Protein AF-0000000085070473 (afdb_homodimer)

Solvent-accessible surface area (backbone atoms only — not comparable to full-atom values): 37809 Å² total; per-residue (Å²): 115,67,67,62,49,49,53,50,48,49,56,56,71,61,48,71,70,50,33,29,30,20,35,27,73,51,39,36,58,54,52,24,41,26,73,76,71,64,50,47,59,64,78,73,69,45,52,69,73,55,61,68,45,51,75,34,64,37,55,40,62,56,52,38,50,48,52,52,48,48,27,62,74,71,71,36,84,46,51,63,69,76,31,38,90,42,29,56,72,71,65,41,95,48,73,81,41,56,52,77,49,36,76,32,40,46,54,18,50,48,41,44,44,36,43,47,51,48,41,30,31,67,50,40,50,48,78,46,59,58,88,62,34,31,28,48,34,39,41,54,85,77,51,58,62,69,34,20,22,52,53,27,49,48,50,50,36,23,53,49,46,55,50,29,70,31,66,35,84,87,58,54,48,70,33,36,33,28,17,24,62,80,59,61,65,67,66,53,23,60,73,46,58,27,59,67,45,54,61,32,99,36,24,32,41,29,35,54,52,71,55,38,71,37,52,32,89,77,51,72,54,58,73,65,61,93,73,50,48,44,47,56,90,52,47,53,67,51,47,56,53,46,38,38,86,31,50,69,50,39,52,50,48,47,44,58,47,41,21,67,80,29,59,67,46,66,58,63,48,15,51,75,64,69,47,49,53,66,58,46,52,51,52,32,48,74,72,67,44,49,71,67,46,52,53,46,52,52,53,43,53,51,45,50,53,41,47,76,71,66,50,53,65,61,57,47,18,52,66,53,35,38,93,37,52,65,60,35,36,52,52,37,23,70,72,66,73,40,39,62,67,58,50,50,52,53,51,51,47,60,72,59,54,75,132,116,66,65,62,50,49,52,51,49,50,56,58,72,63,46,71,69,49,32,29,30,20,36,27,74,52,40,35,58,54,52,25,41,26,73,76,72,63,50,47,58,64,78,73,71,44,52,69,73,57,62,66,45,51,76,34,64,37,54,41,64,56,52,38,48,48,51,52,47,48,28,63,75,69,70,36,83,47,50,64,68,74,29,37,90,44,30,56,72,71,64,40,96,48,72,80,42,56,53,78,50,35,72,32,38,44,56,20,50,48,42,44,44,36,44,47,50,47,41,30,33,67,50,39,50,47,78,44,59,57,89,63,35,30,29,48,33,40,43,55,84,78,51,58,63,69,34,20,24,51,53,27,49,47,50,51,37,22,52,49,47,54,49,30,70,30,66,34,85,88,60,53,48,71,30,37,34,29,17,24,60,81,59,61,64,68,65,52,23,60,73,46,57,29,60,68,45,55,62,32,99,36,24,30,41,31,35,52,52,71,55,37,73,37,51,31,89,79,49,72,54,60,72,64,60,92,72,50,48,44,47,56,90,52,46,56,68,50,47,55,52,47,38,38,85,31,51,71,49,39,51,51,48,48,44,59,47,42,21,66,79,30,59,67,46,66,58,64,48,15,51,75,65,71,47,49,53,66,58,45,52,52,52,31,49,75,71,67,44,48,71,68,48,53,51,46,53,53,52,43,52,52,45,50,53,41,45,75,71,66,50,53,65,61,58,47,17,51,66,52,36,38,94,37,52,65,61,34,35,53,53,37,22,70,72,67,72,38,40,63,66,56,50,51,52,53,52,50,48,61,70,61,54,76,130

pLDDT: mean 86.72, std 15.8, range [28.19, 98.62]

Nearest PDB structures (foldseek):
  5chh-assembly1_A  TM=4.652E-01  e=5.265E-11  Pseudomonas aeruginosa
  8rcw-assembly2_B  TM=7.883E-01  e=5.718E-07  Mycobacterium tuberculosis H37Rv
  3mkl-assembly2_B  TM=8.679E-01  e=6.557E-04  Escherichia coli K-12
  3mkl-assembly1_A  TM=8.448E-01  e=1.458E-03  Escherichia coli K-12
  6xiu-assembly1_B-2  TM=7.697E-01  e=5.346E-03  Escherichia coli

Secondary structure (DSSP, 8-state):
-HHHHHHHHHHHHT-----EEEHHHHHHHHHHHHHHH---GGGGT--HHHHHSTT-EEEHHHHHHHHHHHHHHHS-TTHHHHTGGG--STTSSSGGGTTT-SSSHHHHHHHHHHHGGGTBSS-EEEEEEETTEEEEEEE-TT--HHHHHHHHHHHHHHHHHHHHHHH-TT---SEEEEESS---HHHHHHHHTS-EEEEESSEEEEEEHHHHT---TT-------TT-EEEHHHHHHHH----TT-HHHHHHHHHHHHGGGSS--HHHHHHHTT--HHHHHHHHHHHT--HHHHHHHHHHHHHHHHHHTT--HHHHHHHHT-SSHHHHHHHHHHHHSS-HHHHHHHHHHHHHS--/-HHHHHHHHHHHHT-----EEEHHHHHHHHHHHHHHH---GGGGT--HHHHHSTT-EEEHHHHHHHHHHHHHHHS-TTHHHHTGGG--STTSSSGGGTTT-SSSHHHHHHHHHHHGGGTBSS-EEEEEEETTEEEEEEE-TT--HHHHHHHHHHHHHHHHHHHHHHH-TT---SEEEEESS---HHHHHHHHTS-EEEEESSEEEEEEGGGTT---TT-------TT-EEEHHHHHHHH----TT-HHHHHHHHHHHHGGGSS--HHHHHHHTT--HHHHHHHHHHHT--HHHHHHHHHHHHHHHHHHTT--HHHHHHHHT-SSHHHHHHHHHHHHSS-HHHHHHHHHHHHHS--

Structure (mmCIF, N/CA/C/O backbone):
data_AF-0000000085070473-model_v1
#
loop_
_entity.id
_entity.type
_entity.pdbx_description
1 polymer 'Transcriptional regulator, AraC family'
#
loop_
_atom_site.group_PDB
_atom_site.id
_atom_site.type_symbol
_atom_site.label_atom_id
_atom_site.label_alt_id
_atom_site.label_comp_id
_atom_site.label_asym_id
_atom_site.label_entity_id
_atom_site.label_seq_id
_atom_site.pdbx_PDB_ins_code
_atom_site.Cartn_x
_atom_site.Cartn_y
_atom_site.Cartn_z
_atom_site.occupancy
_atom_site.B_iso_or_equiv
_atom_site.auth_seq_id
_atom_site.auth_comp_id
_atom_site.auth_asym_id
_atom_site.auth_atom_id
_atom_site.pdbx_PDB_model_num
ATOM 1 N N . MET A 1 1 ? 15.766 -6.438 27.078 1 29.47 1 MET A N 1
ATOM 2 C CA . MET A 1 1 ? 14.969 -7.469 26.422 1 29.47 1 MET A CA 1
ATOM 3 C C . MET A 1 1 ? 13.492 -7.297 26.734 1 29.47 1 MET A C 1
ATOM 5 O O . MET A 1 1 ? 12.633 -7.508 25.875 1 29.47 1 MET A O 1
ATOM 9 N N . ILE A 1 2 ? 13.211 -6.941 27.969 1 37.5 2 ILE A N 1
ATOM 10 C CA . ILE A 1 2 ? 11.867 -6.816 28.5 1 37.5 2 ILE A CA 1
ATOM 11 C C . ILE A 1 2 ? 11.203 -5.559 27.953 1 37.5 2 ILE A C 1
ATOM 13 O O . ILE A 1 2 ? 10.023 -5.574 27.594 1 37.5 2 ILE A O 1
ATOM 17 N N . GLN A 1 3 ? 11.984 -4.508 27.844 1 37.84 3 GLN A N 1
ATOM 18 C CA . GLN A 1 3 ? 11.422 -3.225 27.438 1 37.84 3 GLN A CA 1
ATOM 19 C C . GLN A 1 3 ? 11.047 -3.229 25.969 1 37.84 3 GLN A C 1
ATOM 21 O O . GLN A 1 3 ? 10.039 -2.637 25.578 1 37.84 3 GLN A O 1
ATOM 26 N N . LEU A 1 4 ? 11.789 -3.92 25.188 1 39.31 4 LEU A N 1
ATOM 27 C CA . LEU A 1 4 ? 11.492 -4.023 23.766 1 39.31 4 LEU A CA 1
ATOM 28 C C . LEU A 1 4 ? 10.219 -4.836 23.531 1 39.31 4 LEU A C 1
ATOM 30 O O . LEU A 1 4 ? 9.453 -4.543 22.609 1 39.31 4 LEU A O 1
ATOM 34 N N . SER A 1 5 ? 10.016 -5.809 24.359 1 40.62 5 SER A N 1
ATOM 35 C CA . SER A 1 5 ? 8.82 -6.641 24.297 1 40.62 5 SER A CA 1
ATOM 36 C C . SER A 1 5 ? 7.57 -5.832 24.625 1 40.62 5 SER A C 1
ATOM 38 O O . SER A 1 5 ? 6.543 -5.977 23.953 1 40.62 5 SER A O 1
ATOM 40 N N . HIS A 1 6 ? 7.688 -4.988 25.578 1 40.81 6 HIS A N 1
ATOM 41 C CA . HIS A 1 6 ? 6.531 -4.207 26 1 40.81 6 HIS A CA 1
ATOM 42 C C . HIS A 1 6 ? 6.145 -3.174 24.953 1 40.81 6 HIS A C 1
ATOM 44 O O . HIS A 1 6 ? 4.961 -2.898 24.75 1 40.81 6 HIS A O 1
ATOM 50 N N . TYR A 1 7 ? 7.094 -2.568 24.391 1 37.88 7 TYR A N 1
ATOM 51 C CA . TYR A 1 7 ? 6.801 -1.57 23.375 1 37.88 7 TYR A CA 1
ATOM 52 C C . TYR A 1 7 ? 6.207 -2.223 22.125 1 37.88 7 TYR A C 1
ATOM 54 O O . TYR A 1 7 ? 5.273 -1.688 21.531 1 37.88 7 TYR A O 1
ATOM 62 N N . ARG A 1 8 ? 6.742 -3.365 21.797 1 42.59 8 ARG A N 1
ATOM 63 C CA . ARG A 1 8 ? 6.16 -4.121 20.703 1 42.59 8 ARG A CA 1
ATOM 64 C C . ARG A 1 8 ? 4.734 -4.551 21.016 1 42.59 8 ARG A C 1
ATOM 66 O O . ARG A 1 8 ? 3.85 -4.477 20.156 1 42.59 8 ARG A O 1
ATOM 73 N N . LEU A 1 9 ? 4.648 -5.039 22.234 1 41.5 9 LEU A N 1
ATOM 74 C CA . LEU A 1 9 ? 3.307 -5.414 22.672 1 41.5 9 LEU A CA 1
ATOM 75 C C . LEU A 1 9 ? 2.373 -4.207 22.656 1 41.5 9 LEU A C 1
ATOM 77 O O . LEU A 1 9 ? 1.192 -4.336 22.328 1 41.5 9 LEU A O 1
ATOM 81 N N . ARG A 1 10 ? 2.863 -3.145 23.031 1 41.06 10 ARG A N 1
ATOM 82 C CA . ARG A 1 10 ? 2.049 -1.935 23.078 1 41.06 10 ARG A CA 1
ATOM 83 C C . ARG A 1 10 ? 1.655 -1.481 21.688 1 41.06 10 ARG A C 1
ATOM 85 O O . ARG A 1 10 ? 0.539 -1.004 21.469 1 41.06 10 ARG A O 1
ATOM 92 N N . ILE A 1 11 ? 2.576 -1.547 20.812 1 44.56 11 ILE A N 1
ATOM 93 C CA . ILE A 1 11 ? 2.285 -1.163 19.438 1 44.56 11 ILE A CA 1
ATOM 94 C C . ILE A 1 11 ? 1.195 -2.07 18.859 1 44.56 11 ILE A C 1
ATOM 96 O O . ILE A 1 11 ? 0.277 -1.6 18.188 1 44.56 11 ILE A O 1
ATOM 100 N N . PHE A 1 12 ? 1.262 -3.385 19.188 1 47.28 12 PHE A N 1
ATOM 101 C CA . PHE A 1 12 ? 0.312 -4.359 18.672 1 47.28 12 PHE A CA 1
ATOM 102 C C . PHE A 1 12 ? -1.044 -4.215 19.344 1 47.28 12 PHE A C 1
ATOM 104 O O . PHE A 1 12 ? -2.084 -4.438 18.734 1 47.28 12 PHE A O 1
ATOM 111 N N . THR A 1 13 ? -1.036 -3.889 20.578 1 47.16 13 THR A N 1
ATOM 112 C CA . THR A 1 13 ? -2.301 -3.73 21.281 1 47.16 13 THR A CA 1
ATOM 113 C C . THR A 1 13 ? -3.092 -2.555 20.719 1 47.16 13 THR A C 1
ATOM 115 O O . THR A 1 13 ? -4.297 -2.434 20.969 1 47.16 13 THR A O 1
ATOM 118 N N . MET A 1 14 ? -2.387 -1.734 20.016 1 53.97 14 MET A N 1
ATOM 119 C CA . MET A 1 14 ? -2.998 -0.475 19.594 1 53.97 14 MET A CA 1
ATOM 120 C C . MET A 1 14 ? -3.5 -0.562 18.156 1 53.97 14 MET A C 1
ATOM 122 O O . MET A 1 14 ? -4.086 0.39 17.641 1 53.97 14 MET A O 1
ATOM 126 N N . LEU A 1 15 ? -3.332 -1.78 17.688 1 62.94 15 LEU A N 1
ATOM 127 C CA . LEU A 1 15 ? -3.674 -1.862 16.281 1 62.94 15 LEU A CA 1
ATOM 128 C C . LEU A 1 15 ? -5.172 -2.064 16.094 1 62.94 15 LEU A C 1
ATOM 130 O O . LEU A 1 15 ? -5.789 -2.861 16.797 1 62.94 15 LEU A O 1
ATOM 134 N N . LEU A 1 16 ? -5.824 -1.021 15.43 1 70.25 16 LEU A N 1
ATOM 135 C CA . LEU A 1 16 ? -7.246 -1.092 15.102 1 70.25 16 LEU A CA 1
ATOM 136 C C . LEU A 1 16 ? -7.516 -2.215 14.109 1 70.25 16 LEU A C 1
ATOM 138 O O . LEU A 1 16 ? -8.656 -2.656 13.961 1 70.25 16 LEU A O 1
ATOM 142 N N . ASN A 1 17 ? -6.422 -2.945 13.734 1 76.31 17 ASN A N 1
ATOM 143 C CA . ASN A 1 17 ? -6.449 -4.137 12.891 1 76.31 17 ASN A CA 1
ATOM 144 C C . ASN A 1 17 ? -7.613 -4.098 11.898 1 76.31 17 ASN A C 1
ATOM 146 O O . ASN A 1 17 ? -8.523 -4.926 11.977 1 76.31 17 ASN A O 1
ATOM 150 N N . THR A 1 18 ? -7.742 -3.221 10.992 1 91.19 18 THR A N 1
ATOM 151 C CA . THR A 1 18 ? -8.805 -3.055 10.008 1 91.19 18 THR A CA 1
ATOM 152 C C . THR A 1 18 ? -8.227 -2.959 8.602 1 91.19 18 THR A C 1
ATOM 154 O O . THR A 1 18 ? -7.18 -2.344 8.391 1 91.19 18 THR A O 1
ATOM 157 N N . ALA A 1 19 ? -8.844 -3.688 7.688 1 95 19 ALA A N 1
ATOM 158 C CA . ALA A 1 19 ? -8.539 -3.582 6.262 1 95 19 ALA A CA 1
ATOM 159 C C . ALA A 1 19 ? -9.695 -2.947 5.496 1 95 19 ALA A C 1
ATOM 161 O O . ALA A 1 19 ? -10.812 -2.867 6.008 1 95 19 ALA A O 1
ATOM 162 N N . PHE A 1 20 ? -9.375 -2.379 4.367 1 97.56 20 PHE A N 1
ATOM 163 C CA . PHE A 1 20 ? -10.383 -1.693 3.562 1 97.56 20 PHE A CA 1
ATOM 164 C C . PHE A 1 20 ? -10.453 -2.287 2.16 1 97.56 20 PHE A C 1
ATOM 166 O O . PHE A 1 20 ? -9.508 -2.936 1.708 1 97.56 20 PHE A O 1
ATOM 173 N N . ILE A 1 21 ? -11.57 -2.152 1.54 1 98 21 ILE A N 1
ATOM 174 C CA . ILE A 1 21 ? -11.789 -2.543 0.151 1 98 21 ILE A CA 1
ATOM 175 C C . ILE A 1 21 ? -12.539 -1.434 -0.584 1 98 21 ILE A C 1
ATOM 177 O O . ILE A 1 21 ? -13.367 -0.741 0.005 1 98 21 ILE A O 1
ATOM 181 N N . ARG A 1 22 ? -12.195 -1.196 -1.788 1 97.69 22 ARG A N 1
ATOM 182 C CA . ARG A 1 22 ? -12.852 -0.135 -2.547 1 97.69 22 ARG A CA 1
ATOM 183 C C . ARG A 1 22 ? -14.203 -0.597 -3.084 1 97.69 22 ARG A C 1
ATOM 185 O O . ARG A 1 22 ? -14.375 -1.773 -3.408 1 97.69 22 ARG A O 1
ATOM 192 N N . SER A 1 23 ? -15.094 0.327 -3.26 1 97.38 23 SER A N 1
ATOM 193 C CA . SER A 1 23 ? -16.469 0.032 -3.674 1 97.38 23 SER A CA 1
ATOM 194 C C . SER A 1 23 ? -16.5 -0.63 -5.047 1 97.38 23 SER A C 1
ATOM 196 O O . SER A 1 23 ? -17.281 -1.547 -5.281 1 97.38 23 SER A O 1
ATOM 198 N N . CYS A 1 24 ? -15.625 -0.277 -5.934 1 96.75 24 CYS A N 1
ATOM 199 C CA . CYS A 1 24 ? -15.641 -0.84 -7.281 1 96.75 24 CYS A CA 1
ATOM 200 C C . CYS A 1 24 ? -15.234 -2.309 -7.258 1 96.75 24 CYS A C 1
ATOM 202 O O . CYS A 1 24 ? -15.562 -3.062 -8.18 1 96.75 24 CYS A O 1
ATOM 204 N N . TYR A 1 25 ? -14.484 -2.723 -6.242 1 97.56 25 TYR A N 1
ATOM 205 C CA . TYR A 1 25 ? -14.047 -4.109 -6.16 1 97.56 25 TYR A CA 1
ATOM 206 C C . TYR A 1 25 ? -15.133 -4.988 -5.547 1 97.56 25 TYR A C 1
ATOM 208 O O . TYR A 1 25 ? -15.156 -6.203 -5.77 1 97.56 25 TYR A O 1
ATOM 216 N N . ILE A 1 26 ? -16.047 -4.422 -4.812 1 97.69 26 ILE A N 1
ATOM 217 C CA . ILE A 1 26 ? -17.125 -5.18 -4.184 1 97.69 26 ILE A CA 1
ATOM 218 C C . ILE A 1 26 ? -18.406 -5.023 -5 1 97.69 26 ILE A C 1
ATOM 220 O O . ILE A 1 26 ? -19.344 -5.82 -4.863 1 97.69 26 ILE A O 1
ATOM 224 N N . SER A 1 27 ? -18.516 -4.035 -5.902 1 97.12 27 SER A N 1
ATOM 225 C CA . SER A 1 27 ? -19.719 -3.691 -6.652 1 97.12 27 SER A CA 1
ATOM 226 C C . SER A 1 27 ? -20.219 -4.879 -7.469 1 97.12 27 SER A C 1
ATOM 228 O O . SER A 1 27 ? -21.422 -5.078 -7.605 1 97.12 27 SER A O 1
ATOM 230 N N . PRO A 1 28 ? -19.344 -5.719 -8.023 1 97.81 28 PRO A N 1
ATOM 231 C CA . PRO A 1 28 ? -19.828 -6.867 -8.789 1 97.81 28 PRO A CA 1
ATOM 232 C C . PRO A 1 28 ? -20.75 -7.777 -7.961 1 97.81 28 PRO A C 1
ATOM 234 O O . PRO A 1 28 ? -21.703 -8.352 -8.492 1 97.81 28 PRO A O 1
ATOM 237 N N . VAL A 1 29 ? -20.438 -7.957 -6.688 1 98.5 29 VAL A N 1
ATOM 238 C CA . VAL A 1 29 ? -21.297 -8.766 -5.82 1 98.5 29 VAL A CA 1
ATOM 239 C C . VAL A 1 29 ? -22.672 -8.109 -5.688 1 98.5 29 VAL A C 1
ATOM 241 O O . VAL A 1 29 ? -23.703 -8.766 -5.867 1 98.5 29 VAL A O 1
ATOM 244 N N . LEU A 1 30 ? -22.672 -6.801 -5.398 1 98.31 30 LEU A N 1
ATOM 245 C CA . LEU A 1 30 ? -23.922 -6.07 -5.211 1 98.31 30 LEU A CA 1
ATOM 246 C C . LEU A 1 30 ? -24.734 -6.062 -6.496 1 98.31 30 LEU A C 1
ATOM 248 O O . LEU A 1 30 ? -25.953 -6.258 -6.457 1 98.31 30 LEU A O 1
ATOM 252 N N . GLU A 1 31 ? -24.062 -5.871 -7.57 1 97.75 31 GLU A N 1
ATOM 253 C CA . GLU A 1 31 ? -24.719 -5.863 -8.867 1 97.75 31 GLU A CA 1
ATOM 254 C C . GLU A 1 31 ? -25.281 -7.242 -9.211 1 97.75 31 GLU A C 1
ATOM 256 O O . GLU A 1 31 ? -26.406 -7.355 -9.711 1 97.75 31 GLU A O 1
ATOM 261 N N . GLY A 1 32 ? -24.5 -8.289 -8.977 1 98.44 32 GLY A N 1
ATOM 262 C CA . GLY A 1 32 ? -24.953 -9.648 -9.219 1 98.44 32 GLY A CA 1
ATOM 263 C C . GLY A 1 32 ? -26.156 -10.031 -8.375 1 98.44 32 GLY A C 1
ATOM 264 O O . GLY A 1 32 ? -27.109 -10.625 -8.875 1 98.44 32 GLY A O 1
ATOM 265 N N . VAL A 1 33 ? -26.141 -9.711 -7.129 1 98.62 33 VAL A N 1
ATOM 266 C CA . VAL A 1 33 ? -27.203 -10.031 -6.199 1 98.62 33 VAL A CA 1
ATOM 267 C C . VAL A 1 33 ? -28.484 -9.281 -6.59 1 98.62 33 VAL A C 1
ATOM 269 O O . VAL A 1 33 ? -29.578 -9.828 -6.516 1 98.62 33 VAL A O 1
ATOM 272 N N . GLU A 1 34 ? -28.312 -8.039 -6.965 1 98.5 34 GLU A N 1
ATOM 273 C CA . GLU A 1 34 ? -29.453 -7.266 -7.422 1 98.5 34 GLU A CA 1
ATOM 274 C C . GLU A 1 34 ? -30.062 -7.863 -8.695 1 98.5 34 GLU A C 1
ATOM 276 O O . GLU A 1 34 ? -31.281 -7.988 -8.812 1 98.5 34 GLU A O 1
ATOM 281 N N . ALA A 1 35 ? -29.266 -8.234 -9.609 1 98.31 35 ALA A N 1
ATOM 282 C CA . ALA A 1 35 ? -29.703 -8.781 -10.883 1 98.31 35 ALA A CA 1
ATOM 283 C C . ALA A 1 35 ? -30.406 -10.125 -10.695 1 98.31 35 ALA A C 1
ATOM 285 O O . ALA A 1 35 ? -31.422 -10.398 -11.344 1 98.31 35 ALA A O 1
ATOM 286 N N . HIS A 1 36 ? -29.891 -10.969 -9.828 1 98.38 36 HIS A N 1
ATOM 287 C CA . HIS A 1 36 ? -30.375 -12.336 -9.695 1 98.38 36 HIS A CA 1
ATOM 288 C C . HIS A 1 36 ? -31.516 -12.422 -8.695 1 98.38 36 HIS A C 1
ATOM 290 O O . HIS A 1 36 ? -32.469 -13.195 -8.891 1 98.38 36 HIS A O 1
ATOM 296 N N . TYR A 1 37 ? -31.484 -11.617 -7.613 1 98.25 37 TYR A N 1
ATOM 297 C CA . TYR A 1 37 ? -32.438 -11.797 -6.52 1 98.25 37 TYR A CA 1
ATOM 298 C C . TYR A 1 37 ? -33.312 -10.555 -6.344 1 98.25 37 TYR A C 1
ATOM 300 O O . TYR A 1 37 ? -34.281 -10.578 -5.613 1 98.25 37 TYR A O 1
ATOM 308 N N . GLY A 1 38 ? -32.906 -9.445 -6.902 1 98.06 38 GLY A N 1
ATOM 309 C CA . GLY A 1 38 ? -33.625 -8.195 -6.723 1 98.06 38 GLY A CA 1
ATOM 310 C C . GLY A 1 38 ? -33.281 -7.496 -5.418 1 98.06 38 GLY A C 1
ATOM 311 O O . GLY A 1 38 ? -33.938 -6.523 -5.043 1 98.06 38 GLY A O 1
ATOM 312 N N . VAL A 1 39 ? -32.344 -8.008 -4.727 1 98.12 39 VAL A N 1
ATOM 313 C CA . VAL A 1 39 ? -31.891 -7.367 -3.492 1 98.12 39 VAL A CA 1
ATOM 314 C C . VAL A 1 39 ? -31 -6.176 -3.826 1 98.12 39 VAL A C 1
ATOM 316 O O . VAL A 1 39 ? -29.938 -6.336 -4.453 1 98.12 39 VAL A O 1
ATOM 319 N N . THR A 1 40 ? -31.359 -4.992 -3.393 1 98.06 40 THR A N 1
ATOM 320 C CA . THR A 1 40 ? -30.656 -3.764 -3.717 1 98.06 40 THR A CA 1
ATOM 321 C C . THR A 1 40 ? -29.734 -3.355 -2.57 1 98.06 40 THR A C 1
ATOM 323 O O . THR A 1 40 ? -29.875 -3.852 -1.45 1 98.06 40 THR A O 1
ATOM 326 N N . PRO A 1 41 ? -28.734 -2.459 -2.855 1 97.94 41 PRO A N 1
ATOM 327 C CA . PRO A 1 41 ? -27.891 -1.938 -1.777 1 97.94 41 PRO A CA 1
ATOM 328 C C . PRO A 1 41 ? -28.703 -1.285 -0.658 1 97.94 41 PRO A C 1
ATOM 330 O O . PRO A 1 41 ? -28.328 -1.369 0.512 1 97.94 41 PRO A O 1
ATOM 333 N N . ALA A 1 42 ? -29.797 -0.681 -0.989 1 97.56 42 ALA A N 1
ATOM 334 C CA . ALA A 1 42 ? -30.672 -0.062 0.009 1 97.56 42 ALA A CA 1
ATOM 335 C C . ALA A 1 42 ? -31.203 -1.103 0.988 1 97.56 42 ALA A C 1
ATOM 337 O O . ALA A 1 42 ? -31.375 -0.82 2.178 1 97.56 42 ALA A O 1
ATOM 338 N N . ASP A 1 43 ? -31.516 -2.258 0.49 1 98.06 43 ASP A N 1
ATOM 339 C CA . ASP A 1 43 ? -32 -3.35 1.328 1 98.06 43 ASP A CA 1
ATOM 340 C C . ASP A 1 43 ? -30.938 -3.775 2.342 1 98.06 43 ASP A C 1
ATOM 342 O O . ASP A 1 43 ? -31.266 -4.363 3.377 1 98.06 43 ASP A O 1
ATOM 346 N N . LEU A 1 44 ? -29.703 -3.504 2.078 1 97.75 44 LEU A N 1
ATOM 347 C CA . LEU A 1 44 ? -28.578 -3.859 2.951 1 97.75 44 LEU A CA 1
ATOM 348 C C . LEU A 1 44 ? -28.203 -2.691 3.854 1 97.75 44 LEU A C 1
ATOM 350 O O . LEU A 1 44 ? -27.25 -2.781 4.625 1 97.75 44 LEU A O 1
ATOM 354 N N . GLY A 1 45 ? -28.938 -1.589 3.697 1 96.94 45 GLY A N 1
ATOM 355 C CA . GLY A 1 45 ? -28.641 -0.41 4.496 1 96.94 45 GLY A CA 1
ATOM 356 C C . GLY A 1 45 ? -27.453 0.383 3.971 1 96.94 45 GLY A C 1
ATOM 357 O O . GLY A 1 45 ? -26.859 1.174 4.703 1 96.94 45 GLY A O 1
ATOM 358 N N . ILE A 1 46 ? -27.078 0.192 2.709 1 97.62 46 ILE A N 1
ATOM 359 C CA . ILE A 1 46 ? -25.953 0.896 2.113 1 97.62 46 ILE A CA 1
ATOM 360 C C . ILE A 1 46 ? -26.438 2.201 1.485 1 97.62 46 ILE A C 1
ATOM 362 O O . ILE A 1 46 ? -27.219 2.189 0.541 1 97.62 46 ILE A O 1
ATOM 366 N N . PRO A 1 47 ? -25.938 3.324 1.982 1 95.56 47 PRO A N 1
ATOM 367 C CA . PRO A 1 47 ? -26.344 4.598 1.385 1 95.56 47 PRO A CA 1
ATOM 368 C C . PRO A 1 47 ? -25.906 4.727 -0.075 1 95.56 47 PRO A C 1
ATOM 370 O O . PRO A 1 47 ? -24.797 4.324 -0.436 1 95.56 47 PRO A O 1
ATOM 373 N N . ALA A 1 48 ? -26.75 5.324 -0.909 1 93.88 48 ALA A N 1
ATOM 374 C CA . ALA A 1 48 ? -26.469 5.5 -2.33 1 93.88 48 ALA A CA 1
ATOM 375 C C . ALA A 1 48 ? -25.188 6.32 -2.537 1 93.88 48 ALA A C 1
ATOM 377 O O . ALA A 1 48 ? -24.422 6.055 -3.463 1 93.88 48 ALA A O 1
ATOM 378 N N . LEU A 1 49 ? -24.969 7.246 -1.664 1 91.69 49 LEU A N 1
ATOM 379 C CA . LEU A 1 49 ? -23.812 8.141 -1.762 1 91.69 49 LEU A CA 1
ATOM 380 C C . LEU A 1 49 ? -22.516 7.363 -1.641 1 91.69 49 LEU A C 1
ATOM 382 O O . LEU A 1 49 ? -21.5 7.73 -2.258 1 91.69 49 LEU A O 1
ATOM 386 N N . LEU A 1 50 ? -22.547 6.32 -0.869 1 94.62 50 LEU A N 1
ATOM 387 C CA . LEU A 1 50 ? -21.359 5.5 -0.642 1 94.62 50 LEU A CA 1
ATOM 388 C C . LEU A 1 50 ? -20.891 4.844 -1.938 1 94.62 50 LEU A C 1
ATOM 390 O O . LEU A 1 50 ? -19.688 4.684 -2.166 1 94.62 50 LEU A O 1
ATOM 394 N N . LEU A 1 51 ? -21.828 4.52 -2.791 1 95 51 LEU A N 1
ATOM 395 C CA . LEU A 1 51 ? -21.516 3.75 -3.992 1 95 51 LEU A CA 1
ATOM 396 C C . LEU A 1 51 ? -21.375 4.668 -5.203 1 95 51 LEU A C 1
ATOM 398 O O . LEU A 1 51 ? -21.047 4.207 -6.297 1 95 51 LEU A O 1
ATOM 402 N N . GLN A 1 52 ? -21.562 5.977 -5.039 1 91.06 52 GLN A N 1
ATOM 403 C CA . GLN A 1 52 ? -21.453 6.938 -6.129 1 91.06 52 GLN A CA 1
ATOM 404 C C . GLN A 1 52 ? -20.016 7.074 -6.613 1 91.06 52 GLN A C 1
ATOM 406 O O . GLN A 1 52 ? -19.766 7.125 -7.82 1 91.06 52 GLN A O 1
ATOM 411 N N . ASP A 1 53 ? -19.141 7.215 -5.68 1 89.06 53 ASP A N 1
ATOM 412 C CA . ASP A 1 53 ? -17.734 7.16 -6.016 1 89.06 53 ASP A CA 1
ATOM 413 C C . ASP A 1 53 ? -17.219 5.723 -5.988 1 89.06 53 ASP A C 1
ATOM 415 O O . ASP A 1 53 ? -17.203 5.078 -4.938 1 89.06 53 ASP A O 1
ATOM 419 N N . ARG A 1 54 ? -16.719 5.277 -7.066 1 93.88 54 ARG A N 1
ATOM 420 C CA . ARG A 1 54 ? -16.344 3.879 -7.238 1 93.88 54 ARG A CA 1
ATOM 421 C C . ARG A 1 54 ? -15.031 3.572 -6.527 1 93.88 54 ARG A C 1
ATOM 423 O O . ARG A 1 54 ? -14.641 2.408 -6.395 1 93.88 54 ARG A O 1
ATOM 430 N N . MET A 1 55 ? -14.352 4.59 -6.012 1 93.81 55 MET A N 1
ATOM 431 C CA . MET A 1 55 ? -13.078 4.391 -5.328 1 93.81 55 MET A CA 1
ATOM 432 C C . MET A 1 55 ? -13.219 4.621 -3.83 1 93.81 55 MET A C 1
ATOM 434 O O . MET A 1 55 ? -12.227 4.727 -3.115 1 93.81 55 MET A O 1
ATOM 438 N N . THR A 1 56 ? -14.461 4.66 -3.352 1 94.69 56 THR A N 1
ATOM 439 C CA . THR A 1 56 ? -14.711 4.824 -1.925 1 94.69 56 THR A CA 1
ATOM 440 C C . THR A 1 56 ? -14.172 3.631 -1.14 1 94.69 56 THR A C 1
ATOM 442 O O . THR A 1 56 ? -14.297 2.484 -1.578 1 94.69 56 THR A O 1
ATOM 445 N N . LEU A 1 57 ? -13.609 3.922 0.002 1 96.75 57 LEU A N 1
ATOM 446 C CA . LEU A 1 57 ? -13.047 2.883 0.864 1 96.75 57 LEU A CA 1
ATOM 447 C C . LEU A 1 57 ? -14.094 2.393 1.865 1 96.75 57 LEU A C 1
ATOM 449 O O . LEU A 1 57 ? -14.734 3.197 2.541 1 96.75 57 LEU A O 1
ATOM 453 N N . ILE A 1 58 ? -14.234 1.1 1.94 1 98.06 58 ILE A N 1
ATOM 454 C CA . ILE A 1 58 ? -15.195 0.439 2.826 1 98.06 58 ILE A CA 1
ATOM 455 C C . ILE A 1 58 ? -14.453 -0.509 3.766 1 98.06 58 ILE A C 1
ATOM 457 O O . ILE A 1 58 ? -13.648 -1.334 3.32 1 98.06 58 ILE A O 1
ATOM 461 N N . PRO A 1 59 ? -14.664 -0.362 5.129 1 97.12 59 PRO A N 1
ATOM 462 C CA . PRO A 1 59 ? -14.07 -1.366 6.012 1 97.12 59 PRO A CA 1
ATOM 463 C C . PRO A 1 59 ? -14.5 -2.789 5.664 1 97.12 59 PRO A C 1
ATOM 465 O O . PRO A 1 59 ? -15.688 -3.049 5.48 1 97.12 59 PRO A O 1
ATOM 468 N N . PHE A 1 60 ? -13.562 -3.686 5.59 1 97.19 60 PHE A N 1
ATOM 469 C CA . PHE A 1 60 ? -13.875 -5.035 5.133 1 97.19 60 PHE A CA 1
ATOM 470 C C . PHE A 1 60 ? -14.828 -5.727 6.105 1 97.19 60 PHE A C 1
ATOM 472 O O . PHE A 1 60 ? -15.594 -6.605 5.707 1 97.19 60 PHE A O 1
ATOM 479 N N . THR A 1 61 ? -14.812 -5.363 7.379 1 94.5 61 THR A N 1
ATOM 480 C CA . THR A 1 61 ? -15.742 -5.902 8.367 1 94.5 61 THR A CA 1
ATOM 481 C C . THR A 1 61 ? -17.188 -5.625 7.965 1 94.5 61 THR A C 1
ATOM 483 O O . THR A 1 61 ? -18.078 -6.453 8.203 1 94.5 61 THR A O 1
ATOM 486 N N . GLU A 1 62 ? -17.406 -4.473 7.395 1 96.56 62 GLU A N 1
ATOM 487 C CA . GLU A 1 62 ? -18.75 -4.137 6.922 1 96.56 62 GLU A CA 1
ATOM 488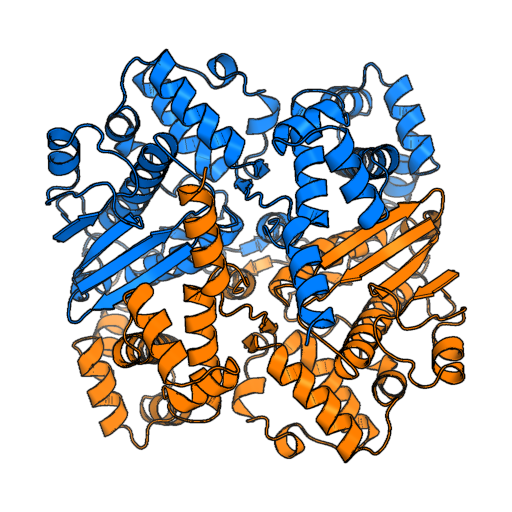 C C . GLU A 1 62 ? -19.141 -4.996 5.727 1 96.56 62 GLU A C 1
ATOM 490 O O . GLU A 1 62 ? -20.281 -5.434 5.617 1 96.56 62 GLU A O 1
ATOM 495 N N . VAL A 1 63 ? -18.234 -5.242 4.859 1 97.88 63 VAL A N 1
ATOM 496 C CA . VAL A 1 63 ? -18.5 -6.109 3.713 1 97.88 63 VAL A CA 1
ATOM 497 C C . VAL A 1 63 ? -18.859 -7.512 4.195 1 97.88 63 VAL A C 1
ATOM 499 O O . VAL A 1 63 ? -19.766 -8.148 3.645 1 97.88 63 VAL A O 1
ATOM 502 N N . SER A 1 64 ? -18.141 -7.988 5.199 1 96.75 64 SER A N 1
ATOM 503 C CA . SER A 1 64 ? -18.453 -9.289 5.789 1 96.75 64 SER A CA 1
ATOM 504 C C . SER A 1 64 ? -19.891 -9.352 6.277 1 96.75 64 SER A C 1
ATOM 506 O O . SER A 1 64 ? -20.578 -10.359 6.086 1 96.75 64 SER A O 1
ATOM 508 N N . LYS A 1 65 ? -20.297 -8.281 6.867 1 96.69 65 LYS A N 1
ATOM 509 C CA . LYS A 1 65 ? -21.688 -8.203 7.316 1 96.69 65 LYS A CA 1
ATOM 510 C C . LYS A 1 65 ? -22.641 -8.258 6.133 1 96.69 65 LYS A C 1
ATOM 512 O O . LYS A 1 65 ? -23.703 -8.883 6.211 1 96.69 65 LYS A O 1
ATOM 517 N N . TRP A 1 66 ? -22.297 -7.535 5.051 1 98.19 66 TRP A N 1
ATOM 518 C CA . TRP A 1 66 ? -23.141 -7.559 3.857 1 98.19 66 TRP A CA 1
ATOM 519 C C . TRP A 1 66 ? -23.312 -8.984 3.338 1 98.19 66 TRP A C 1
ATOM 521 O O . TRP A 1 66 ? -24.406 -9.367 2.918 1 98.19 66 TRP A O 1
ATOM 531 N N . PHE A 1 67 ? -22.234 -9.781 3.35 1 97.94 67 PHE A N 1
ATOM 532 C CA . PHE A 1 67 ? -22.297 -11.156 2.877 1 97.94 67 PHE A CA 1
ATOM 533 C C . PHE A 1 67 ? -23.312 -11.961 3.682 1 97.94 67 PHE A C 1
ATOM 535 O O . PHE A 1 67 ? -24.125 -12.688 3.111 1 97.94 67 PHE A O 1
ATOM 542 N N . GLU A 1 68 ? -23.266 -11.797 4.938 1 96.62 68 GLU A N 1
ATOM 543 C CA . GLU A 1 68 ? -24.172 -12.516 5.816 1 96.62 68 GLU A CA 1
ATOM 544 C C . GLU A 1 68 ? -25.609 -12.039 5.633 1 96.62 68 GLU A C 1
ATOM 546 O O . GLU A 1 68 ? -26.547 -12.844 5.617 1 96.62 68 GLU A O 1
ATOM 551 N N . GLN A 1 69 ? -25.781 -10.75 5.465 1 97.88 69 GLN A N 1
ATOM 552 C CA . GLN A 1 69 ? -27.109 -10.18 5.25 1 97.88 69 GLN A CA 1
ATOM 553 C C . GLN A 1 69 ? -27.703 -10.641 3.922 1 97.88 69 GLN A C 1
ATOM 555 O O . GLN A 1 69 ? -28.891 -10.914 3.832 1 97.88 69 GLN A O 1
ATOM 560 N N . ILE A 1 70 ? -26.906 -10.664 2.934 1 98.44 70 ILE A N 1
ATOM 561 C CA . ILE A 1 70 ? -27.344 -11.125 1.622 1 98.44 70 ILE A CA 1
ATOM 562 C C . ILE A 1 70 ? -27.844 -12.562 1.721 1 98.44 70 ILE A C 1
ATOM 564 O O . ILE A 1 70 ? -28.891 -12.898 1.163 1 98.44 70 ILE A O 1
ATOM 568 N N . GLU A 1 71 ? -27.094 -13.383 2.408 1 96.94 71 GLU A N 1
ATOM 569 C CA . GLU A 1 71 ? -27.516 -14.766 2.613 1 96.94 71 GLU A CA 1
ATOM 570 C C . GLU A 1 71 ? -28.875 -14.828 3.301 1 96.94 71 GLU A C 1
ATOM 572 O O . GLU A 1 71 ? -29.734 -15.617 2.914 1 96.94 71 GLU A O 1
ATOM 577 N N . LEU A 1 72 ? -29.062 -14.008 4.262 1 96.94 72 LEU A N 1
ATOM 578 C CA . LEU A 1 72 ? -30.328 -13.977 4.996 1 96.94 72 LEU A CA 1
ATOM 579 C C . LEU A 1 72 ? -31.453 -13.492 4.105 1 96.94 72 LEU A C 1
ATOM 581 O O . LEU A 1 72 ? -32.531 -14.078 4.102 1 96.94 72 LEU A O 1
ATOM 585 N N . LEU A 1 73 ? -31.219 -12.445 3.322 1 97.88 73 LEU A N 1
ATOM 586 C CA . LEU A 1 73 ? -32.25 -11.812 2.508 1 97.88 73 LEU A CA 1
ATOM 587 C C . LEU A 1 73 ? -32.625 -12.695 1.325 1 97.88 73 LEU A C 1
ATOM 589 O O . LEU A 1 73 ? -33.781 -12.734 0.92 1 97.88 73 LEU A O 1
ATOM 593 N N . THR A 1 74 ? -31.703 -13.406 0.802 1 97.19 74 THR A N 1
ATOM 594 C CA . THR A 1 74 ? -31.953 -14.25 -0.366 1 97.19 74 THR A CA 1
ATOM 595 C C . THR A 1 74 ? -32.438 -15.633 0.056 1 97.19 74 THR A C 1
ATOM 597 O O . THR A 1 74 ? -33.094 -16.328 -0.724 1 97.19 74 THR A O 1
ATOM 600 N N . GLY A 1 75 ? -32 -16.062 1.237 1 96.12 75 GLY A N 1
ATOM 601 C CA . GLY A 1 75 ? -32.312 -17.406 1.725 1 96.12 75 GLY A CA 1
ATOM 602 C C . GLY A 1 75 ? -31.391 -18.469 1.144 1 96.12 75 GLY A C 1
ATOM 603 O O . GLY A 1 75 ? -31.641 -19.672 1.327 1 96.12 75 GLY A O 1
ATOM 604 N N . GLU A 1 76 ? -30.391 -18.062 0.449 1 96.06 76 GLU A N 1
ATOM 605 C CA . GLU A 1 76 ? -29.484 -19 -0.216 1 96.06 76 GLU A CA 1
ATOM 606 C C . GLU A 1 76 ? -28.031 -18.766 0.214 1 96.06 76 GLU A C 1
ATOM 608 O O . GLU A 1 76 ? -27.469 -17.703 -0.053 1 96.06 76 GLU A O 1
ATOM 613 N N . ALA A 1 77 ? -27.469 -19.766 0.747 1 94.75 77 ALA A N 1
ATOM 614 C CA . ALA A 1 77 ? -26.078 -19.688 1.211 1 94.75 77 ALA A CA 1
ATOM 615 C C . ALA A 1 77 ? -25.109 -19.672 0.036 1 94.75 77 ALA A C 1
ATOM 617 O O . ALA A 1 77 ? -23.969 -19.219 0.177 1 94.75 77 ALA A O 1
ATOM 618 N N . ASP A 1 78 ? -25.562 -20.125 -1.145 1 95.62 78 ASP A N 1
ATOM 619 C CA . ASP A 1 78 ? -24.656 -20.25 -2.291 1 95.62 78 ASP A CA 1
ATOM 620 C C . ASP A 1 78 ? -24.891 -19.109 -3.285 1 95.62 78 ASP A C 1
ATOM 622 O O . ASP A 1 78 ? -24.688 -19.281 -4.488 1 95.62 78 ASP A O 1
ATOM 626 N N . PHE A 1 79 ? -25.328 -17.953 -2.811 1 97.75 79 PHE A N 1
ATOM 627 C CA . PHE A 1 79 ? -25.625 -16.844 -3.717 1 97.75 79 PHE A CA 1
ATOM 628 C C . PHE A 1 79 ? -24.375 -16.438 -4.5 1 97.75 79 PHE A C 1
ATOM 630 O O . PHE A 1 79 ? -24.484 -16 -5.648 1 97.75 79 PHE A O 1
ATOM 637 N N . MET A 1 80 ? -23.234 -16.594 -3.873 1 97.81 80 MET A N 1
ATOM 638 C CA . MET A 1 80 ? -21.984 -16.25 -4.562 1 97.81 80 MET A CA 1
ATOM 639 C C . MET A 1 80 ? -21.797 -17.141 -5.789 1 97.81 80 MET A C 1
ATOM 641 O O . MET A 1 80 ? -21.281 -16.688 -6.812 1 97.81 80 MET A O 1
ATOM 645 N N . VAL A 1 81 ? -22.141 -18.391 -5.695 1 97.25 81 VAL A N 1
ATOM 646 C CA . VAL A 1 81 ? -22.062 -19.344 -6.789 1 97.25 81 VAL A CA 1
ATOM 647 C C . VAL A 1 81 ? -23.062 -18.953 -7.887 1 97.25 81 VAL A C 1
ATOM 649 O O . VAL A 1 81 ? -22.734 -19.016 -9.07 1 97.25 81 VAL A O 1
ATOM 652 N N . LYS A 1 82 ? -24.219 -18.531 -7.465 1 97.56 82 LYS A N 1
ATOM 653 C CA . LYS A 1 82 ? -25.281 -18.188 -8.398 1 97.56 82 LYS A CA 1
ATOM 654 C C . LYS A 1 82 ? -24.938 -16.938 -9.203 1 97.56 82 LYS A C 1
ATOM 656 O O . LYS A 1 82 ? -25.375 -16.781 -10.344 1 97.56 82 LYS A O 1
ATOM 661 N N . ILE A 1 83 ? -24.109 -16.109 -8.656 1 97.94 83 ILE A N 1
ATOM 662 C CA . ILE A 1 83 ? -23.828 -14.844 -9.336 1 97.94 83 ILE A CA 1
ATOM 663 C C . ILE A 1 83 ? -22.422 -14.867 -9.93 1 97.94 83 ILE A C 1
ATOM 665 O O . ILE A 1 83 ? -21.859 -13.828 -10.266 1 97.94 83 ILE A O 1
ATOM 669 N N . GLN A 1 84 ? -21.797 -15.977 -10.047 1 97 84 GLN A N 1
ATOM 670 C CA . GLN A 1 84 ? -20.391 -16.125 -10.398 1 97 84 GLN A CA 1
ATOM 671 C C . GLN A 1 84 ? -20.062 -15.398 -11.703 1 97 84 GLN A C 1
ATOM 673 O O . GLN A 1 84 ? -18.953 -14.898 -11.875 1 97 84 GLN A O 1
ATOM 678 N N . GLN A 1 85 ? -21.031 -15.234 -12.656 1 95.56 85 GLN A N 1
ATOM 679 C CA . GLN A 1 85 ? -20.781 -14.617 -13.953 1 95.56 85 GLN A CA 1
ATOM 680 C C . GLN A 1 85 ? -20.516 -13.125 -13.812 1 95.56 85 GLN A C 1
ATOM 682 O O . GLN A 1 85 ? -19.906 -12.508 -14.703 1 95.56 85 GLN A O 1
ATOM 687 N N . HIS A 1 86 ? -20.969 -12.531 -12.703 1 97.06 86 HIS A N 1
ATOM 688 C CA . HIS A 1 86 ? -20.797 -11.102 -12.461 1 97.06 86 HIS A CA 1
ATOM 689 C C . HIS A 1 86 ? -19.438 -10.805 -11.828 1 97.06 86 HIS A C 1
ATOM 691 O O . HIS A 1 86 ? -19.016 -9.656 -11.781 1 97.06 86 HIS A O 1
ATOM 697 N N . LEU A 1 87 ? -18.828 -11.82 -11.273 1 97.69 87 LEU A N 1
ATOM 698 C CA . LEU A 1 87 ? -17.594 -11.648 -10.508 1 97.69 87 LEU A CA 1
ATOM 699 C C . LEU A 1 87 ? -16.375 -11.555 -11.43 1 97.69 87 LEU A C 1
ATOM 701 O O . LEU A 1 87 ? -15.781 -12.57 -11.766 1 97.69 87 LEU A O 1
ATOM 705 N N . THR A 1 88 ? -16.062 -10.336 -11.859 1 95.5 88 THR A N 1
ATOM 706 C CA . THR A 1 88 ? -14.969 -10.062 -12.781 1 95.5 88 THR A CA 1
ATOM 707 C C . THR A 1 88 ? -14.18 -8.836 -12.336 1 95.5 88 THR A C 1
ATOM 709 O O . THR A 1 88 ? -14.602 -8.109 -11.43 1 95.5 88 THR A O 1
ATOM 712 N N . LEU A 1 89 ? -13.055 -8.609 -12.953 1 94.81 89 LEU A N 1
ATOM 713 C CA . LEU A 1 89 ? -12.211 -7.461 -12.656 1 94.81 89 LEU A CA 1
ATOM 714 C C . LEU A 1 89 ? -12.469 -6.328 -13.641 1 94.81 89 LEU A C 1
ATOM 716 O O . LEU A 1 89 ? -11.812 -5.289 -13.586 1 94.81 89 LEU A O 1
ATOM 720 N N . GLN A 1 90 ? -13.406 -6.488 -14.484 1 89.69 90 GLN A N 1
ATOM 721 C CA . GLN A 1 90 ? -13.688 -5.512 -15.539 1 89.69 90 GLN A CA 1
ATOM 722 C C . GLN A 1 90 ? -14.219 -4.207 -14.953 1 89.69 90 GLN A C 1
ATOM 724 O O . GLN A 1 90 ? -14.016 -3.137 -15.523 1 89.69 90 GLN A O 1
ATOM 729 N N . GLY A 1 91 ? -14.82 -4.25 -13.844 1 86.75 91 GLY A N 1
ATOM 730 C CA . GLY A 1 91 ? -15.453 -3.082 -13.25 1 86.75 91 GLY A CA 1
ATOM 731 C C . GLY A 1 91 ? -14.5 -2.248 -12.414 1 86.75 91 GLY A C 1
ATOM 732 O O . GLY A 1 91 ? -14.875 -1.186 -11.914 1 86.75 91 GLY A O 1
ATOM 733 N N . LEU A 1 92 ? -13.273 -2.695 -12.289 1 89.19 92 LEU A N 1
ATOM 734 C CA . LEU A 1 92 ? -12.312 -1.922 -11.508 1 89.19 92 LEU A CA 1
ATOM 735 C C . LEU A 1 92 ? -11.969 -0.616 -12.219 1 89.19 92 LEU A C 1
ATOM 737 O O . LEU A 1 92 ? -11.883 -0.576 -13.445 1 89.19 92 LEU A O 1
ATOM 741 N N . GLU A 1 93 ? -11.82 0.449 -11.398 1 84.88 93 GLU A N 1
ATOM 742 C CA . GLU A 1 93 ? -11.555 1.791 -11.914 1 84.88 93 GLU A CA 1
ATOM 743 C C . GLU A 1 93 ? -10.094 1.96 -12.297 1 84.88 93 GLU A C 1
ATOM 745 O O . GLU A 1 93 ? -9.367 2.746 -11.688 1 84.88 93 GLU A O 1
ATOM 750 N N . VAL A 1 94 ? -9.727 1.28 -13.266 1 84.25 94 VAL A N 1
ATOM 751 C CA . VAL A 1 94 ? -8.422 1.423 -13.891 1 84.25 94 VAL A CA 1
ATOM 752 C C . VAL A 1 94 ? -8.578 1.544 -15.406 1 84.25 94 VAL A C 1
ATOM 754 O O . VAL A 1 94 ? -9.398 0.839 -16.016 1 84.25 94 VAL A O 1
ATOM 757 N N . PRO A 1 95 ? -7.902 2.484 -15.953 1 81.06 95 PRO A N 1
ATOM 758 C CA . PRO A 1 95 ? -8.086 2.693 -17.391 1 81.06 95 PRO A CA 1
ATOM 759 C C . PRO A 1 95 ? -7.742 1.456 -18.219 1 81.06 95 PRO A C 1
ATOM 761 O O . PRO A 1 95 ? -6.863 0.679 -17.828 1 81.06 95 PRO A O 1
ATOM 764 N N . GLY A 1 96 ? -8.531 1.207 -19.312 1 78.25 96 GLY A N 1
ATOM 765 C CA . GLY A 1 96 ? -8.203 0.239 -20.344 1 78.25 96 GLY A CA 1
ATOM 766 C C . GLY A 1 96 ? -8.352 -1.198 -19.875 1 78.25 96 GLY A C 1
ATOM 767 O O . GLY A 1 96 ? -7.676 -2.092 -20.406 1 78.25 96 GLY A O 1
ATOM 768 N N . ASN A 1 97 ? -9.102 -1.414 -18.875 1 86.81 97 ASN A N 1
ATOM 769 C CA . ASN A 1 97 ? -9.188 -2.775 -18.359 1 86.81 97 ASN A CA 1
ATOM 770 C C . ASN A 1 97 ? -7.805 -3.391 -18.156 1 86.81 97 ASN A C 1
ATOM 772 O O . ASN A 1 97 ? -7.547 -4.508 -18.594 1 86.81 97 ASN A O 1
ATOM 776 N N . TRP A 1 98 ? -6.961 -2.639 -17.5 1 87.06 98 TRP A N 1
ATOM 777 C CA . TRP A 1 98 ? -5.531 -2.895 -17.375 1 87.06 98 TRP A CA 1
ATOM 778 C C . TRP A 1 98 ? -5.273 -4.309 -16.859 1 87.06 98 TRP A C 1
ATOM 780 O O . TRP A 1 98 ? -4.344 -4.98 -17.312 1 87.06 98 TRP A O 1
ATOM 790 N N . PHE A 1 99 ? -6.035 -4.891 -16.031 1 89.44 99 PHE A N 1
ATOM 791 C CA . PHE A 1 99 ? -5.836 -6.199 -15.43 1 89.44 99 PHE A CA 1
ATOM 792 C C . PHE A 1 99 ? -6.074 -7.309 -16.453 1 89.44 99 PHE A C 1
ATOM 794 O O . PHE A 1 99 ? -5.367 -8.32 -16.453 1 89.44 99 PHE A O 1
ATOM 801 N N . LEU A 1 100 ? -7.051 -7.066 -17.312 1 88.44 100 LEU A N 1
ATOM 802 C CA . LEU A 1 100 ? -7.488 -8.164 -18.172 1 88.44 100 LEU A CA 1
ATOM 803 C C . LEU A 1 100 ? -7.023 -7.949 -19.609 1 88.44 100 LEU A C 1
ATOM 805 O O . LEU A 1 100 ? -7.184 -8.828 -20.453 1 88.44 100 LEU A O 1
ATOM 809 N N . ARG A 1 101 ? -6.461 -6.824 -19.875 1 82.88 101 ARG A N 1
ATOM 810 C CA . ARG A 1 101 ? -5.973 -6.559 -21.219 1 82.88 101 ARG A CA 1
ATOM 811 C C . ARG A 1 101 ? -4.453 -6.672 -21.281 1 82.88 101 ARG A C 1
ATOM 813 O O . ARG A 1 101 ? -3.773 -5.727 -21.688 1 82.88 101 ARG A O 1
ATOM 820 N N . ALA A 1 102 ? -3.973 -7.73 -20.812 1 80.19 102 ALA A N 1
ATOM 821 C CA . ALA A 1 102 ? -2.561 -8.086 -20.906 1 80.19 102 ALA A CA 1
ATOM 822 C C . ALA A 1 102 ? -2.307 -9.008 -22.109 1 80.19 102 ALA A C 1
ATOM 824 O O . ALA A 1 102 ? -3.236 -9.625 -22.625 1 80.19 102 ALA A O 1
ATOM 825 N N . PRO A 1 103 ? -1.141 -9 -22.562 1 71.94 103 PRO A N 1
ATOM 826 C CA . PRO A 1 103 ? -0.831 -9.836 -23.719 1 71.94 103 PRO A CA 1
ATOM 827 C C . PRO A 1 103 ? -1.098 -11.32 -23.469 1 71.94 103 PRO A C 1
ATOM 829 O O . PRO A 1 103 ? -1.47 -12.055 -24.391 1 71.94 103 PRO A O 1
ATOM 832 N N . ASP A 1 104 ? -0.866 -11.773 -22.25 1 77.88 104 ASP A N 1
ATOM 833 C CA . ASP A 1 104 ? -1.113 -13.172 -21.906 1 77.88 104 ASP A CA 1
ATOM 834 C C . ASP A 1 104 ? -1.5 -13.305 -20.438 1 77.88 104 ASP A C 1
ATOM 836 O O . ASP A 1 104 ? -1.529 -12.312 -19.703 1 77.88 104 ASP A O 1
ATOM 840 N N . LEU A 1 105 ? -1.797 -14.539 -20.078 1 84.62 105 LEU A N 1
ATOM 841 C CA . LEU A 1 105 ? -2.266 -14.797 -18.734 1 84.62 105 LEU A CA 1
ATOM 842 C C . LEU A 1 105 ? -1.16 -14.539 -17.703 1 84.62 105 LEU A C 1
ATOM 844 O O . LEU A 1 105 ? -1.429 -14.07 -16.594 1 84.62 105 LEU A O 1
ATOM 848 N N . ALA A 1 106 ? 0.029 -14.789 -18.078 1 79.56 106 ALA A N 1
ATOM 849 C CA . ALA A 1 106 ? 1.15 -14.602 -17.156 1 79.56 106 ALA A CA 1
ATOM 850 C C . ALA A 1 106 ? 1.271 -13.148 -16.734 1 79.56 106 ALA A C 1
ATOM 852 O O . ALA A 1 106 ? 1.471 -12.852 -15.555 1 79.56 106 ALA A O 1
ATOM 853 N N . ILE A 1 107 ? 1.165 -12.273 -17.672 1 79.69 107 ILE A N 1
ATOM 854 C CA . ILE A 1 107 ? 1.262 -10.852 -17.391 1 79.69 107 ILE A CA 1
ATOM 855 C C . ILE A 1 107 ? 0.039 -10.398 -16.594 1 79.69 107 ILE A C 1
ATOM 857 O O . ILE A 1 107 ? 0.162 -9.633 -15.625 1 79.69 107 ILE A O 1
ATOM 861 N N . SER A 1 108 ? -1.128 -10.852 -16.984 1 87.56 108 SER A N 1
ATOM 862 C CA . SER A 1 108 ? -2.33 -10.547 -16.219 1 87.56 108 SER A CA 1
ATOM 863 C C . SER A 1 108 ? -2.213 -11.047 -14.789 1 87.56 108 SER A C 1
ATOM 865 O O . SER A 1 108 ? -2.576 -10.344 -13.844 1 87.56 108 SER A O 1
ATOM 867 N N . PHE A 1 109 ? -1.741 -12.25 -14.734 1 89.31 109 PHE A N 1
ATOM 868 C CA . PHE A 1 109 ? -1.501 -12.867 -13.438 1 89.31 109 PHE A CA 1
ATOM 869 C C . PHE A 1 109 ? -0.612 -11.984 -12.57 1 89.31 109 PHE A C 1
ATOM 871 O O . PHE A 1 109 ? -0.933 -11.711 -11.414 1 89.31 109 PHE A O 1
ATOM 878 N N . ARG A 1 110 ? 0.371 -11.477 -13.062 1 84.12 110 ARG A N 1
ATOM 879 C CA . ARG A 1 110 ? 1.3 -10.594 -12.367 1 84.12 110 ARG A CA 1
ATOM 880 C C . ARG A 1 110 ? 0.633 -9.273 -12.008 1 84.12 110 ARG A C 1
ATOM 882 O O . ARG A 1 110 ? 0.76 -8.797 -10.875 1 84.12 110 ARG A O 1
ATOM 889 N N . ARG A 1 111 ? -0.057 -8.688 -12.953 1 87.31 111 ARG A N 1
ATOM 890 C CA . ARG A 1 111 ? -0.734 -7.414 -12.742 1 87.31 111 ARG A CA 1
ATOM 891 C C . ARG A 1 111 ? -1.746 -7.516 -11.602 1 87.31 111 ARG A C 1
ATOM 893 O O . ARG A 1 111 ? -1.849 -6.613 -10.773 1 87.31 111 ARG A O 1
ATOM 900 N N . ILE A 1 112 ? -2.402 -8.609 -11.609 1 93.75 112 ILE A N 1
ATOM 901 C CA . ILE A 1 112 ? -3.422 -8.797 -10.586 1 93.75 112 ILE A CA 1
ATOM 902 C C . ILE A 1 112 ? -2.76 -8.969 -9.219 1 93.75 112 ILE A C 1
ATOM 904 O O . ILE A 1 112 ? -3.15 -8.32 -8.242 1 93.75 112 ILE A O 1
ATOM 908 N N . ASN A 1 113 ? -1.764 -9.758 -9.133 1 91.75 113 ASN A N 1
ATOM 909 C CA . ASN A 1 113 ? -1.078 -9.992 -7.871 1 91.75 113 ASN A CA 1
ATOM 910 C C . ASN A 1 113 ? -0.445 -8.711 -7.328 1 91.75 113 ASN A C 1
ATOM 912 O O . ASN A 1 113 ? -0.405 -8.5 -6.113 1 91.75 113 ASN A O 1
ATOM 916 N N . HIS A 1 114 ? -0.053 -7.855 -8.203 1 88 114 HIS A N 1
ATOM 917 C CA . HIS A 1 114 ? 0.658 -6.652 -7.781 1 88 114 HIS A CA 1
ATOM 918 C C . HIS A 1 114 ? -0.292 -5.469 -7.656 1 88 114 HIS A C 1
ATOM 920 O O . HIS A 1 114 ? -0.052 -4.555 -6.863 1 88 114 HIS A O 1
ATOM 926 N N . GLY A 1 115 ? -1.322 -5.52 -8.398 1 90.94 115 GLY A N 1
ATOM 927 C CA . GLY A 1 115 ? -2.119 -4.312 -8.555 1 90.94 115 GLY A CA 1
ATOM 928 C C . GLY A 1 115 ? -3.355 -4.293 -7.676 1 90.94 115 GLY A C 1
ATOM 929 O O . GLY A 1 115 ? -3.863 -3.223 -7.336 1 90.94 115 GLY A O 1
ATOM 930 N N . VAL A 1 116 ? -3.848 -5.363 -7.301 1 93.12 116 VAL A N 1
ATOM 931 C CA . VAL A 1 116 ? -5.125 -5.418 -6.594 1 93.12 116 VAL A CA 1
ATOM 932 C C . VAL A 1 116 ? -4.973 -4.805 -5.203 1 93.12 116 VAL A C 1
ATOM 934 O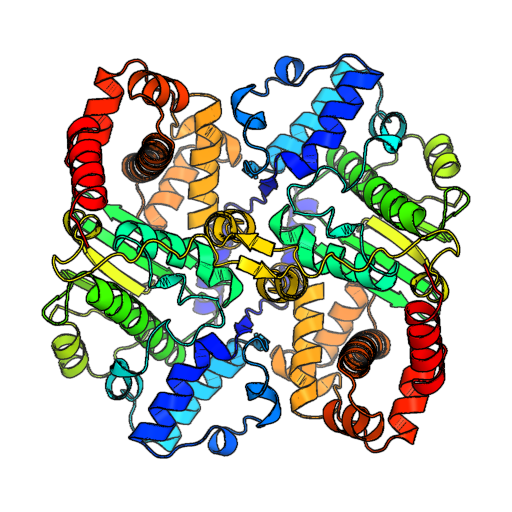 O . VAL A 1 116 ? -5.965 -4.441 -4.566 1 93.12 116 VAL A O 1
ATOM 937 N N . CYS A 1 117 ? -3.783 -4.613 -4.77 1 90.81 117 CYS A N 1
ATOM 938 C CA . CYS A 1 117 ? -3.537 -4.031 -3.457 1 90.81 117 CYS A CA 1
ATOM 939 C C . CYS A 1 117 ? -4.039 -2.594 -3.395 1 90.81 117 CYS A C 1
ATOM 941 O O . CYS A 1 117 ? -4.258 -2.053 -2.309 1 90.81 117 CYS A O 1
ATOM 943 N N . CYS A 1 118 ? -4.219 -1.975 -4.496 1 92.69 118 CYS A N 1
ATOM 944 C CA . CYS A 1 118 ? -4.766 -0.623 -4.504 1 92.69 118 CYS A CA 1
ATOM 945 C C . CYS A 1 118 ? -6.277 -0.646 -4.316 1 92.69 118 CYS A C 1
ATOM 947 O O . CYS A 1 118 ? -6.891 0.387 -4.039 1 92.69 118 CYS A O 1
ATOM 949 N N . PHE A 1 119 ? -6.832 -1.84 -4.355 1 96.19 119 PHE A N 1
ATOM 950 C CA . PHE A 1 119 ? -8.281 -1.94 -4.242 1 96.19 119 PHE A CA 1
ATOM 951 C C . PHE A 1 119 ? -8.672 -2.654 -2.953 1 96.19 119 PHE A C 1
ATOM 953 O O . PHE A 1 119 ? -9.828 -2.594 -2.531 1 96.19 119 PHE A O 1
ATOM 960 N N . GLN A 1 120 ? -7.766 -3.264 -2.396 1 96.62 120 GLN A N 1
ATOM 961 C CA . GLN A 1 120 ? -8.016 -3.98 -1.149 1 96.62 120 GLN A CA 1
ATOM 962 C C . GLN A 1 120 ? -6.754 -4.055 -0.296 1 96.62 120 GLN A C 1
ATOM 964 O O . GLN A 1 120 ? -5.695 -4.473 -0.776 1 96.62 120 GLN A O 1
ATOM 969 N N . SER A 1 121 ? -6.844 -3.607 0.921 1 95.12 121 SER A N 1
ATOM 970 C CA . SER A 1 121 ? -5.715 -3.707 1.839 1 95.12 121 SER A CA 1
ATOM 971 C C . SER A 1 121 ? -5.848 -4.922 2.75 1 95.12 121 SER A C 1
ATOM 973 O O . SER A 1 121 ? -6.945 -5.457 2.926 1 95.12 121 SER A O 1
ATOM 975 N N . GLY A 1 122 ? -4.734 -5.418 3.262 1 92.81 122 GLY A N 1
ATOM 976 C CA . GLY A 1 122 ? -4.738 -6.465 4.27 1 92.81 122 GLY A CA 1
ATOM 977 C C . GLY A 1 122 ? -4.742 -7.863 3.682 1 92.81 122 GLY A C 1
ATOM 978 O O . GLY A 1 122 ? -4.426 -8.836 4.371 1 92.81 122 GLY A O 1
ATOM 979 N N . ALA A 1 123 ? -5.148 -7.996 2.438 1 94.69 123 ALA A N 1
ATOM 980 C CA . ALA A 1 123 ? -5.172 -9.305 1.784 1 94.69 123 ALA A CA 1
ATOM 981 C C . ALA A 1 123 ? -3.916 -9.523 0.947 1 94.69 123 ALA A C 1
ATOM 983 O O . ALA A 1 123 ? -3.217 -8.562 0.603 1 94.69 123 ALA A O 1
ATOM 984 N N . CYS A 1 124 ? -3.672 -10.805 0.674 1 93.06 124 CYS A N 1
ATOM 985 C CA . CYS A 1 124 ? -2.475 -11.164 -0.076 1 93.06 124 CYS A CA 1
ATOM 986 C C . CYS A 1 124 ? -2.83 -11.977 -1.316 1 93.06 124 CYS A C 1
ATOM 988 O O . CYS A 1 124 ? -3.617 -12.922 -1.241 1 93.06 124 CYS A O 1
ATOM 990 N N . TYR A 1 125 ? -2.328 -11.586 -2.436 1 95.25 125 TYR A N 1
ATOM 991 C CA . TYR A 1 125 ? -2.346 -12.344 -3.68 1 95.25 125 TYR A CA 1
ATOM 992 C C . TYR A 1 125 ? -0.936 -12.758 -4.086 1 95.25 125 TYR A C 1
ATOM 994 O O . TYR A 1 125 ? -0.041 -11.914 -4.191 1 95.25 125 TYR A O 1
ATOM 1002 N N . TYR A 1 126 ? -0.745 -14.008 -4.242 1 91.25 126 TYR A N 1
ATOM 1003 C CA . TYR A 1 126 ? 0.604 -14.422 -4.609 1 91.25 126 TYR A CA 1
ATOM 1004 C C . TYR A 1 126 ? 0.592 -15.797 -5.277 1 91.25 126 TYR A C 1
ATOM 1006 O O . TYR A 1 126 ? -0.448 -16.453 -5.332 1 91.25 126 TYR A O 1
ATOM 1014 N N . ALA A 1 127 ? 1.711 -16.141 -5.824 1 91.19 127 ALA A N 1
ATOM 1015 C CA . ALA A 1 127 ? 1.879 -17.422 -6.496 1 91.19 127 ALA A CA 1
ATOM 1016 C C . ALA A 1 127 ? 2.764 -18.359 -5.68 1 91.19 127 ALA A C 1
ATOM 1018 O O . ALA A 1 127 ? 3.738 -17.922 -5.066 1 91.19 127 ALA A O 1
ATOM 1019 N N . GLN A 1 128 ? 2.33 -19.594 -5.66 1 89.5 128 GLN A N 1
ATOM 1020 C CA . GLN A 1 128 ? 3.143 -20.672 -5.105 1 89.5 128 GLN A CA 1
ATOM 1021 C C . GLN A 1 128 ? 3.359 -21.781 -6.133 1 89.5 128 GLN A C 1
ATOM 1023 O O . GLN A 1 128 ? 2.4 -22.391 -6.59 1 89.5 128 GLN A O 1
ATOM 1028 N N . GLN A 1 129 ? 4.578 -21.969 -6.445 1 87 129 GLN A N 1
ATOM 1029 C CA . GLN A 1 129 ? 4.875 -23 -7.422 1 87 129 GLN A CA 1
ATOM 1030 C C . GLN A 1 129 ? 5.371 -24.281 -6.742 1 87 129 GLN A C 1
ATOM 1032 O O . GLN A 1 129 ? 6.164 -24.219 -5.801 1 87 129 GLN A O 1
ATOM 1037 N N . SER A 1 130 ? 4.84 -25.359 -7.047 1 85.12 130 SER A N 1
ATOM 1038 C CA . SER A 1 130 ? 5.27 -26.688 -6.656 1 85.12 130 SER A CA 1
ATOM 1039 C C . SER A 1 130 ? 5.379 -27.609 -7.867 1 85.12 130 SER A C 1
ATOM 1041 O O . SER A 1 130 ? 4.398 -28.234 -8.273 1 85.12 130 SER A O 1
ATOM 1043 N N . GLY A 1 131 ? 6.621 -27.766 -8.344 1 82.88 131 GLY A N 1
ATOM 1044 C CA . GLY A 1 131 ? 6.785 -28.547 -9.562 1 82.88 131 GLY A CA 1
ATOM 1045 C C . GLY A 1 131 ? 6.113 -27.922 -10.773 1 82.88 131 GLY A C 1
ATOM 1046 O O . GLY A 1 131 ? 6.383 -26.766 -11.102 1 82.88 131 GLY A O 1
ATOM 1047 N N . LYS A 1 132 ? 5.148 -28.688 -11.32 1 84.81 132 LYS A N 1
ATOM 1048 C CA . LYS A 1 132 ? 4.457 -28.219 -12.523 1 84.81 132 LYS A CA 1
ATOM 1049 C C . LYS A 1 132 ? 3.158 -27.5 -12.164 1 84.81 132 LYS A C 1
ATOM 1051 O O . LYS A 1 132 ? 2.449 -27 -13.039 1 84.81 132 LYS A O 1
ATOM 1056 N N . ILE A 1 133 ? 2.92 -27.438 -10.906 1 90.25 133 ILE A N 1
ATOM 1057 C CA . ILE A 1 133 ? 1.672 -26.828 -10.453 1 90.25 133 ILE A CA 1
ATOM 1058 C C . ILE A 1 133 ? 1.945 -25.422 -9.914 1 90.25 133 ILE A C 1
ATOM 1060 O O . ILE A 1 133 ? 2.898 -25.219 -9.156 1 90.25 133 ILE A O 1
ATOM 1064 N N . LEU A 1 134 ? 1.178 -24.531 -10.398 1 90.94 134 LEU A N 1
ATOM 1065 C CA . LEU A 1 134 ? 1.166 -23.156 -9.875 1 90.94 134 LEU A CA 1
ATOM 1066 C C . LEU A 1 134 ? -0.111 -22.891 -9.086 1 90.94 134 LEU A C 1
ATOM 1068 O O . LEU A 1 134 ? -1.215 -23.047 -9.609 1 90.94 134 LEU A O 1
ATOM 1072 N N . LYS A 1 135 ? 0.045 -22.562 -7.887 1 94.12 135 LYS A N 1
ATOM 1073 C CA . LYS A 1 135 ? -1.096 -22.219 -7.047 1 94.12 135 LYS A CA 1
ATOM 1074 C C . LYS A 1 135 ? -1.284 -20.703 -6.988 1 94.12 135 LYS A C 1
ATOM 1076 O O . LYS A 1 135 ? -0.366 -19.969 -6.613 1 94.12 135 LYS A O 1
ATOM 1081 N N . TRP A 1 136 ? -2.393 -20.234 -7.539 1 96.25 136 TRP A N 1
ATOM 1082 C CA . TRP A 1 136 ? -2.795 -18.844 -7.344 1 96.25 136 TRP A CA 1
ATOM 1083 C C . TRP A 1 136 ? -3.471 -18.656 -5.988 1 96.25 136 TRP A C 1
ATOM 1085 O O . TRP A 1 136 ? -4.602 -19.094 -5.785 1 96.25 136 TRP A O 1
ATOM 1095 N N . CYS A 1 137 ? -2.822 -17.938 -5.09 1 96.19 137 CYS A N 1
ATOM 1096 C CA . CYS A 1 137 ? -3.217 -17.922 -3.688 1 96.19 137 CYS A CA 1
ATOM 1097 C C . CYS A 1 137 ? -3.791 -16.578 -3.289 1 96.19 137 CYS A C 1
ATOM 1099 O O . CYS A 1 137 ? -3.322 -15.539 -3.756 1 96.19 137 CYS A O 1
ATOM 1101 N N . TYR A 1 138 ? -4.824 -16.609 -2.492 1 97.5 138 TYR A N 1
ATOM 1102 C CA . TYR A 1 138 ? -5.441 -15.453 -1.847 1 97.5 138 TYR A CA 1
ATOM 1103 C C . TYR A 1 138 ? -5.625 -15.695 -0.353 1 97.5 138 TYR A C 1
ATOM 1105 O O . TYR A 1 138 ? -6.211 -16.703 0.05 1 97.5 138 TYR A O 1
ATOM 1113 N N . SER A 1 139 ? -5.109 -14.836 0.474 1 95.06 139 SER A N 1
ATOM 1114 C CA . SER A 1 139 ? -5.277 -14.914 1.922 1 95.06 139 SER A CA 1
ATOM 1115 C C . SER A 1 139 ? -5.797 -13.602 2.492 1 95.06 139 SER A C 1
ATOM 1117 O O . SER A 1 139 ? -5.258 -12.531 2.197 1 95.06 139 SER A O 1
ATOM 1119 N N . ASN A 1 140 ? -6.82 -13.648 3.213 1 95.25 140 ASN A N 1
ATOM 1120 C CA . ASN A 1 140 ? -7.418 -12.508 3.898 1 95.25 140 ASN A CA 1
ATOM 1121 C C . ASN A 1 140 ? -7.68 -12.812 5.371 1 95.25 140 ASN A C 1
ATOM 1123 O O . ASN A 1 140 ? -8.695 -13.422 5.715 1 95.25 140 ASN A O 1
ATOM 1127 N N . PRO A 1 141 ? -6.848 -12.367 6.25 1 91.62 141 PRO A N 1
ATOM 1128 C CA . PRO A 1 141 ? -7.012 -12.656 7.676 1 91.62 141 PRO A CA 1
ATOM 1129 C C . PRO A 1 141 ? -8.094 -11.805 8.336 1 91.62 141 PRO A C 1
ATOM 1131 O O . PRO A 1 141 ? -8.383 -11.977 9.516 1 91.62 141 PRO A O 1
ATOM 1134 N N . PHE A 1 142 ? -8.711 -10.961 7.613 1 92.31 142 PHE A N 1
ATOM 1135 C CA . PHE A 1 142 ? -9.656 -10.016 8.203 1 92.31 142 PHE A CA 1
ATOM 1136 C C . PHE A 1 142 ? -11.094 -10.5 8.016 1 92.31 142 PHE A C 1
ATOM 1138 O O . PHE A 1 142 ? -12.039 -9.766 8.312 1 92.31 142 PHE A O 1
ATOM 1145 N N . VAL A 1 143 ? -11.234 -11.617 7.527 1 93.56 143 VAL A N 1
ATOM 1146 C CA . VAL A 1 143 ? -12.555 -12.211 7.355 1 93.56 143 VAL A CA 1
ATOM 1147 C C . VAL A 1 143 ? -12.617 -13.547 8.086 1 93.56 143 VAL A C 1
ATOM 1149 O O . VAL A 1 143 ? -11.633 -14.289 8.133 1 93.56 143 VAL A O 1
ATOM 1152 N N . LYS A 1 144 ? -13.82 -13.812 8.695 1 91.44 144 LYS A N 1
ATOM 1153 C CA . LYS A 1 144 ? -13.945 -15.023 9.5 1 91.44 144 LYS A CA 1
ATOM 1154 C C . LYS A 1 144 ? -15.289 -15.711 9.242 1 91.44 144 LYS A C 1
ATOM 1156 O O . LYS A 1 144 ? -16.172 -15.133 8.609 1 91.44 144 LYS A O 1
ATOM 1161 N N . ASP A 1 145 ? -15.312 -16.938 9.594 1 91.44 145 ASP A N 1
ATOM 1162 C CA . ASP A 1 145 ? -16.531 -17.734 9.641 1 91.44 145 ASP A CA 1
ATOM 1163 C C . ASP A 1 145 ? -17.203 -17.766 8.273 1 91.44 145 ASP A C 1
ATOM 1165 O O . ASP A 1 145 ? -16.547 -18 7.254 1 91.44 145 ASP A O 1
ATOM 1169 N N . LYS A 1 146 ? -18.531 -17.609 8.234 1 93.88 146 LYS A N 1
ATOM 1170 C CA . LYS A 1 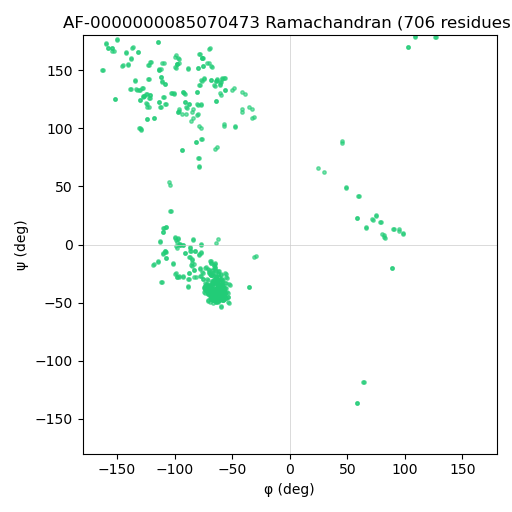146 ? -19.266 -17.766 6.988 1 93.88 146 LYS A CA 1
ATOM 1171 C C . LYS A 1 146 ? -18.859 -16.719 5.961 1 93.88 146 LYS A C 1
ATOM 1173 O O . LYS A 1 146 ? -18.828 -17 4.758 1 93.88 146 LYS A O 1
ATOM 1178 N N . ALA A 1 147 ? -18.609 -15.562 6.465 1 96.44 147 ALA A N 1
ATOM 1179 C CA . ALA A 1 147 ? -18.172 -14.508 5.559 1 96.44 147 ALA A CA 1
ATOM 1180 C C . ALA A 1 147 ? -16.875 -14.898 4.848 1 96.44 147 ALA A C 1
ATOM 1182 O O . ALA A 1 147 ? -16.641 -14.5 3.705 1 96.44 147 ALA A O 1
ATOM 1183 N N . ARG A 1 148 ? -16.078 -15.688 5.52 1 97.19 148 ARG A N 1
ATOM 1184 C CA . ARG A 1 148 ? -14.828 -16.156 4.938 1 97.19 148 ARG A CA 1
ATOM 1185 C C . ARG A 1 148 ? -15.094 -17.047 3.725 1 97.19 148 ARG A C 1
ATOM 1187 O O . ARG A 1 148 ? -14.383 -16.969 2.723 1 97.19 148 ARG A O 1
ATOM 1194 N N . ALA A 1 149 ? -16.094 -17.891 3.811 1 97.75 149 ALA A N 1
ATOM 1195 C CA . ALA A 1 149 ? -16.469 -18.734 2.684 1 97.75 149 ALA A CA 1
ATOM 1196 C C . ALA A 1 149 ? -16.938 -17.906 1.496 1 97.75 149 ALA A C 1
ATOM 1198 O O . ALA A 1 149 ? -16.547 -18.156 0.354 1 97.75 149 ALA A O 1
ATOM 1199 N N . HIS A 1 150 ? -17.734 -16.891 1.773 1 98.25 150 HIS A N 1
ATOM 1200 C CA . HIS A 1 150 ? -18.25 -16.016 0.718 1 98.25 150 HIS A CA 1
ATOM 1201 C C . HIS A 1 150 ? -17.125 -15.219 0.065 1 98.25 150 HIS A C 1
ATOM 1203 O O . HIS A 1 150 ? -17.078 -15.094 -1.16 1 98.25 150 HIS A O 1
ATOM 1209 N N . ASP A 1 151 ? -16.25 -14.695 0.918 1 98.38 151 ASP A N 1
ATOM 1210 C CA . ASP A 1 151 ? -15.109 -13.945 0.395 1 98.38 151 ASP A CA 1
ATOM 1211 C C . ASP A 1 151 ? -14.211 -14.844 -0.456 1 98.38 151 ASP A C 1
ATOM 1213 O O . ASP A 1 151 ? -13.719 -14.422 -1.505 1 98.38 151 ASP A O 1
ATOM 1217 N N . SER A 1 152 ? -13.953 -16.062 0.012 1 98.44 152 SER A N 1
ATOM 1218 C CA . SER A 1 152 ? -13.141 -17.031 -0.714 1 98.44 152 SER A CA 1
ATOM 1219 C C . SER A 1 152 ? -13.758 -17.359 -2.068 1 98.44 152 SER A C 1
ATOM 1221 O O . SER A 1 152 ? -13.055 -17.406 -3.082 1 98.44 152 SER A O 1
ATOM 1223 N N . LEU A 1 153 ? -15.039 -17.562 -2.098 1 98.44 153 LEU A N 1
ATOM 1224 C CA . LEU A 1 153 ? -15.75 -17.844 -3.34 1 98.44 153 LEU A CA 1
ATOM 1225 C C . LEU A 1 153 ? -15.68 -16.641 -4.285 1 98.44 153 LEU A C 1
ATOM 1227 O O . LEU A 1 153 ? -15.43 -16.797 -5.48 1 98.44 153 LEU A O 1
ATOM 1231 N N . ARG A 1 154 ? -15.906 -15.453 -3.768 1 98.44 154 ARG A N 1
ATOM 1232 C CA . ARG A 1 154 ? -15.852 -14.227 -4.562 1 98.44 154 ARG A CA 1
ATOM 1233 C C . ARG A 1 154 ? -14.531 -14.125 -5.32 1 98.44 154 ARG A C 1
ATOM 1235 O O . ARG A 1 154 ? -14.523 -13.93 -6.535 1 98.44 154 ARG A O 1
ATOM 1242 N N . VAL A 1 155 ? -13.484 -14.312 -4.566 1 98.56 155 VAL A N 1
ATOM 1243 C CA . VAL A 1 155 ? -12.164 -14.133 -5.156 1 98.56 155 VAL A CA 1
ATOM 1244 C C . VAL A 1 155 ? -11.844 -15.297 -6.086 1 98.56 155 VAL A C 1
ATOM 1246 O O . VAL A 1 155 ? -11.289 -15.102 -7.172 1 98.56 155 VAL A O 1
ATOM 1249 N N . ALA A 1 156 ? -12.172 -16.531 -5.699 1 98.56 156 ALA A N 1
ATOM 1250 C CA . ALA A 1 156 ? -11.922 -17.688 -6.539 1 98.56 156 ALA A CA 1
ATOM 1251 C C . ALA A 1 156 ? -12.594 -17.547 -7.902 1 98.56 156 ALA A C 1
ATOM 1253 O O . ALA A 1 156 ? -11.961 -17.766 -8.938 1 98.56 156 ALA A O 1
ATOM 1254 N N . PHE A 1 157 ? -13.836 -17.156 -7.895 1 98.38 157 PHE A N 1
ATOM 1255 C CA . PHE A 1 157 ? -14.547 -16.984 -9.156 1 98.38 157 PHE A CA 1
ATOM 1256 C C . PHE A 1 157 ? -13.992 -15.805 -9.938 1 98.38 157 PHE A C 1
ATOM 1258 O O . PHE A 1 157 ? -13.93 -15.844 -11.172 1 98.38 157 PHE A O 1
ATOM 1265 N N . THR A 1 158 ? -13.648 -14.719 -9.25 1 98.25 158 THR A N 1
ATOM 1266 C CA . THR A 1 158 ? -13.047 -13.57 -9.922 1 98.25 158 THR A CA 1
ATOM 1267 C C . THR A 1 158 ? -11.773 -13.969 -10.656 1 98.25 158 THR A C 1
ATOM 1269 O O . THR A 1 158 ? -11.594 -13.641 -11.828 1 98.25 158 THR A O 1
ATOM 1272 N N . LEU A 1 159 ? -10.914 -14.703 -9.953 1 97.44 159 LEU A N 1
ATOM 1273 C CA . LEU A 1 159 ? -9.656 -15.156 -10.547 1 97.44 159 LEU A CA 1
ATOM 1274 C C . LEU A 1 159 ? -9.914 -16.188 -11.633 1 97.44 159 LEU A C 1
ATOM 1276 O O . LEU A 1 159 ? -9.25 -16.188 -12.672 1 97.44 159 LEU A O 1
ATOM 1280 N N . PHE A 1 160 ? -10.867 -17.078 -11.422 1 97.62 160 PHE A N 1
ATOM 1281 C CA . PHE A 1 160 ? -11.242 -18.078 -12.406 1 97.62 160 PHE A CA 1
ATOM 1282 C C . PHE A 1 160 ? -11.719 -17.422 -13.695 1 97.62 160 PHE A C 1
ATOM 1284 O O . PHE A 1 160 ? -11.32 -17.828 -14.789 1 97.62 160 PHE A O 1
ATOM 1291 N N . ASN A 1 161 ? -12.523 -16.438 -13.547 1 96.56 161 ASN A N 1
ATOM 1292 C CA . ASN A 1 161 ? -13.023 -15.711 -14.711 1 96.56 161 ASN A CA 1
ATOM 1293 C C . ASN A 1 161 ? -11.914 -14.945 -15.414 1 96.56 161 ASN A C 1
ATOM 1295 O O . ASN A 1 161 ? -11.938 -14.789 -16.641 1 96.56 161 ASN A O 1
ATOM 1299 N N . ALA A 1 162 ? -10.961 -14.484 -14.664 1 94.62 162 ALA A N 1
ATOM 1300 C CA . ALA A 1 162 ? -9.789 -13.859 -15.273 1 94.62 162 ALA A CA 1
ATOM 1301 C C . ALA A 1 162 ? -9.008 -14.867 -16.109 1 94.62 162 ALA A C 1
ATOM 1303 O O . ALA A 1 162 ? -8.547 -14.555 -17.203 1 94.62 162 ALA A O 1
ATOM 1304 N N . ILE A 1 163 ? -8.836 -16.078 -15.602 1 93.88 163 ILE A N 1
ATOM 1305 C CA . ILE A 1 163 ? -8.156 -17.141 -16.328 1 93.88 163 ILE A CA 1
ATOM 1306 C C . ILE A 1 163 ? -8.914 -17.453 -17.609 1 93.88 163 ILE A C 1
ATOM 1308 O O . ILE A 1 163 ? -8.328 -17.5 -18.703 1 93.88 163 ILE A O 1
ATOM 1312 N N . LYS A 1 164 ? -10.195 -17.531 -17.5 1 92.56 164 LYS A N 1
ATOM 1313 C CA . LYS A 1 164 ? -11.039 -17.891 -18.641 1 92.56 164 LYS A CA 1
ATOM 1314 C C . LYS A 1 164 ? -10.969 -16.812 -19.719 1 92.56 164 LYS A C 1
ATOM 1316 O O . LYS A 1 164 ? -11.117 -17.109 -20.906 1 92.56 164 LYS A O 1
ATOM 1321 N N . ASN A 1 165 ? -10.758 -15.609 -19.266 1 88.75 165 ASN A N 1
ATOM 1322 C CA . ASN A 1 165 ? -10.586 -14.516 -20.219 1 88.75 165 ASN A CA 1
ATOM 1323 C C . ASN A 1 165 ? -9.461 -14.812 -21.219 1 88.75 165 ASN A C 1
ATOM 1325 O O . ASN A 1 165 ? -9.477 -14.32 -22.344 1 88.75 165 ASN A O 1
ATOM 1329 N N . TYR A 1 166 ? -8.492 -15.625 -20.891 1 84.25 166 TYR A N 1
ATOM 1330 C CA . TYR A 1 166 ? -7.316 -15.867 -21.719 1 84.25 166 TYR A CA 1
ATOM 1331 C C . TYR A 1 166 ? -7.328 -17.281 -22.266 1 84.25 166 TYR A C 1
ATOM 1333 O O . TYR A 1 166 ? -6.859 -17.531 -23.391 1 84.25 166 TYR A O 1
ATOM 1341 N N . VAL A 1 167 ? -7.871 -18.219 -21.531 1 85.62 167 VAL A N 1
ATOM 1342 C CA . VAL A 1 167 ? -7.73 -19.609 -21.922 1 85.62 167 VAL A CA 1
ATOM 1343 C C . VAL A 1 167 ? -9.062 -20.141 -22.453 1 85.62 167 VAL A C 1
ATOM 1345 O O . VAL A 1 167 ? -9.125 -21.234 -23.016 1 85.62 167 VAL A O 1
ATOM 1348 N N . GLY A 1 168 ? -10.102 -19.406 -22.266 1 87.75 168 GLY A N 1
ATOM 1349 C CA . GLY A 1 168 ? -11.398 -19.781 -22.812 1 87.75 168 GLY A CA 1
ATOM 1350 C C . GLY A 1 168 ? -12.336 -20.375 -21.781 1 87.75 168 GLY A C 1
ATOM 1351 O O . GLY A 1 168 ? -11.898 -20.766 -20.688 1 87.75 168 GLY A O 1
ATOM 1352 N N . ASP A 1 169 ? -13.539 -20.547 -22.125 1 89.81 169 ASP A N 1
ATOM 1353 C CA . ASP A 1 169 ? -14.617 -20.922 -21.203 1 89.81 169 ASP A CA 1
ATOM 1354 C C . ASP A 1 169 ? -14.562 -22.406 -20.875 1 89.81 169 ASP A C 1
ATOM 1356 O O . ASP A 1 169 ? -15.156 -22.859 -19.891 1 89.81 169 ASP A O 1
ATOM 1360 N N . SER A 1 170 ? -13.938 -23.172 -21.672 1 90.81 170 SER A N 1
ATOM 1361 C CA . SER A 1 170 ? -13.898 -24.609 -21.469 1 90.81 170 SER A CA 1
ATOM 1362 C C . SER A 1 170 ? -12.797 -25 -20.484 1 90.81 170 SER A C 1
ATOM 1364 O O . SER A 1 170 ? -12.656 -26.172 -20.141 1 90.81 170 SER A O 1
ATOM 1366 N N . TYR A 1 171 ? -12.156 -24.047 -19.953 1 91.94 171 TYR A N 1
ATOM 1367 C CA . TYR A 1 171 ? -11.031 -24.297 -19.062 1 91.94 171 TYR A CA 1
ATOM 1368 C C . TYR A 1 171 ? -11.5 -24.75 -17.688 1 91.94 171 TYR A C 1
ATOM 1370 O O . TYR A 1 171 ? -12.531 -24.281 -17.188 1 91.94 171 TYR A O 1
ATOM 1378 N N . SER A 1 172 ? -10.75 -25.719 -17.109 1 95.31 172 SER A N 1
ATOM 1379 C CA . SER A 1 172 ? -10.93 -26.109 -15.719 1 95.31 172 SER A CA 1
ATOM 1380 C C . SER A 1 172 ? -9.586 -26.203 -14.992 1 95.31 172 SER A C 1
ATOM 1382 O O . SER A 1 172 ? -8.633 -26.781 -15.516 1 95.31 172 SER A O 1
ATOM 1384 N N . PRO A 1 173 ? -9.562 -25.625 -13.797 1 96.31 173 PRO A N 1
ATOM 1385 C CA . PRO A 1 173 ? -8.336 -25.797 -13.016 1 96.31 173 PRO A CA 1
ATOM 1386 C C . PRO A 1 173 ? -8.148 -27.219 -12.516 1 96.31 173 PRO A C 1
ATOM 1388 O O . PRO A 1 173 ? -9.047 -28.062 -12.672 1 96.31 173 PRO A O 1
ATOM 1391 N N . ARG A 1 174 ? -6.996 -27.5 -12.031 1 95.81 174 ARG A N 1
ATOM 1392 C CA . ARG A 1 174 ? -6.715 -28.828 -11.484 1 95.81 174 ARG A CA 1
ATOM 1393 C C . ARG A 1 174 ? -7.445 -29.047 -10.164 1 95.81 174 ARG A C 1
ATOM 1395 O O . ARG A 1 174 ? -7.922 -30.141 -9.891 1 95.81 174 ARG A O 1
ATOM 1402 N N . LYS A 1 175 ? -7.477 -28.031 -9.398 1 97.75 175 LYS A N 1
ATOM 1403 C CA . LYS A 1 175 ? -8.094 -28.062 -8.078 1 97.75 175 LYS A CA 1
ATOM 1404 C C . LYS A 1 175 ? -8.375 -26.656 -7.566 1 97.75 175 LYS A C 1
ATOM 1406 O O . LYS A 1 175 ? -7.691 -25.703 -7.945 1 97.75 175 LYS A O 1
ATOM 1411 N N . VAL A 1 176 ? -9.398 -26.531 -6.766 1 98.44 176 VAL A N 1
ATOM 1412 C CA . VAL A 1 176 ? -9.688 -25.281 -6.066 1 98.44 176 VAL A CA 1
ATOM 1413 C C . VAL A 1 176 ? -9.82 -25.547 -4.57 1 98.44 176 VAL A C 1
ATOM 1415 O O . VAL A 1 176 ? -10.484 -26.5 -4.16 1 98.44 176 VAL A O 1
ATOM 1418 N N . ARG A 1 177 ? -9.125 -24.844 -3.803 1 98.38 177 ARG A N 1
ATOM 1419 C CA . ARG A 1 177 ? -9.273 -24.859 -2.352 1 98.38 177 ARG A CA 1
ATOM 1420 C C . ARG A 1 177 ? -9.891 -23.562 -1.842 1 98.38 177 ARG A C 1
ATOM 1422 O O . ARG A 1 177 ? -9.43 -22.469 -2.186 1 98.38 177 ARG A O 1
ATOM 1429 N N . LEU A 1 178 ? -10.914 -23.688 -1.109 1 98.25 178 LEU A N 1
ATOM 1430 C CA . LEU A 1 178 ? -11.633 -22.531 -0.578 1 98.25 178 LEU A CA 1
ATOM 1431 C C . LEU A 1 178 ? -11.461 -22.438 0.935 1 98.25 178 LEU A C 1
ATOM 1433 O O . LEU A 1 178 ? -11.43 -23.453 1.625 1 98.25 178 LEU A O 1
ATOM 1437 N N . SER A 1 179 ? -11.383 -21.156 1.279 1 96.44 179 SER A N 1
ATOM 1438 C CA . SER A 1 179 ? -11.234 -20.875 2.705 1 96.44 179 SER A CA 1
ATOM 1439 C C . SER A 1 179 ? -12.586 -20.656 3.371 1 96.44 179 SER A C 1
ATOM 1441 O O . SER A 1 179 ? -13.469 -20.016 2.795 1 96.44 179 SER A O 1
ATOM 1443 N N . GLY A 1 180 ? -12.914 -21.266 4.473 1 94.62 180 GLY A N 1
ATOM 1444 C CA . GLY A 1 180 ? -14.18 -21.188 5.191 1 94.62 180 GLY A CA 1
ATOM 1445 C C . GLY A 1 180 ? -15 -22.453 5.098 1 94.62 180 GLY A C 1
ATOM 1446 O O . GLY A 1 180 ? -14.586 -23.422 4.457 1 94.62 180 GLY A O 1
ATOM 1447 N N . PRO A 1 181 ? -16.125 -22.484 5.734 1 95.75 181 PRO A N 1
ATOM 1448 C CA . PRO A 1 181 ? -16.969 -23.672 5.738 1 95.75 181 PRO A CA 1
ATOM 1449 C C . PRO A 1 181 ? -17.625 -23.938 4.387 1 95.75 181 PRO A C 1
ATOM 1451 O O . PRO A 1 181 ? -17.828 -23 3.605 1 95.75 181 PRO A O 1
ATOM 1454 N N . PRO A 1 182 ? -17.984 -25.172 4.133 1 95.06 182 PRO A N 1
ATOM 1455 C CA . PRO A 1 182 ? -18.531 -25.547 2.828 1 95.06 182 PRO A CA 1
ATOM 1456 C C . PRO A 1 182 ? -19.891 -24.891 2.539 1 95.06 182 PRO A C 1
ATOM 1458 O O . PRO A 1 182 ? -20.703 -24.734 3.443 1 95.06 182 PRO A O 1
ATOM 1461 N N . ILE A 1 183 ? -19.938 -24.438 1.272 1 91.62 183 ILE A N 1
ATOM 1462 C CA . ILE A 1 183 ? -21.172 -23.906 0.688 1 91.62 183 ILE A CA 1
ATOM 1463 C C . ILE A 1 183 ? -21.5 -24.672 -0.59 1 91.62 183 ILE A C 1
ATOM 1465 O O . ILE A 1 183 ? -20.781 -24.578 -1.586 1 91.62 183 ILE A O 1
ATOM 1469 N N . GLN A 1 184 ? -22.453 -25.469 -0.625 1 88.56 184 GLN A N 1
ATOM 1470 C CA . GLN A 1 184 ? -22.938 -26.219 -1.769 1 88.56 184 GLN A CA 1
ATOM 1471 C C . GLN A 1 184 ? -21.797 -26.859 -2.545 1 88.56 184 GLN A C 1
ATOM 1473 O O . GLN A 1 184 ? -21.422 -26.391 -3.617 1 88.56 184 GLN A O 1
ATOM 1478 N N . GLN A 1 185 ? -21.391 -27.922 -2.297 1 92.88 185 GLN A N 1
ATOM 1479 C CA . GLN A 1 185 ? -20.219 -28.625 -2.811 1 92.88 185 GLN A CA 1
ATOM 1480 C C . GLN A 1 185 ? -20.391 -29 -4.277 1 92.88 185 GLN A C 1
ATOM 1482 O O . GLN A 1 185 ? -19.578 -28.641 -5.125 1 92.88 185 GLN A O 1
ATOM 1487 N N . GLN A 1 186 ? -21.469 -29.594 -4.629 1 94.44 186 GLN A N 1
ATOM 1488 C CA . GLN A 1 186 ? -21.688 -30.156 -5.953 1 94.44 186 GLN A CA 1
ATOM 1489 C C . GLN A 1 186 ? -21.75 -29.062 -7.02 1 94.44 186 GLN A C 1
ATOM 1491 O O . GLN A 1 186 ? -21.078 -29.156 -8.047 1 94.44 186 GLN A O 1
ATOM 1496 N N . GLU A 1 187 ? -22.5 -28.062 -6.773 1 95.19 187 GLU A N 1
ATOM 1497 C CA . GLU A 1 187 ? -22.656 -26.984 -7.746 1 95.19 187 GLU A CA 1
ATOM 1498 C C . GLU A 1 187 ? -21.344 -26.234 -7.945 1 95.19 187 GLU A C 1
ATOM 1500 O O . GLU A 1 187 ? -21.016 -25.828 -9.062 1 95.19 187 GLU A O 1
ATOM 1505 N N . THR A 1 188 ? -20.625 -26.016 -6.887 1 96.75 188 THR A N 1
ATOM 1506 C CA . THR A 1 188 ? -19.344 -25.312 -6.949 1 96.75 188 THR A CA 1
ATOM 1507 C C . THR A 1 188 ? -18.328 -26.094 -7.77 1 96.75 188 THR A C 1
ATOM 1509 O O . THR A 1 188 ? -17.641 -25.531 -8.625 1 96.75 188 THR A O 1
ATOM 1512 N N . GLU A 1 189 ? -18.328 -27.422 -7.574 1 97.25 189 GLU A N 1
ATOM 1513 C CA . GLU A 1 189 ? -17.438 -28.281 -8.336 1 97.25 189 GLU A CA 1
ATOM 1514 C C . GLU A 1 189 ? -17.812 -28.297 -9.82 1 97.25 189 GLU A C 1
ATOM 1516 O O . GLU A 1 189 ? -16.938 -28.297 -10.688 1 97.25 189 GLU A O 1
ATOM 1521 N N . GLN A 1 190 ? -19.031 -28.312 -10.055 1 96.31 190 GLN A N 1
ATOM 1522 C CA . GLN A 1 190 ? -19.5 -28.312 -11.438 1 96.31 190 GLN A CA 1
ATOM 1523 C C . GLN A 1 190 ? -19.094 -27.047 -12.164 1 96.31 190 GLN A C 1
ATOM 1525 O O . GLN A 1 190 ? -18.688 -27.078 -13.328 1 96.31 190 GLN A O 1
ATOM 1530 N N . LEU A 1 191 ? -19.188 -25.969 -11.531 1 96.19 191 LEU A N 1
ATOM 1531 C CA . LEU A 1 191 ? -18.875 -24.672 -12.156 1 96.19 191 LEU A CA 1
ATOM 1532 C C . LEU A 1 191 ? -17.391 -24.531 -12.414 1 96.19 191 LEU A C 1
ATOM 1534 O O . LEU A 1 191 ? -16.984 -24.078 -13.484 1 96.19 191 LEU A O 1
ATOM 1538 N N . PHE A 1 192 ? -16.578 -24.969 -11.453 1 97.31 192 PHE A N 1
ATOM 1539 C CA . PHE A 1 192 ? -15.141 -24.891 -11.656 1 97.31 192 PHE A CA 1
ATOM 1540 C C . PHE A 1 192 ? -14.664 -26 -12.578 1 97.31 192 PHE A C 1
ATOM 1542 O O . PHE A 1 192 ? -13.617 -25.875 -13.219 1 97.31 192 PHE A O 1
ATOM 1549 N N . GLY A 1 193 ? -15.422 -27.125 -12.594 1 97.12 193 GLY A N 1
ATOM 1550 C CA . GLY A 1 193 ? -15.047 -28.281 -13.406 1 97.12 193 GLY A CA 1
ATOM 1551 C C . GLY A 1 193 ? -13.891 -29.062 -12.82 1 97.12 193 GLY A C 1
ATOM 1552 O O . GLY A 1 193 ? -13.117 -29.688 -13.555 1 97.12 193 GLY A O 1
ATOM 1553 N N . CYS A 1 194 ? -13.688 -29 -11.523 1 97.56 194 CYS A N 1
ATOM 1554 C CA . CYS A 1 194 ? -12.586 -29.672 -10.828 1 97.56 194 CYS A CA 1
ATOM 1555 C C . CYS A 1 194 ? -12.953 -29.953 -9.375 1 97.56 194 CYS A C 1
ATOM 1557 O O . CYS A 1 194 ? -13.984 -29.484 -8.891 1 97.56 194 CYS A O 1
ATOM 1559 N N . PRO A 1 195 ? -12.148 -30.812 -8.695 1 97.81 195 PRO A N 1
ATOM 1560 C CA . PRO A 1 195 ? -12.383 -31 -7.262 1 97.81 195 PRO A CA 1
ATOM 1561 C C . PRO A 1 195 ? -12.234 -29.719 -6.457 1 97.81 195 PRO A C 1
ATOM 1563 O O . PRO A 1 195 ? -11.328 -28.922 -6.727 1 97.81 195 PRO A O 1
ATOM 1566 N N . VAL A 1 196 ? -13.172 -29.516 -5.5 1 98.12 196 VAL A N 1
ATOM 1567 C CA . VAL A 1 196 ? -13.156 -28.359 -4.621 1 98.12 196 VAL A CA 1
ATOM 1568 C C . VAL A 1 196 ? -13.078 -28.797 -3.164 1 98.12 196 VAL A C 1
ATOM 1570 O O . VAL A 1 196 ? -13.805 -29.719 -2.752 1 98.12 196 VAL A O 1
ATOM 1573 N N . SER A 1 197 ? -12.164 -28.266 -2.402 1 98.06 197 SER A N 1
ATOM 1574 C CA . SER A 1 197 ? -12.086 -28.516 -0.967 1 98.06 197 SER A CA 1
ATOM 1575 C C . SER A 1 197 ? -12.375 -27.25 -0.168 1 98.06 197 SER A C 1
ATOM 1577 O O . SER A 1 197 ? -12.078 -26.141 -0.624 1 98.06 197 SER A O 1
ATOM 1579 N N . TRP A 1 198 ? -12.914 -27.391 1.012 1 97.25 198 TRP A N 1
ATOM 1580 C CA . TRP A 1 198 ? -13.281 -26.297 1.891 1 97.25 198 TRP A CA 1
ATOM 1581 C C . TRP A 1 198 ? -12.43 -26.297 3.158 1 97.25 198 TRP A C 1
ATOM 1583 O O . TRP A 1 198 ? -11.547 -27.141 3.314 1 97.25 198 TRP A O 1
ATOM 1593 N N . ASN A 1 199 ? -12.586 -25.266 4 1 96.75 199 ASN A N 1
ATOM 1594 C CA . ASN A 1 199 ? -11.867 -25.109 5.262 1 96.75 199 ASN A CA 1
ATOM 1595 C C . ASN A 1 199 ? -10.359 -25.094 5.055 1 96.75 199 ASN A C 1
ATOM 1597 O O . ASN A 1 199 ? -9.602 -25.562 5.902 1 96.75 199 ASN A O 1
ATOM 1601 N N . ALA A 1 200 ? -9.898 -24.75 3.852 1 95.94 200 ALA A N 1
ATOM 1602 C CA . ALA A 1 200 ? -8.477 -24.562 3.59 1 95.94 200 ALA A CA 1
ATOM 1603 C C . ALA A 1 200 ? -7.945 -23.328 4.309 1 95.94 200 ALA A C 1
ATOM 1605 O O . ALA A 1 200 ? -8.711 -22.406 4.617 1 95.94 200 ALA A O 1
ATOM 1606 N N . PRO A 1 201 ? -6.66 -23.25 4.648 1 93 201 PRO A N 1
ATOM 1607 C CA . PRO A 1 201 ? -6.102 -22.078 5.32 1 93 201 PRO A CA 1
ATOM 1608 C C . PRO A 1 201 ? -6.199 -20.812 4.473 1 93 201 PRO A C 1
ATOM 1610 O O . PRO A 1 201 ? -6.242 -19.703 5.012 1 93 201 PRO A O 1
ATOM 1613 N N . GLN A 1 202 ? -6.27 -20.984 3.164 1 95.88 202 GLN A N 1
ATOM 1614 C CA . GLN A 1 202 ? -6.398 -19.891 2.215 1 95.88 202 GLN A CA 1
ATOM 1615 C C . GLN A 1 202 ? -7.062 -20.344 0.921 1 95.88 202 GLN A C 1
ATOM 1617 O O . GLN A 1 202 ? -7.266 -21.547 0.718 1 95.88 202 GLN A O 1
ATOM 1622 N N . THR A 1 203 ? -7.43 -19.375 0.081 1 98.12 203 THR A N 1
ATOM 1623 C CA . THR A 1 203 ? -7.984 -19.688 -1.232 1 98.12 203 THR A CA 1
ATOM 1624 C C . THR A 1 203 ? -6.871 -20.016 -2.225 1 98.12 203 THR A C 1
ATOM 1626 O O . THR A 1 203 ? -5.879 -19.297 -2.311 1 98.12 203 THR A O 1
ATOM 1629 N N . GLU A 1 204 ? -7.035 -21.125 -2.941 1 97.81 204 GLU A N 1
ATOM 1630 C CA . GLU A 1 204 ? -6.043 -21.516 -3.939 1 97.81 204 GLU A CA 1
ATOM 1631 C C . GLU A 1 204 ? -6.715 -22.016 -5.211 1 97.81 204 GLU A C 1
ATOM 1633 O O . GLU A 1 204 ? -7.68 -22.781 -5.148 1 97.81 204 GLU A O 1
ATOM 1638 N N . ILE A 1 205 ? -6.262 -21.562 -6.328 1 97.81 205 ILE A N 1
ATOM 1639 C CA . ILE A 1 205 ? -6.574 -22.156 -7.625 1 97.81 205 ILE A CA 1
ATOM 1640 C C . ILE A 1 205 ? -5.316 -22.781 -8.219 1 97.81 205 ILE A C 1
ATOM 1642 O O . ILE A 1 205 ? -4.32 -22.094 -8.461 1 97.81 205 ILE A O 1
ATOM 1646 N N . TRP A 1 206 ? -5.363 -24.078 -8.422 1 96.62 206 TRP A N 1
ATOM 1647 C CA . TRP A 1 206 ? -4.207 -24.797 -8.938 1 96.62 206 TRP A CA 1
ATOM 1648 C C . TRP A 1 206 ? -4.238 -24.859 -10.461 1 96.62 206 TRP A C 1
ATOM 1650 O O . TRP A 1 206 ? -5.203 -25.344 -11.055 1 96.62 206 TRP A O 1
ATOM 1660 N N . LEU A 1 207 ? -3.178 -24.344 -11.008 1 92.19 207 LEU A N 1
ATOM 1661 C CA . LEU A 1 207 ? -3.008 -24.312 -12.461 1 92.19 207 LEU A CA 1
ATOM 1662 C C . LEU A 1 207 ? -1.751 -25.062 -12.875 1 92.19 207 LEU A C 1
ATOM 1664 O O . LEU A 1 207 ? -0.855 -25.297 -12.055 1 92.19 207 LEU A O 1
ATOM 1668 N N . GLY A 1 208 ? -1.771 -25.5 -14.133 1 87.06 208 GLY A N 1
ATOM 1669 C CA . GLY A 1 208 ? -0.519 -25.953 -14.719 1 87.06 208 GLY A CA 1
ATOM 1670 C C . GLY A 1 208 ? 0.377 -24.812 -15.164 1 87.06 208 GLY A C 1
ATOM 1671 O O . GLY A 1 208 ? -0.107 -23.812 -15.68 1 87.06 208 GLY A O 1
ATOM 1672 N N . ILE A 1 209 ? 1.599 -24.875 -14.914 1 78.5 209 ILE A N 1
ATOM 1673 C CA . ILE A 1 209 ? 2.533 -23.812 -15.234 1 78.5 209 ILE A CA 1
ATOM 1674 C C . ILE A 1 209 ? 2.49 -23.516 -16.734 1 78.5 209 ILE A C 1
ATOM 1676 O O . ILE A 1 209 ? 2.691 -22.375 -17.156 1 78.5 209 ILE A O 1
ATOM 1680 N N . ASP A 1 210 ? 2.209 -24.5 -17.484 1 74.88 210 ASP A N 1
ATOM 1681 C CA . ASP A 1 210 ? 2.156 -24.359 -18.938 1 74.88 210 ASP A CA 1
ATOM 1682 C C . ASP A 1 210 ? 0.997 -23.469 -19.359 1 74.88 210 ASP A C 1
ATOM 1684 O O . ASP A 1 210 ? 1.009 -22.906 -20.469 1 74.88 210 ASP A O 1
ATOM 1688 N N . GLN A 1 211 ? 0.096 -23.375 -18.547 1 72.06 211 GLN A N 1
ATOM 1689 C CA . GLN A 1 211 ? -1.088 -22.578 -18.859 1 72.06 211 GLN A CA 1
ATOM 1690 C C . GLN A 1 211 ? -0.794 -21.078 -18.75 1 72.06 211 GLN A C 1
ATOM 1692 O O . GLN A 1 211 ? -1.518 -20.25 -19.312 1 72.06 211 GLN A O 1
ATOM 1697 N N . LEU A 1 212 ? 0.197 -20.75 -17.953 1 65.75 212 LEU A N 1
ATOM 1698 C CA . LEU A 1 212 ? 0.531 -19.344 -17.812 1 65.75 212 LEU A CA 1
ATOM 1699 C C . LEU A 1 212 ? 1.027 -18.766 -19.125 1 65.75 212 LEU A C 1
ATOM 1701 O O . LEU A 1 212 ? 0.877 -17.562 -19.375 1 65.75 212 LEU A O 1
ATOM 1705 N N . LEU A 1 213 ? 1.553 -19.609 -19.859 1 58.38 213 LEU A N 1
ATOM 1706 C CA . LEU A 1 213 ? 2.143 -19.156 -21.125 1 58.38 213 LEU A CA 1
ATOM 1707 C C . LEU A 1 213 ? 1.138 -19.266 -22.266 1 58.38 213 LEU A C 1
ATOM 1709 O O . LEU A 1 213 ? 1.441 -18.906 -23.406 1 58.38 213 LEU A O 1
ATOM 1713 N N . MET A 1 214 ? 0.007 -19.719 -21.969 1 49.53 214 MET A N 1
ATOM 1714 C CA . MET A 1 214 ? -0.967 -19.969 -23.031 1 49.53 214 MET A CA 1
ATOM 1715 C C . MET A 1 214 ? -1.742 -18.703 -23.359 1 49.53 214 MET A C 1
ATOM 1717 O O . MET A 1 214 ? -2.035 -17.906 -22.484 1 49.53 214 MET A O 1
ATOM 1721 N N . SER A 1 215 ? -1.525 -18 -24.5 1 48.66 215 SER A N 1
ATOM 1722 C CA . SER A 1 215 ? -2.482 -17.078 -25.078 1 48.66 215 SER A CA 1
ATOM 1723 C C . SER A 1 215 ? -3.42 -17.781 -26.062 1 48.66 215 SER A C 1
ATOM 1725 O O . SER A 1 215 ? -3.02 -18.719 -26.734 1 48.66 215 SER A O 1
ATOM 1727 N N . THR A 1 216 ? -4.656 -17.844 -25.641 1 45.22 216 THR A N 1
ATOM 1728 C CA . THR A 1 216 ? -5.551 -18.438 -26.625 1 45.22 216 THR A CA 1
ATOM 1729 C C . THR A 1 216 ? -5.379 -17.766 -27.984 1 45.22 216 THR A C 1
ATOM 1731 O O . THR A 1 216 ? -5.031 -16.594 -28.078 1 45.22 216 THR A O 1
ATOM 1734 N N . ASP A 1 217 ? -5.27 -18.547 -28.938 1 42.91 217 ASP A N 1
ATOM 1735 C CA . ASP A 1 217 ? -5.312 -18.094 -30.328 1 42.91 217 ASP A CA 1
ATOM 1736 C C . ASP A 1 217 ? -6.289 -16.922 -30.5 1 42.91 217 ASP A C 1
ATOM 1738 O O . ASP A 1 217 ? -6.082 -16.047 -31.344 1 42.91 217 ASP A O 1
ATOM 1742 N N . ASP A 1 218 ? -7.332 -17.016 -29.766 1 41.62 218 ASP A N 1
ATOM 1743 C CA . ASP A 1 218 ? -8.406 -16.047 -29.938 1 41.62 218 ASP A CA 1
ATOM 1744 C C . ASP A 1 218 ? -8.133 -14.773 -29.125 1 41.62 218 ASP A C 1
ATOM 1746 O O . ASP A 1 218 ? -8.891 -13.797 -29.219 1 41.62 218 ASP A O 1
ATOM 1750 N N . TYR A 1 219 ? -7.238 -14.945 -28.25 1 43.62 219 TYR A N 1
ATOM 1751 C CA . TYR A 1 219 ? -6.996 -13.711 -27.5 1 43.62 219 TYR A CA 1
ATOM 1752 C C . TYR A 1 219 ? -6.145 -12.742 -28.328 1 43.62 219 TYR A C 1
ATOM 1754 O O . TYR A 1 219 ? -5.023 -13.078 -28.719 1 43.62 219 TYR A O 1
ATOM 1762 N N . CYS A 1 220 ? -6.75 -11.914 -29.078 1 40.19 220 CYS A N 1
ATOM 1763 C CA . CYS A 1 220 ? -6.105 -10.789 -29.766 1 40.19 220 CYS A CA 1
ATOM 1764 C C . CYS A 1 220 ? -5.539 -9.797 -28.75 1 40.19 220 CYS A C 1
ATOM 1766 O O . CYS A 1 220 ? -6.289 -9.109 -28.062 1 40.19 220 CYS A O 1
ATOM 1768 N N . TYR A 1 221 ? -4.336 -10.125 -28.297 1 45.03 221 TYR A N 1
ATOM 1769 C CA . TYR A 1 221 ? -3.666 -9.078 -27.547 1 45.03 221 TYR A CA 1
ATOM 1770 C C . TYR A 1 221 ? -3.727 -7.746 -28.281 1 45.03 221 TYR A C 1
ATOM 1772 O O . TYR A 1 221 ? -3.357 -7.664 -29.453 1 45.03 221 TYR A O 1
ATOM 1780 N N . MET A 1 222 ? -4.566 -6.898 -27.875 1 47.19 222 MET A N 1
ATOM 1781 C CA . MET A 1 222 ? -4.441 -5.516 -28.328 1 47.19 222 MET A CA 1
ATOM 1782 C C . MET A 1 222 ? -3.352 -4.781 -27.562 1 47.19 222 MET A C 1
ATOM 1784 O O . MET A 1 222 ? -3.375 -4.75 -26.328 1 47.19 222 MET A O 1
ATOM 1788 N N . PRO A 1 223 ? -2.236 -4.652 -28.203 1 49 223 PRO A N 1
ATOM 1789 C CA . PRO A 1 223 ? -1.223 -3.865 -27.5 1 49 223 PRO A CA 1
ATOM 1790 C C . PRO A 1 223 ? -1.824 -2.717 -26.688 1 49 223 PRO A C 1
ATOM 1792 O O . PRO A 1 223 ? -2.838 -2.141 -27.094 1 49 223 PRO A O 1
ATOM 1795 N N . GLU A 1 224 ? -1.646 -2.725 -25.375 1 54.84 224 GLU A N 1
ATOM 1796 C CA . GLU A 1 224 ? -2.062 -1.558 -24.594 1 54.84 224 GLU A CA 1
ATOM 1797 C C . GLU A 1 224 ? -1.896 -0.273 -25.406 1 54.84 224 GLU A C 1
ATOM 1799 O O . GLU A 1 224 ? -0.845 -0.046 -26.016 1 54.84 224 GLU A O 1
ATOM 1804 N N . PRO A 1 225 ? -3.014 0.273 -25.781 1 50.19 225 PRO A N 1
ATOM 1805 C CA . PRO A 1 225 ? -2.732 1.525 -26.484 1 50.19 225 PRO A CA 1
ATOM 1806 C C . PRO A 1 225 ? -1.623 2.34 -25.812 1 50.19 225 PRO A C 1
ATOM 1808 O O . PRO A 1 225 ? -1.565 2.43 -24.594 1 50.19 225 PRO A O 1
ATOM 1811 N N . VAL A 1 226 ? -0.526 2.529 -26.531 1 51.94 226 VAL A N 1
ATOM 1812 C CA . VAL A 1 226 ? 0.604 3.371 -26.156 1 51.94 226 VAL A CA 1
ATOM 1813 C C . VAL A 1 226 ? 0.113 4.547 -25.312 1 51.94 226 VAL A C 1
ATOM 1815 O O . VAL A 1 226 ? 0.827 5.023 -24.422 1 51.94 226 VAL A O 1
ATOM 1818 N N . THR A 1 227 ? -1.239 4.707 -25.281 1 59.91 227 THR A N 1
ATOM 1819 C CA . THR A 1 227 ? -1.68 5.984 -24.734 1 59.91 227 THR A CA 1
ATOM 1820 C C . THR A 1 227 ? -2.412 5.785 -23.406 1 59.91 227 THR A C 1
ATOM 1822 O O . THR A 1 227 ? -2.803 6.754 -22.75 1 59.91 227 THR A O 1
ATOM 1825 N N . ALA A 1 228 ? -2.477 4.559 -22.953 1 76.19 228 ALA A N 1
ATOM 1826 C CA . ALA A 1 228 ? -3.244 4.488 -21.703 1 76.19 228 ALA A CA 1
ATOM 1827 C C . ALA A 1 228 ? -2.396 4.926 -20.516 1 76.19 228 ALA A C 1
ATOM 1829 O O . ALA A 1 228 ? -1.271 4.453 -20.344 1 76.19 228 ALA A O 1
ATOM 1830 N N . SER A 1 229 ? -2.9 5.961 -19.891 1 84.06 229 SER A N 1
ATOM 1831 C CA . SER A 1 229 ? -2.17 6.57 -18.781 1 84.06 229 SER A CA 1
ATOM 1832 C C . SER A 1 229 ? -3.113 6.973 -17.656 1 84.06 229 SER A C 1
ATOM 1834 O O . SER A 1 229 ? -4.328 7.043 -17.859 1 84.06 229 SER A O 1
ATOM 1836 N N . ILE A 1 230 ? -2.633 7.035 -16.562 1 85.69 230 ILE A N 1
ATOM 1837 C CA . ILE A 1 230 ? -3.332 7.594 -15.406 1 85.69 230 ILE A CA 1
ATOM 1838 C C . ILE A 1 230 ? -2.932 9.055 -15.211 1 85.69 230 ILE A C 1
ATOM 1840 O O . ILE A 1 230 ? -1.76 9.359 -14.984 1 85.69 230 ILE A O 1
ATOM 1844 N N . PRO A 1 231 ? -3.928 9.914 -15.383 1 82.19 231 PRO A N 1
ATOM 1845 C CA . PRO A 1 231 ? -3.582 11.297 -15.055 1 82.19 231 PRO A CA 1
ATOM 1846 C C . PRO A 1 231 ? -3.055 11.453 -13.625 1 82.19 231 PRO A C 1
ATOM 1848 O O . PRO A 1 231 ? -3.533 10.773 -12.711 1 82.19 231 PRO A O 1
ATOM 1851 N N . LEU A 1 232 ? -2.145 12.273 -13.414 1 81.94 232 LEU A N 1
ATOM 1852 C CA . LEU A 1 232 ? -1.534 12.469 -12.109 1 81.94 232 LEU A CA 1
ATOM 1853 C C . LEU A 1 232 ? -2.568 12.945 -11.094 1 81.94 232 LEU A C 1
ATOM 1855 O O . LEU A 1 232 ? -2.455 12.648 -9.898 1 81.94 232 LEU A O 1
ATOM 1859 N N . SER A 1 233 ? -3.539 13.602 -11.594 1 75.88 233 SER A N 1
ATOM 1860 C CA . SER A 1 233 ? -4.609 14.078 -10.719 1 75.88 233 SER A CA 1
ATOM 1861 C C . SER A 1 233 ? -5.375 12.914 -10.102 1 75.88 233 SER A C 1
ATOM 1863 O O . SER A 1 233 ? -6.051 13.086 -9.078 1 75.88 233 SER A O 1
ATOM 1865 N N . GLN A 1 234 ? -5.195 11.719 -10.68 1 81.06 234 GLN A N 1
ATOM 1866 C CA . GLN A 1 234 ? -5.934 10.555 -10.195 1 81.06 234 GLN A CA 1
ATOM 1867 C C . GLN A 1 234 ? -5.012 9.586 -9.461 1 81.06 234 GLN A C 1
ATOM 1869 O O . GLN A 1 234 ? -5.477 8.641 -8.82 1 81.06 234 GLN A O 1
ATOM 1874 N N . LEU A 1 235 ? -3.783 9.875 -9.492 1 83.81 235 LEU A N 1
ATOM 1875 C CA . LEU A 1 235 ? -2.795 8.953 -8.938 1 83.81 235 LEU A CA 1
ATOM 1876 C C . LEU A 1 235 ? -3.033 8.727 -7.453 1 83.81 235 LEU A C 1
ATOM 1878 O O . LEU A 1 235 ? -2.914 7.598 -6.965 1 83.81 235 LEU A O 1
ATOM 1882 N N . GLU A 1 236 ? -3.432 9.758 -6.809 1 84.12 236 GLU A N 1
ATOM 1883 C CA . GLU A 1 236 ? -3.654 9.695 -5.367 1 84.12 236 GLU A CA 1
ATOM 1884 C C . GLU A 1 236 ? -4.711 8.648 -5.02 1 84.12 236 GLU A C 1
ATOM 1886 O O . GLU A 1 236 ? -4.617 7.98 -3.988 1 84.12 236 GLU A O 1
ATOM 1891 N N . LYS A 1 237 ? -5.676 8.508 -5.836 1 85.5 237 LYS A N 1
ATOM 1892 C CA . LYS A 1 237 ? -6.766 7.574 -5.582 1 85.5 237 LYS A CA 1
ATOM 1893 C C . LYS A 1 237 ? -6.254 6.137 -5.527 1 85.5 237 LYS A C 1
ATOM 1895 O O . LYS A 1 237 ? -6.777 5.312 -4.773 1 85.5 237 LYS A O 1
ATOM 1900 N N . TYR A 1 238 ? -5.258 5.875 -6.234 1 89.69 238 TYR A N 1
ATOM 1901 C CA . TYR A 1 238 ? -4.73 4.516 -6.301 1 89.69 238 TYR A CA 1
ATOM 1902 C C . TYR A 1 238 ? -3.727 4.266 -5.184 1 89.69 238 TYR A C 1
ATOM 1904 O O . TYR A 1 238 ? -3.557 3.131 -4.73 1 89.69 238 TYR A O 1
ATOM 1912 N N . LEU A 1 239 ? -3.17 5.336 -4.746 1 89.25 239 LEU A N 1
ATOM 1913 C CA . LEU A 1 239 ? -2.092 5.188 -3.775 1 89.25 239 LEU A CA 1
ATOM 1914 C C . LEU A 1 239 ? -2.631 5.254 -2.352 1 89.25 239 LEU A C 1
ATOM 1916 O O . LEU A 1 239 ? -2.037 4.688 -1.431 1 89.25 239 LEU A O 1
ATOM 1920 N N . ASN A 1 240 ? -3.715 5.941 -2.227 1 88.38 240 ASN A N 1
ATOM 1921 C CA . ASN A 1 240 ? -4.273 6.172 -0.898 1 88.38 240 ASN A CA 1
ATOM 1922 C C . ASN A 1 240 ? -5.043 4.953 -0.395 1 88.38 240 ASN A C 1
ATOM 1924 O O . ASN A 1 240 ? -6.273 4.969 -0.337 1 88.38 240 ASN A O 1
ATOM 1928 N N . MET A 1 241 ? -4.371 3.922 -0.004 1 92.88 241 MET A N 1
ATOM 1929 C CA . MET A 1 241 ? -4.934 2.703 0.57 1 92.88 241 MET A CA 1
ATOM 1930 C C . MET A 1 241 ? -4.438 2.492 1.995 1 92.88 241 MET A C 1
ATOM 1932 O O . MET A 1 241 ? -3.262 2.182 2.207 1 92.88 241 MET A O 1
ATOM 1936 N N . PRO A 1 242 ? -5.363 2.691 2.93 1 93.44 242 PRO A N 1
ATOM 1937 C CA . PRO A 1 242 ? -4.93 2.49 4.316 1 93.44 242 PRO A CA 1
ATOM 1938 C C . PRO A 1 242 ? -4.516 1.047 4.602 1 93.44 242 PRO A C 1
ATOM 1940 O O . PRO A 1 242 ? -5.316 0.125 4.414 1 93.44 242 PRO A O 1
ATOM 1943 N N . GLN A 1 243 ? -3.332 0.917 5.051 1 91.44 243 GLN A N 1
ATOM 1944 C CA . GLN A 1 243 ? -2.846 -0.393 5.473 1 91.44 243 GLN A CA 1
ATOM 1945 C C . GLN A 1 243 ? -3.168 -0.653 6.941 1 91.44 243 GLN A C 1
ATOM 1947 O O . GLN A 1 243 ? -3.197 0.277 7.75 1 91.44 243 GLN A O 1
ATOM 1952 N N . PRO A 1 244 ? -3.334 -1.89 7.324 1 90.06 244 PRO A N 1
ATOM 1953 C CA . PRO A 1 244 ? -3.697 -2.211 8.703 1 90.06 244 PRO A CA 1
ATOM 1954 C C . PRO A 1 244 ? -2.662 -1.721 9.719 1 90.06 244 PRO A C 1
ATOM 1956 O O . PRO A 1 244 ? -3.002 -1.438 10.867 1 90.06 244 PRO A O 1
ATOM 1959 N N . THR A 1 245 ? -1.451 -1.577 9.312 1 86.31 245 THR A N 1
ATOM 1960 C CA . THR A 1 245 ? -0.38 -1.151 10.203 1 86.31 245 THR A CA 1
ATOM 1961 C C . THR A 1 245 ? -0.33 0.37 10.305 1 86.31 245 THR A C 1
ATOM 1963 O O . THR A 1 245 ? 0.39 0.92 11.141 1 86.31 245 THR A O 1
ATOM 1966 N N . ASP A 1 246 ? -1.016 1.025 9.438 1 90.5 246 ASP A N 1
ATOM 1967 C CA . ASP A 1 246 ? -1.063 2.484 9.438 1 90.5 246 ASP A CA 1
ATOM 1968 C C . ASP A 1 246 ? -2.258 2.996 10.234 1 90.5 246 ASP A C 1
ATOM 1970 O O . ASP A 1 246 ? -3.246 3.457 9.664 1 90.5 246 ASP A O 1
ATOM 1974 N N . THR A 1 247 ? -2.143 3.059 11.516 1 90.75 247 THR A N 1
ATOM 1975 C CA . THR A 1 247 ? -3.24 3.305 12.445 1 90.75 247 THR A CA 1
ATOM 1976 C C . THR A 1 247 ? -3.869 4.672 12.188 1 90.75 247 THR A C 1
ATOM 1978 O O . THR A 1 247 ? -5.094 4.793 12.109 1 90.75 247 THR A O 1
ATOM 1981 N N . PRO A 1 248 ? -3.055 5.719 12.023 1 90.38 248 PRO A N 1
ATOM 1982 C CA . PRO A 1 248 ? -3.676 7.02 11.773 1 90.38 248 PRO A CA 1
ATOM 1983 C C . PRO A 1 248 ? -4.531 7.031 10.508 1 90.38 248 PRO A C 1
ATOM 1985 O O . PRO A 1 248 ? -5.648 7.555 10.516 1 90.38 248 PRO A O 1
ATOM 1988 N N . LYS A 1 249 ? -4.051 6.422 9.5 1 91.69 249 LYS A N 1
ATOM 1989 C CA . LYS A 1 249 ? -4.797 6.406 8.242 1 91.69 249 LYS A CA 1
ATOM 1990 C C . LYS A 1 249 ? -6.055 5.551 8.367 1 91.69 249 LYS A C 1
ATOM 1992 O O . LYS A 1 249 ? -7.09 5.875 7.773 1 91.69 249 LYS A O 1
ATOM 1997 N N . VAL A 1 250 ? -5.879 4.445 9.039 1 94.12 250 VAL A N 1
ATOM 1998 C CA . VAL A 1 250 ? -7.035 3.594 9.289 1 94.12 250 VAL A CA 1
ATOM 1999 C C . VAL A 1 250 ? -8.102 4.383 10.039 1 94.12 250 VAL A C 1
ATOM 2001 O O . VAL A 1 250 ? -9.281 4.34 9.688 1 94.12 250 VAL A O 1
ATOM 2004 N N . LEU A 1 251 ? -7.688 5.137 11.047 1 93.19 251 LEU A N 1
ATOM 2005 C CA . LEU A 1 251 ? -8.602 5.965 11.82 1 93.19 251 LEU A CA 1
ATOM 2006 C C . LEU A 1 251 ? -9.266 7.016 10.938 1 93.19 251 LEU A C 1
ATOM 2008 O O . LEU A 1 251 ? -10.484 7.211 11.008 1 93.19 251 LEU A O 1
ATOM 2012 N N . TYR A 1 252 ? -8.43 7.625 10.109 1 92.12 252 TYR A N 1
ATOM 2013 C CA . TYR A 1 252 ? -8.93 8.648 9.203 1 92.12 252 TYR A CA 1
ATOM 2014 C C . TYR A 1 252 ? -10.016 8.086 8.297 1 92.12 252 TYR A C 1
ATOM 2016 O O . TYR A 1 252 ? -11.109 8.656 8.195 1 92.12 252 TYR A O 1
ATOM 2024 N N . GLU A 1 253 ? -9.734 6.969 7.754 1 94.31 253 GLU A N 1
ATOM 2025 C CA . GLU A 1 253 ? -10.656 6.43 6.758 1 94.31 253 GLU A CA 1
ATOM 2026 C C . GLU A 1 253 ? -11.906 5.848 7.414 1 94.31 253 GLU A C 1
ATOM 2028 O O . GLU A 1 253 ? -12.984 5.852 6.82 1 94.31 253 GLU A O 1
ATOM 2033 N N . MET A 1 254 ? -11.734 5.355 8.656 1 96.06 254 MET A N 1
ATOM 2034 C CA . MET A 1 254 ? -12.914 4.863 9.375 1 96.06 254 MET A CA 1
ATOM 2035 C C . MET A 1 254 ? -13.883 6.004 9.672 1 96.06 254 MET A C 1
ATOM 2037 O O . MET A 1 254 ? -15.094 5.855 9.5 1 96.06 254 MET A O 1
ATOM 2041 N N . VAL A 1 255 ? -13.336 7.121 10.086 1 94.25 255 VAL A N 1
ATOM 2042 C CA . VAL A 1 255 ? -14.156 8.305 10.328 1 94.25 255 VAL A CA 1
ATOM 2043 C C . VAL A 1 255 ? -14.789 8.773 9.016 1 94.25 255 VAL A C 1
ATOM 2045 O O . VAL A 1 255 ? -15.977 9.094 8.977 1 94.25 255 VAL A O 1
ATOM 2048 N N . ASN A 1 256 ? -13.992 8.812 7.996 1 93.38 256 ASN A N 1
ATOM 2049 C CA . ASN A 1 256 ? -14.492 9.211 6.688 1 93.38 256 ASN A CA 1
ATOM 2050 C C . ASN A 1 256 ? -15.648 8.32 6.227 1 93.38 256 ASN A C 1
ATOM 2052 O O . ASN A 1 256 ? -16.641 8.812 5.699 1 93.38 256 ASN A O 1
ATOM 2056 N N . TYR A 1 257 ? -15.5 7 6.43 1 95.5 257 TYR A N 1
ATOM 2057 C CA . TYR A 1 257 ? -16.547 6.055 6.074 1 95.5 257 TYR A CA 1
ATOM 2058 C C . TYR A 1 257 ? -17.828 6.336 6.863 1 95.5 257 TYR A C 1
ATOM 2060 O O . TYR A 1 257 ? -18.938 6.273 6.312 1 95.5 257 TYR A O 1
ATOM 2068 N N . SER A 1 258 ? -17.703 6.633 8.078 1 95.19 258 SER A N 1
ATOM 2069 C CA . SER A 1 258 ? -18.859 6.812 8.953 1 95.19 258 SER A CA 1
ATOM 2070 C C . SER A 1 258 ? -19.703 7.996 8.523 1 95.19 258 SER A C 1
ATOM 2072 O O . SER A 1 258 ? -20.906 8.055 8.82 1 95.19 258 SER A O 1
ATOM 2074 N N . ARG A 1 259 ? -19.141 8.906 7.805 1 91.88 259 ARG A N 1
ATOM 2075 C CA . ARG A 1 259 ? -19.844 10.117 7.418 1 91.88 259 ARG A CA 1
ATOM 2076 C C . ARG A 1 259 ? -21 9.797 6.465 1 91.88 259 ARG A C 1
ATOM 2078 O O . ARG A 1 259 ? -21.922 10.594 6.32 1 91.88 259 ARG A O 1
ATOM 2085 N N . TYR A 1 260 ? -20.891 8.711 5.77 1 93.12 260 TYR A N 1
ATOM 2086 C CA . TYR A 1 260 ? -21.953 8.328 4.84 1 93.12 260 TYR A CA 1
ATOM 2087 C C . TYR A 1 260 ? -23.219 7.934 5.582 1 93.12 260 TYR A C 1
ATOM 2089 O O . TYR A 1 260 ? -24.297 7.852 4.988 1 93.12 260 TYR A O 1
ATOM 2097 N N . TYR A 1 261 ? -23.125 7.695 6.801 1 93.38 261 TYR A N 1
ATOM 2098 C CA . TYR A 1 261 ? -24.266 7.277 7.613 1 93.38 261 TYR A CA 1
ATOM 2099 C C . TYR A 1 261 ? -24.672 8.375 8.586 1 93.38 261 TYR A C 1
ATOM 2101 O O . TYR A 1 261 ? -25.453 8.141 9.508 1 93.38 261 TYR A O 1
ATOM 2109 N N . GLY A 1 262 ? -24.141 9.5 8.414 1 90.5 262 GLY A N 1
ATOM 2110 C CA . GLY A 1 262 ? -24.406 10.648 9.273 1 90.5 262 GLY A CA 1
ATOM 2111 C C . GLY A 1 262 ? -23.125 11.281 9.812 1 90.5 262 GLY A C 1
ATOM 2112 O O . GLY A 1 262 ? -22.031 10.828 9.508 1 90.5 262 GLY A O 1
ATOM 2113 N N . LEU A 1 263 ? -23.312 12.359 10.586 1 92.5 263 LEU A N 1
ATOM 2114 C CA . LEU A 1 263 ? -22.141 13.023 11.164 1 92.5 263 LEU A CA 1
ATOM 2115 C C . LEU A 1 263 ? -21.375 12.062 12.062 1 92.5 263 LEU A C 1
ATOM 2117 O O . LEU A 1 263 ? -21.953 11.391 12.914 1 92.5 263 LEU A O 1
ATOM 2121 N N . PRO A 1 264 ? -20.094 12.008 11.828 1 94.06 264 PRO A N 1
ATOM 2122 C CA . PRO A 1 264 ? -19.281 11.094 12.641 1 94.06 264 PRO A CA 1
ATOM 2123 C C . PRO A 1 264 ? -19.344 11.422 14.133 1 94.06 264 PRO A C 1
ATOM 2125 O O . PRO A 1 264 ? -19.344 12.602 14.508 1 94.06 264 PRO A O 1
ATOM 2128 N N . ASN A 1 265 ? -19.406 10.422 14.938 1 94.88 265 ASN A N 1
ATOM 2129 C CA . ASN A 1 265 ? -19.266 10.539 16.391 1 94.88 265 ASN A CA 1
ATOM 2130 C C . ASN A 1 265 ? -18.5 9.359 16.969 1 94.88 265 ASN A C 1
ATOM 2132 O O . ASN A 1 265 ? -18.312 8.336 16.312 1 94.88 265 ASN A O 1
ATOM 2136 N N . VAL A 1 266 ? -18.078 9.547 18.172 1 95.81 266 VAL A N 1
ATOM 2137 C CA . VAL A 1 266 ? -17.141 8.617 18.812 1 95.81 266 VAL A CA 1
ATOM 2138 C C . VAL A 1 266 ? -17.797 7.242 18.938 1 95.81 266 VAL A C 1
ATOM 2140 O O . VAL A 1 266 ? -17.141 6.215 18.75 1 95.81 266 VAL A O 1
ATOM 2143 N N . ASP A 1 267 ? -19.047 7.191 19.156 1 96.88 267 ASP A N 1
ATOM 2144 C CA . ASP A 1 267 ? -19.766 5.934 19.375 1 96.88 267 ASP A CA 1
ATOM 2145 C C . ASP A 1 267 ? -19.859 5.133 18.078 1 96.88 267 ASP A C 1
ATOM 2147 O O . ASP A 1 267 ? -19.594 3.93 18.062 1 96.88 267 ASP A O 1
ATOM 2151 N N . THR A 1 268 ? -20.266 5.781 17.031 1 95.81 268 THR A N 1
ATOM 2152 C CA . THR A 1 268 ? -20.438 5.102 15.758 1 95.81 268 THR A CA 1
ATOM 2153 C C . THR A 1 268 ? -19.109 4.578 15.234 1 95.81 268 THR A C 1
ATOM 2155 O O . THR A 1 268 ? -19.031 3.471 14.695 1 95.81 268 THR A O 1
ATOM 2158 N N . VAL A 1 269 ? -18.078 5.355 15.398 1 96.5 269 VAL A N 1
ATOM 2159 C CA . VAL A 1 269 ? -16.766 4.945 14.914 1 96.5 269 VAL A CA 1
ATOM 2160 C C . VAL A 1 269 ? -16.219 3.809 15.781 1 96.5 269 VAL A C 1
ATOM 2162 O O . VAL A 1 269 ? -15.633 2.854 15.266 1 96.5 269 VAL A O 1
ATOM 2165 N N . ALA A 1 270 ? -16.391 3.904 17.094 1 96.5 270 ALA A N 1
ATOM 2166 C CA . ALA A 1 270 ? -15.992 2.824 18 1 96.5 270 ALA A CA 1
ATOM 2167 C C . ALA A 1 270 ? -16.688 1.517 17.625 1 96.5 270 ALA A C 1
ATOM 2169 O O . ALA A 1 270 ? -16.047 0.459 17.594 1 96.5 270 ALA A O 1
ATOM 2170 N N . ALA A 1 271 ? -17.922 1.628 17.297 1 95.75 271 ALA A N 1
ATOM 2171 C CA . ALA A 1 271 ? -18.719 0.454 16.922 1 95.75 271 ALA A CA 1
ATOM 2172 C C . ALA A 1 271 ? -18.172 -0.175 15.633 1 95.75 271 ALA A C 1
ATOM 2174 O O . ALA A 1 271 ? -18.141 -1.401 15.508 1 95.75 271 ALA A O 1
ATOM 2175 N N . LEU A 1 272 ? -17.75 0.641 14.719 1 95.31 272 LEU A N 1
ATOM 2176 C CA . LEU A 1 272 ? -17.188 0.149 13.469 1 95.31 272 LEU A CA 1
ATOM 2177 C C . LEU A 1 272 ? -15.914 -0.635 13.711 1 95.31 272 LEU A C 1
ATOM 2179 O O . LEU A 1 272 ? -15.594 -1.566 12.969 1 95.31 272 LEU A O 1
ATOM 2183 N N . PHE A 1 273 ? -15.156 -0.253 14.75 1 94.5 273 PHE A N 1
ATOM 2184 C CA . PHE A 1 273 ? -13.945 -0.963 15.133 1 94.5 273 PHE A CA 1
ATOM 2185 C C . PHE A 1 273 ? -14.266 -2.129 16.062 1 94.5 273 PHE A C 1
ATOM 2187 O O . PHE A 1 273 ? -13.375 -2.904 16.422 1 94.5 273 PHE A O 1
ATOM 2194 N N . ASN A 1 274 ? -15.5 -2.217 16.438 1 92.94 274 ASN A N 1
ATOM 2195 C CA . ASN A 1 274 ? -15.938 -3.215 17.406 1 92.94 274 ASN A CA 1
ATOM 2196 C C . ASN A 1 274 ? -15.219 -3.057 18.734 1 92.94 274 ASN A C 1
ATOM 2198 O O . ASN A 1 274 ? -14.734 -4.039 19.297 1 92.94 274 ASN A O 1
ATOM 2202 N N . ILE A 1 275 ? -15.031 -1.859 19.203 1 94.06 275 ILE A N 1
ATOM 2203 C CA . ILE A 1 275 ? -14.453 -1.55 20.5 1 94.06 275 ILE A CA 1
ATOM 2204 C C . ILE A 1 275 ? -15.328 -0.535 21.219 1 94.06 275 ILE A C 1
ATOM 2206 O O . ILE A 1 275 ? -16.266 0.012 20.641 1 94.06 275 ILE A O 1
ATOM 2210 N N . SER A 1 276 ? -15.125 -0.356 22.516 1 95.75 276 SER A N 1
ATOM 2211 C CA . SER A 1 276 ? -15.906 0.587 23.312 1 95.75 276 SER A CA 1
ATOM 2212 C C . SER A 1 276 ? -15.469 2.025 23.047 1 95.75 276 SER A C 1
ATOM 2214 O O . SER A 1 276 ? -14.367 2.264 22.547 1 95.75 276 SER A O 1
ATOM 2216 N N . ARG A 1 277 ? -16.359 2.93 23.391 1 95.56 277 ARG A N 1
ATOM 2217 C CA . ARG A 1 277 ? -16.047 4.355 23.328 1 95.56 277 ARG A CA 1
ATOM 2218 C C . ARG A 1 277 ? -14.789 4.676 24.125 1 95.56 277 ARG A C 1
ATOM 2220 O O . ARG A 1 277 ? -13.93 5.43 23.672 1 95.56 277 ARG A O 1
ATOM 2227 N N . GLN A 1 278 ? -14.664 4.086 25.234 1 95.31 278 GLN A N 1
ATOM 2228 C CA . GLN A 1 278 ? -13.523 4.332 26.109 1 95.31 278 GLN A CA 1
ATOM 2229 C C . GLN A 1 278 ? -12.227 3.844 25.484 1 95.31 278 GLN A C 1
ATOM 2231 O O . GLN A 1 278 ? -11.203 4.527 25.547 1 95.31 278 GLN A O 1
ATOM 2236 N N . GLN A 1 279 ? -12.266 2.689 24.891 1 94.56 279 GLN A N 1
ATOM 2237 C CA . GLN A 1 279 ? -11.086 2.133 24.219 1 94.56 279 GLN A CA 1
ATOM 2238 C C . GLN A 1 279 ? -10.641 3.014 23.062 1 94.56 279 GLN A C 1
ATOM 2240 O O . GLN A 1 279 ? -9.445 3.242 22.875 1 94.56 279 GLN A O 1
ATOM 2245 N N . LEU A 1 280 ? -11.609 3.506 22.25 1 94.88 280 LEU A N 1
ATOM 2246 C CA . LEU A 1 280 ? -11.266 4.375 21.141 1 94.88 280 LEU A CA 1
ATOM 2247 C C . LEU A 1 280 ? -10.648 5.676 21.625 1 94.88 280 LEU A C 1
ATOM 2249 O O . LEU A 1 280 ? -9.641 6.137 21.078 1 94.88 280 LEU A O 1
ATOM 2253 N N . GLN A 1 281 ? -11.234 6.246 22.656 1 93.94 281 GLN A N 1
ATOM 2254 C CA . GLN A 1 281 ? -10.734 7.5 23.203 1 93.94 281 GLN A CA 1
ATOM 2255 C C . GLN A 1 281 ? -9.305 7.344 23.719 1 93.94 281 GLN A C 1
ATOM 2257 O O . GLN A 1 281 ? -8.469 8.227 23.531 1 93.94 281 GLN A O 1
ATOM 2262 N N . ARG A 1 282 ? -9.086 6.254 24.375 1 92.44 282 ARG A N 1
ATOM 2263 C CA . ARG A 1 282 ? -7.742 5.98 24.875 1 92.44 282 ARG A CA 1
ATOM 2264 C C . ARG A 1 282 ? -6.742 5.871 23.719 1 92.44 282 ARG A C 1
ATOM 2266 O O . ARG A 1 282 ? -5.625 6.379 23.812 1 92.44 282 ARG A O 1
ATOM 2273 N N . ARG A 1 283 ? -7.105 5.219 22.672 1 89.69 283 ARG A N 1
ATOM 2274 C CA . ARG A 1 283 ? -6.234 5.051 21.516 1 89.69 283 ARG A CA 1
ATOM 2275 C C . ARG A 1 283 ? -5.973 6.387 20.828 1 89.69 283 ARG A C 1
ATOM 2277 O O . ARG A 1 283 ? -4.855 6.656 20.391 1 89.69 283 ARG A O 1
ATOM 2284 N N . LEU A 1 284 ? -7.027 7.137 20.703 1 91.31 284 LEU A N 1
ATOM 2285 C CA . LEU A 1 284 ? -6.879 8.469 20.125 1 91.31 284 LEU A CA 1
ATOM 2286 C C . LEU A 1 284 ? -5.902 9.305 20.953 1 91.31 284 LEU A C 1
ATOM 2288 O O . LEU A 1 284 ? -5.023 9.969 20.391 1 91.31 284 LEU A O 1
ATOM 2292 N N . GLN A 1 285 ? -6.027 9.242 22.203 1 88.62 285 GLN A N 1
ATOM 2293 C CA . GLN A 1 285 ? -5.156 10 23.094 1 88.62 285 GLN A CA 1
ATOM 2294 C C . GLN A 1 285 ? -3.701 9.57 22.953 1 88.62 285 GLN A C 1
ATOM 2296 O O . GLN A 1 285 ? -2.797 10.406 22.938 1 88.62 285 GLN A O 1
ATOM 2301 N N . LYS A 1 286 ? -3.508 8.344 22.844 1 85.44 286 LYS A N 1
ATOM 2302 C CA . LYS A 1 286 ? -2.164 7.797 22.688 1 85.44 286 LYS A CA 1
ATOM 2303 C C . LYS A 1 286 ? -1.516 8.297 21.391 1 85.44 286 LYS A C 1
ATOM 2305 O O . LYS A 1 286 ? -0.297 8.477 21.344 1 85.44 286 LYS A O 1
ATOM 2310 N N . LEU A 1 287 ? -2.375 8.531 20.453 1 84.25 287 LEU A N 1
ATOM 2311 C CA . LEU A 1 287 ? -1.874 8.984 19.156 1 84.25 287 LEU A CA 1
ATOM 2312 C C . LEU A 1 287 ? -1.824 10.508 19.109 1 84.25 287 LEU A C 1
ATOM 2314 O O . LEU A 1 287 ? -1.37 11.078 18.109 1 84.25 287 LEU A O 1
ATOM 2318 N N . GLY A 1 288 ? -2.34 11.141 20.094 1 82.75 288 GLY A N 1
ATOM 2319 C CA . GLY A 1 288 ? -2.33 12.594 20.156 1 82.75 288 GLY A CA 1
ATOM 2320 C C . GLY A 1 288 ? -3.553 13.219 19.516 1 82.75 288 GLY A C 1
ATOM 2321 O O . GLY A 1 288 ? -3.576 14.43 19.266 1 82.75 288 GLY A O 1
ATOM 2322 N N . PHE A 1 289 ? -4.5 12.398 19.266 1 84.81 289 PHE A N 1
ATOM 2323 C CA . PHE A 1 289 ? -5.715 12.883 18.625 1 84.81 289 PHE A CA 1
ATOM 2324 C C . PHE A 1 289 ? -6.816 13.125 19.641 1 84.81 289 PHE A C 1
ATOM 2326 O O . PHE A 1 289 ? -6.789 12.555 20.734 1 84.81 289 PHE A O 1
ATOM 2333 N N . THR A 1 290 ? -7.656 14.023 19.328 1 90.56 290 THR A N 1
ATOM 2334 C CA . THR A 1 290 ? -9.023 14.016 19.844 1 90.56 290 THR A CA 1
ATOM 2335 C C . THR A 1 290 ? -10.023 13.742 18.719 1 90.56 290 THR A C 1
ATOM 2337 O O . THR A 1 290 ? -9.758 14.062 17.562 1 90.56 290 THR A O 1
ATOM 2340 N N . PHE A 1 291 ? -11.125 13.141 19.125 1 93.12 291 PHE A N 1
ATOM 2341 C CA . PHE A 1 291 ? -12.094 12.797 18.094 1 93.12 291 PHE A CA 1
ATOM 2342 C C . PHE A 1 291 ? -12.609 14.055 17.406 1 93.12 291 PHE A C 1
ATOM 2344 O O . PHE A 1 291 ? -12.797 14.055 16.188 1 93.12 291 PHE A O 1
ATOM 2351 N N . THR A 1 292 ? -12.781 15.102 18.125 1 91.38 292 THR A N 1
ATOM 2352 C CA . THR A 1 292 ? -13.312 16.344 17.594 1 91.38 292 THR A CA 1
ATOM 2353 C C . THR A 1 292 ? -12.398 16.906 16.516 1 91.38 292 THR A C 1
ATOM 2355 O O . THR A 1 292 ? -12.852 17.25 15.414 1 91.38 292 THR A O 1
ATOM 2358 N N . TYR A 1 293 ? -11.18 16.969 16.75 1 89.12 293 TYR A N 1
ATOM 2359 C CA . TYR A 1 293 ? -10.234 17.547 15.789 1 89.12 293 TYR A CA 1
ATOM 2360 C C . TYR A 1 293 ? -10 16.594 14.625 1 89.12 293 TYR A C 1
ATOM 2362 O O . TYR A 1 293 ? -9.812 17.031 13.484 1 89.12 293 TYR A O 1
ATOM 2370 N N . LEU A 1 294 ? -9.969 15.305 14.953 1 91.44 294 LEU A N 1
ATOM 2371 C CA . LEU A 1 294 ? -9.828 14.32 13.883 1 91.44 294 LEU A CA 1
ATOM 2372 C C . LEU A 1 294 ? -10.984 14.422 12.898 1 91.44 294 LEU A C 1
ATOM 2374 O O . LEU A 1 294 ? -10.758 14.547 11.688 1 91.44 294 LEU A O 1
ATOM 2378 N N . SER A 1 295 ? -12.203 14.359 13.43 1 92.69 295 SER A N 1
ATOM 2379 C CA . SER A 1 295 ? -13.391 14.43 12.578 1 92.69 295 SER A CA 1
ATOM 2380 C C . SER A 1 295 ? -13.477 15.766 11.852 1 92.69 295 SER A C 1
ATOM 2382 O O . SER A 1 295 ? -13.805 15.812 10.664 1 92.69 295 SER A O 1
ATOM 2384 N N . GLY A 1 296 ? -13.18 16.828 12.539 1 88.75 296 GLY A N 1
ATOM 2385 C CA . GLY A 1 296 ? -13.18 18.141 11.922 1 88.75 296 GLY A CA 1
ATOM 2386 C C . GLY A 1 296 ? -12.203 18.266 10.766 1 88.75 296 GLY A C 1
ATOM 2387 O O . GLY A 1 296 ? -12.547 18.812 9.711 1 88.75 296 GLY A O 1
ATOM 2388 N N . TYR A 1 297 ? -11.062 17.797 11 1 87.19 297 TYR A N 1
ATOM 2389 C CA . TYR A 1 297 ? -10.023 17.828 9.969 1 87.19 297 TYR A CA 1
ATOM 2390 C C . TYR A 1 297 ? -10.469 17.047 8.734 1 87.19 297 TYR A C 1
ATOM 2392 O O . TYR A 1 297 ? -10.336 17.547 7.609 1 87.19 297 TYR A O 1
ATOM 2400 N N . ILE A 1 298 ? -11.008 15.891 8.93 1 89.62 298 ILE A N 1
ATOM 2401 C CA . ILE A 1 298 ? -11.43 15.008 7.84 1 89.62 298 ILE A CA 1
ATOM 2402 C C . ILE A 1 298 ? -12.578 15.656 7.074 1 89.62 298 ILE A C 1
ATOM 2404 O O . ILE A 1 298 ? -12.547 15.727 5.844 1 89.62 298 ILE A O 1
ATOM 2408 N N . LEU A 1 299 ? -13.555 16.141 7.793 1 90.81 299 LEU A N 1
ATOM 2409 C CA . LEU A 1 299 ? -14.742 16.719 7.168 1 90.81 299 LEU A CA 1
ATOM 2410 C C . LEU A 1 299 ? -14.398 18 6.418 1 90.81 299 LEU A C 1
ATOM 2412 O O . LEU A 1 299 ? -14.938 18.25 5.336 1 90.81 299 LEU A O 1
ATOM 2416 N N . CYS A 1 300 ? -13.508 18.719 6.922 1 87 300 CYS A N 1
ATOM 2417 C CA . CYS A 1 300 ? -13.078 19.953 6.254 1 87 300 CYS A CA 1
ATOM 2418 C C . CYS A 1 300 ? -12.336 19.625 4.961 1 87 300 CYS A C 1
ATOM 2420 O O . CYS A 1 300 ? -12.539 20.297 3.945 1 87 300 CYS A O 1
ATOM 2422 N N . ASN A 1 301 ? -11.469 18.672 5.031 1 84.12 301 ASN A N 1
ATOM 2423 C CA . ASN A 1 301 ? -10.75 18.266 3.828 1 84.12 301 ASN A CA 1
ATOM 2424 C C . ASN A 1 301 ? -11.703 17.75 2.748 1 84.12 301 ASN A C 1
ATOM 2426 O O . ASN A 1 301 ? -11.508 18.047 1.564 1 84.12 301 ASN A O 1
ATOM 2430 N N . GLN A 1 302 ? -12.656 17.031 3.189 1 87.44 302 GLN A N 1
ATOM 2431 C CA . GLN A 1 302 ? -13.656 16.562 2.244 1 87.44 302 GLN A CA 1
ATOM 2432 C C . GLN A 1 302 ? -14.453 17.734 1.66 1 87.44 302 GLN A C 1
ATOM 2434 O O . GLN A 1 302 ? -14.781 17.734 0.471 1 87.44 302 GLN A O 1
ATOM 2439 N N . ALA A 1 303 ? -14.766 18.656 2.482 1 88.75 303 ALA A N 1
ATOM 2440 C CA . ALA A 1 303 ? -15.484 19.844 2.027 1 88.75 303 ALA A CA 1
ATOM 2441 C C . ALA A 1 303 ? -14.688 20.594 0.962 1 88.75 303 ALA A C 1
ATOM 2443 O O . ALA A 1 303 ? -15.242 21 -0.061 1 88.75 303 ALA A O 1
ATOM 2444 N N . ILE A 1 304 ? -13.453 20.703 1.193 1 81.06 304 ILE A N 1
ATOM 2445 C CA . ILE A 1 304 ? -12.57 21.406 0.27 1 81.06 304 ILE A CA 1
ATOM 2446 C C . ILE A 1 304 ? -12.531 20.672 -1.066 1 81.06 304 ILE A C 1
ATOM 2448 O O . ILE A 1 304 ? -12.602 21.297 -2.129 1 81.06 304 ILE A O 1
ATOM 2452 N N . ARG A 1 305 ? -12.391 19.391 -0.998 1 79.44 305 ARG A N 1
ATOM 2453 C CA . ARG A 1 305 ? -12.414 18.594 -2.221 1 79.44 305 ARG A CA 1
ATOM 2454 C C . ARG A 1 305 ? -13.695 18.859 -3.012 1 79.44 305 ARG A C 1
ATOM 2456 O O . ARG A 1 305 ? -13.648 19.047 -4.23 1 79.44 305 ARG A O 1
ATOM 2463 N N . TYR A 1 306 ? -14.82 18.859 -2.326 1 84.69 306 TYR A N 1
ATOM 2464 C CA . TYR A 1 306 ? -16.109 19.094 -2.971 1 84.69 306 TYR A CA 1
ATOM 2465 C C . TYR A 1 306 ? -16.172 20.5 -3.553 1 84.69 306 TYR A C 1
ATOM 2467 O O . TYR A 1 306 ? -16.703 20.703 -4.648 1 84.69 306 TYR A O 1
ATOM 2475 N N . MET A 1 307 ? -15.625 21.422 -2.861 1 82.81 307 MET A N 1
ATOM 2476 C CA . MET A 1 307 ? -15.594 22.797 -3.336 1 82.81 307 MET A CA 1
ATOM 2477 C C . MET A 1 307 ? -14.781 22.922 -4.625 1 82.81 307 MET A C 1
ATOM 2479 O O . MET A 1 307 ? -15.211 23.578 -5.57 1 82.81 307 MET A O 1
ATOM 2483 N N . LEU A 1 308 ? -13.703 22.234 -4.66 1 73.12 308 LEU A N 1
ATOM 2484 C CA . LEU A 1 308 ? -12.828 22.25 -5.828 1 73.12 308 LEU A CA 1
ATOM 2485 C C . LEU A 1 308 ? -13.484 21.562 -7.02 1 73.12 308 LEU A C 1
ATOM 2487 O O . LEU A 1 308 ? -13.195 21.891 -8.172 1 73.12 308 LEU A O 1
ATOM 2491 N N . GLU A 1 309 ? -14.359 20.672 -6.723 1 76.44 309 GLU A N 1
ATOM 2492 C CA . GLU A 1 309 ? -15.109 19.984 -7.766 1 76.44 309 GL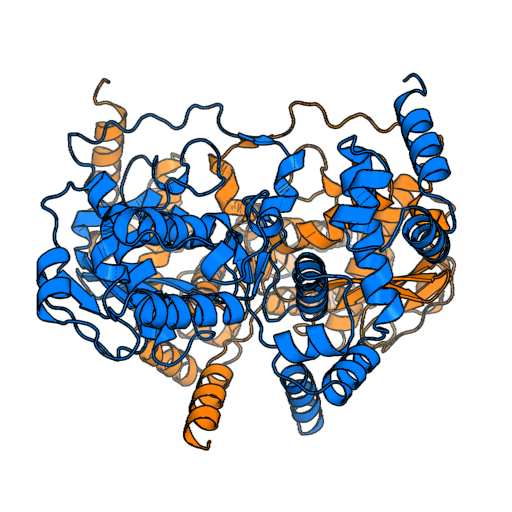U A CA 1
ATOM 2493 C C . GLU A 1 309 ? -16.297 20.828 -8.234 1 76.44 309 GLU A C 1
ATOM 2495 O O . GLU A 1 309 ? -17.016 20.438 -9.156 1 76.44 309 GLU A O 1
ATOM 2500 N N . GLY A 1 310 ? -16.531 21.938 -7.594 1 82.31 310 GLY A N 1
ATOM 2501 C CA . GLY A 1 310 ? -17.547 22.875 -8.039 1 82.31 310 GLY A CA 1
ATOM 2502 C C . GLY A 1 310 ? -18.875 22.688 -7.348 1 82.31 310 GLY A C 1
ATOM 2503 O O . GLY A 1 310 ? -19.891 23.25 -7.762 1 82.31 310 GLY A O 1
ATOM 2504 N N . MET A 1 311 ? -18.953 21.953 -6.336 1 88.06 311 MET A N 1
ATOM 2505 C CA . MET A 1 311 ? -20.188 21.703 -5.617 1 88.06 311 MET A CA 1
ATOM 2506 C C . MET A 1 311 ? -20.594 22.906 -4.785 1 88.06 311 MET A C 1
ATOM 2508 O O . MET A 1 311 ? -19.75 23.609 -4.234 1 88.06 311 MET A O 1
ATOM 2512 N N . ASP A 1 312 ? -21.844 23.141 -4.727 1 91.19 312 ASP A N 1
ATOM 2513 C CA . ASP A 1 312 ? -22.297 24.281 -3.939 1 91.19 312 ASP A CA 1
ATOM 2514 C C . ASP A 1 312 ? -22.281 23.969 -2.447 1 91.19 312 ASP A C 1
ATOM 2516 O O . ASP A 1 312 ? -22.328 22.797 -2.057 1 91.19 312 ASP A O 1
ATOM 2520 N N . ILE A 1 313 ? -22.344 24.969 -1.664 1 91.75 313 ILE A N 1
ATOM 2521 C CA . ILE A 1 313 ? -22.125 24.875 -0.223 1 91.75 313 ILE A CA 1
ATOM 2522 C C . ILE A 1 313 ? -23.266 24.078 0.414 1 91.75 313 ILE A C 1
ATOM 2524 O O . ILE A 1 313 ? -23.047 23.297 1.339 1 91.75 313 ILE A O 1
ATOM 2528 N N . ALA A 1 314 ? -24.469 24.297 -0.067 1 93.12 314 ALA A N 1
ATOM 2529 C CA . ALA A 1 314 ? -25.625 23.609 0.489 1 93.12 314 ALA A CA 1
ATOM 2530 C C . ALA A 1 314 ? -25.516 22.094 0.243 1 93.12 314 ALA A C 1
ATOM 2532 O O . ALA A 1 314 ? -25.828 21.297 1.129 1 93.12 314 ALA A O 1
ATOM 2533 N N . GLU A 1 315 ? -25.141 21.75 -0.858 1 93.25 315 GLU A N 1
ATOM 2534 C CA . GLU A 1 315 ? -24.953 20.344 -1.199 1 93.25 315 GLU A CA 1
ATOM 2535 C C . GLU A 1 315 ? -23.828 19.703 -0.382 1 93.25 315 GLU A C 1
ATOM 2537 O O . GLU A 1 315 ? -23.953 18.562 0.066 1 93.25 315 GLU A O 1
ATOM 2542 N N . ILE A 1 316 ? -22.781 20.438 -0.193 1 93.69 316 ILE A N 1
ATOM 2543 C CA . ILE A 1 316 ? -21.641 19.969 0.588 1 93.69 316 ILE A CA 1
ATOM 2544 C C . ILE A 1 316 ? -22.078 19.688 2.021 1 93.69 316 ILE A C 1
ATOM 2546 O O . ILE A 1 316 ? -21.766 18.641 2.578 1 93.69 316 ILE A O 1
ATOM 2550 N N . ALA A 1 317 ? -22.828 20.625 2.582 1 93.44 317 ALA A N 1
ATOM 2551 C CA . ALA A 1 317 ? -23.312 20.469 3.947 1 93.44 317 ALA A CA 1
ATOM 2552 C C . ALA A 1 317 ? -24.125 19.172 4.09 1 93.44 317 ALA A C 1
ATOM 2554 O O . ALA A 1 317 ? -23.906 18.406 5.031 1 93.44 317 ALA A O 1
ATOM 2555 N N . SER A 1 318 ? -24.969 18.922 3.125 1 90.12 318 SER A N 1
ATOM 2556 C CA . SER A 1 318 ? -25.812 17.734 3.143 1 90.12 318 SER A CA 1
ATOM 2557 C C . SER A 1 318 ? -24.984 16.469 2.973 1 90.12 318 SER A C 1
ATOM 2559 O O . SER A 1 318 ? -25.172 15.5 3.715 1 90.12 318 SER A O 1
ATOM 2561 N N . ARG A 1 319 ? -24.078 16.469 2.119 1 89.38 319 ARG A N 1
ATOM 2562 C CA . ARG A 1 319 ? -23.25 15.305 1.804 1 89.38 319 ARG A CA 1
ATOM 2563 C C . ARG A 1 319 ? -22.359 14.922 2.986 1 89.38 319 ARG A C 1
ATOM 2565 O O . ARG A 1 319 ? -22.062 13.742 3.188 1 89.38 319 ARG A O 1
ATOM 2572 N N . LEU A 1 320 ? -22.031 15.914 3.689 1 91.75 320 LEU A N 1
ATOM 2573 C CA . LEU A 1 320 ? -21.141 15.672 4.82 1 91.75 320 LEU A CA 1
ATOM 2574 C C . LEU A 1 320 ? -21.938 15.305 6.066 1 91.75 320 LEU A C 1
ATOM 2576 O O . LEU A 1 320 ? -21.359 14.891 7.078 1 91.75 320 LEU A O 1
ATOM 2580 N N . GLY A 1 321 ? -23.219 15.461 6.023 1 87 321 GLY A N 1
ATOM 2581 C CA . GLY A 1 321 ? -24.062 15.016 7.113 1 87 321 GLY A CA 1
ATOM 2582 C C . GLY A 1 321 ? -24.453 16.125 8.062 1 87 321 GLY A C 1
ATOM 2583 O O . GLY A 1 321 ? -24.984 15.867 9.148 1 87 321 GLY A O 1
ATOM 2584 N N . TYR A 1 322 ? -24.172 17.359 7.746 1 92.19 322 TYR A N 1
ATOM 2585 C CA . TYR A 1 322 ? -24.562 18.469 8.609 1 92.19 322 TYR A CA 1
ATOM 2586 C C . TYR A 1 322 ? -26.062 18.75 8.484 1 92.19 322 TYR A C 1
ATOM 2588 O O . TYR A 1 322 ? -26.656 18.531 7.426 1 92.19 322 TYR A O 1
ATOM 2596 N N . ALA A 1 323 ? -26.609 19.297 9.531 1 89.88 323 ALA A N 1
ATOM 2597 C CA . ALA A 1 323 ? -28.031 19.594 9.57 1 89.88 323 ALA A CA 1
ATOM 2598 C C . ALA A 1 323 ? -28.391 20.734 8.625 1 89.88 323 ALA A C 1
ATOM 2600 O O . ALA A 1 323 ? -29.484 20.766 8.062 1 89.88 323 ALA A O 1
ATOM 2601 N N . ASN A 1 324 ? -27.531 21.703 8.484 1 92.62 324 ASN A N 1
ATOM 2602 C CA . ASN A 1 324 ? -27.75 22.844 7.605 1 92.62 324 ASN A CA 1
ATOM 2603 C C . ASN A 1 324 ? -26.438 23.547 7.25 1 92.62 324 ASN A C 1
ATOM 2605 O O . ASN A 1 324 ? -25.375 23.188 7.77 1 92.62 324 ASN A O 1
ATOM 2609 N N . THR A 1 325 ? -26.547 24.5 6.34 1 93.94 325 THR A N 1
ATOM 2610 C CA . THR A 1 325 ? -25.391 25.203 5.824 1 93.94 325 THR A CA 1
ATOM 2611 C C . THR A 1 325 ? -24.703 26.016 6.934 1 93.94 325 THR A C 1
ATOM 2613 O O . THR A 1 325 ? -23.484 26.141 6.949 1 93.94 325 THR A O 1
ATOM 2616 N N . HIS A 1 326 ? -25.516 26.484 7.828 1 94.19 326 HIS A N 1
ATOM 2617 C CA . HIS A 1 326 ? -24.984 27.297 8.922 1 94.19 326 HIS A CA 1
ATOM 2618 C C . HIS A 1 326 ? -24.094 26.453 9.836 1 94.19 326 HIS A C 1
ATOM 2620 O O . HIS A 1 326 ? -23 26.891 10.203 1 94.19 326 HIS A O 1
ATOM 2626 N N . SER A 1 327 ? -24.578 25.312 10.203 1 94.12 327 SER A N 1
ATOM 2627 C CA . SER A 1 327 ? -23.812 24.422 11.07 1 94.12 327 SER A CA 1
ATOM 2628 C C . SER A 1 327 ? -22.5 24 10.406 1 94.12 327 SER A C 1
ATOM 2630 O O . SER A 1 327 ? -21.469 23.922 11.062 1 94.12 327 SER A O 1
ATOM 2632 N N . PHE A 1 328 ? -22.641 23.719 9.109 1 95.25 328 PHE A N 1
ATOM 2633 C CA . PHE A 1 328 ? -21.453 23.375 8.344 1 95.25 328 PHE A CA 1
ATOM 2634 C C . PHE A 1 328 ? -20.469 24.547 8.336 1 95.25 328 PHE A C 1
ATOM 2636 O O . PHE A 1 328 ? -19.281 24.359 8.633 1 95.25 328 PHE A O 1
ATOM 2643 N N . SER A 1 329 ? -20.906 25.703 8.039 1 93.62 329 SER A N 1
ATOM 2644 C CA . SER A 1 329 ? -20.062 26.875 7.93 1 93.62 329 SER A CA 1
ATOM 2645 C C . SER A 1 329 ? -19.359 27.172 9.25 1 93.62 329 SER A C 1
ATOM 2647 O O . SER A 1 329 ? -18.172 27.531 9.258 1 93.62 329 SER A O 1
ATOM 2649 N N . ARG A 1 330 ? -20.047 27.062 10.273 1 93.25 330 ARG A N 1
ATOM 2650 C CA . ARG A 1 330 ? -19.484 27.297 11.602 1 93.25 330 ARG A CA 1
ATOM 2651 C C . ARG A 1 330 ? -18.359 26.297 11.891 1 93.25 330 ARG A C 1
ATOM 2653 O O . ARG A 1 330 ? -17.312 26.672 12.406 1 93.25 330 ARG A O 1
ATOM 2660 N N . SER A 1 331 ? -18.672 25.078 11.617 1 91.81 331 SER A N 1
ATOM 2661 C CA . SER A 1 331 ? -17.688 24.047 11.836 1 91.81 331 SER A CA 1
ATOM 2662 C C . SER A 1 331 ? -16.438 24.266 10.977 1 91.81 331 SER A C 1
ATOM 2664 O O . SER A 1 331 ? -15.312 24.141 11.461 1 91.81 331 SER A O 1
ATOM 2666 N N . PHE A 1 332 ? -16.703 24.547 9.688 1 91.56 332 PHE A N 1
ATOM 2667 C CA . PHE A 1 332 ? -15.602 24.812 8.758 1 91.56 332 PHE A CA 1
ATOM 2668 C C . PHE A 1 332 ? -14.734 25.953 9.25 1 91.56 332 PHE A C 1
ATOM 2670 O O . PHE A 1 332 ? -13.508 25.859 9.25 1 91.56 332 PHE A O 1
ATOM 2677 N N . ALA A 1 333 ? -15.312 26.969 9.734 1 88.75 333 ALA A N 1
ATOM 2678 C CA . ALA A 1 333 ? -14.602 28.141 10.234 1 88.75 333 ALA A CA 1
ATOM 2679 C C . ALA A 1 333 ? -13.812 27.797 11.5 1 88.75 333 ALA A C 1
ATOM 2681 O O . ALA A 1 333 ? -12.734 28.344 11.727 1 88.75 333 ALA A O 1
ATOM 2682 N N . ARG A 1 334 ? -14.375 27.016 12.273 1 86.75 334 ARG A N 1
ATOM 2683 C CA . ARG A 1 334 ? -13.711 26.609 13.5 1 86.75 334 ARG A CA 1
ATOM 2684 C C . ARG A 1 334 ? -12.383 25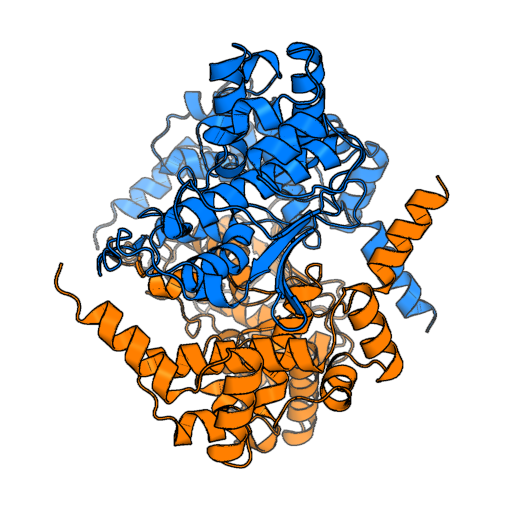.906 13.195 1 86.75 334 ARG A C 1
ATOM 2686 O O . ARG A 1 334 ? -11.383 26.156 13.867 1 86.75 334 ARG A O 1
ATOM 2693 N N . PHE A 1 335 ? -12.328 25.109 12.172 1 83.44 335 PHE A N 1
ATOM 2694 C CA . PHE A 1 335 ? -11.18 24.25 11.922 1 83.44 335 PHE A CA 1
ATOM 2695 C C . PHE A 1 335 ? -10.242 24.891 10.906 1 83.44 335 PHE A C 1
ATOM 2697 O O . PHE A 1 335 ? -9.031 24.656 10.93 1 83.44 335 PHE A O 1
ATOM 2704 N N . ARG A 1 336 ? -10.758 25.75 9.969 1 81 336 ARG A N 1
ATOM 2705 C CA . ARG A 1 336 ? -9.945 26.328 8.914 1 81 336 ARG A CA 1
ATOM 2706 C C . ARG A 1 336 ? -9.734 27.828 9.141 1 81 336 ARG A C 1
ATOM 2708 O O . ARG A 1 336 ? -9 28.469 8.398 1 81 336 ARG A O 1
ATOM 2715 N N . ARG A 1 337 ? -10.43 28.312 10.102 1 80.06 337 ARG A N 1
ATOM 2716 C CA . ARG A 1 337 ? -10.328 29.703 10.516 1 80.06 337 ARG A CA 1
ATOM 2717 C C . ARG A 1 337 ? -10.836 30.641 9.422 1 80.06 337 ARG A C 1
ATOM 2719 O O . ARG A 1 337 ? -10.461 31.812 9.375 1 80.06 337 ARG A O 1
ATOM 2726 N N . GLN A 1 338 ? -11.492 30.156 8.508 1 83.19 338 GLN A N 1
ATOM 2727 C CA . GLN A 1 338 ? -12.211 30.891 7.477 1 83.19 338 GLN A CA 1
ATOM 2728 C C . GLN A 1 338 ? -13.5 30.188 7.074 1 83.19 338 GLN A C 1
ATOM 2730 O O . GLN A 1 338 ? -13.602 28.953 7.199 1 83.19 338 GLN A O 1
ATOM 2735 N N . THR A 1 339 ? -14.391 30.969 6.602 1 86.25 339 THR A N 1
ATOM 2736 C CA . THR A 1 339 ? -15.633 30.375 6.137 1 86.25 339 THR A CA 1
ATOM 2737 C C . THR A 1 339 ? -15.438 29.703 4.785 1 86.25 339 THR A C 1
ATOM 2739 O O . THR A 1 339 ? -14.469 29.984 4.078 1 86.25 339 THR A O 1
ATOM 2742 N N . PRO A 1 340 ? -16.375 28.766 4.426 1 87 340 PRO A N 1
ATOM 2743 C CA . PRO A 1 340 ? -16.281 28.125 3.107 1 87 340 PRO A CA 1
ATOM 2744 C C . PRO A 1 340 ? -16.266 29.141 1.964 1 87 340 PRO A C 1
ATOM 2746 O O . PRO A 1 340 ? -15.516 28.984 1 1 87 340 PRO A O 1
ATOM 2749 N N . THR A 1 341 ? -17.031 30.172 2.117 1 84.44 341 THR A N 1
ATOM 2750 C CA . THR A 1 341 ? -17.109 31.203 1.088 1 84.44 341 THR A CA 1
ATOM 2751 C C . THR A 1 341 ? -15.781 31.953 0.965 1 84.44 341 THR A C 1
ATOM 2753 O O . THR A 1 341 ? -15.328 32.219 -0.143 1 84.44 341 THR A O 1
ATOM 2756 N N . GLN A 1 342 ? -15.211 32.312 2.021 1 82.94 342 GLN A N 1
ATOM 2757 C CA . GLN A 1 342 ? -13.906 32.969 2.039 1 82.94 342 GLN A CA 1
ATOM 2758 C C . GLN A 1 342 ? -12.836 32.062 1.407 1 82.94 342 GLN A C 1
ATOM 2760 O O . GLN A 1 342 ? -11.992 32.562 0.652 1 82.94 342 GLN A O 1
ATOM 2765 N N . TYR A 1 343 ? -12.945 30.812 1.725 1 79.88 343 TYR A N 1
ATOM 2766 C CA . TYR A 1 343 ? -11.984 29.859 1.181 1 79.88 343 TYR A CA 1
ATOM 2767 C C . TYR A 1 343 ? -12.086 29.797 -0.339 1 79.88 343 TYR A C 1
ATOM 2769 O O . TYR A 1 343 ? -11.062 29.828 -1.034 1 79.88 343 TYR A O 1
ATOM 2777 N N . LEU A 1 344 ? -13.266 29.703 -0.857 1 77.06 344 LEU A N 1
ATOM 2778 C CA . LEU A 1 344 ? -13.516 29.641 -2.293 1 77.06 344 LEU A CA 1
ATOM 2779 C C . LEU A 1 344 ? -13.047 30.906 -2.99 1 77.06 344 LEU A C 1
ATOM 2781 O O . LEU A 1 344 ? -12.508 30.859 -4.102 1 77.06 344 LEU A O 1
ATOM 2785 N N . SER A 1 345 ? -13.25 31.969 -2.375 1 77.25 345 SER A N 1
ATOM 2786 C CA . SER A 1 345 ? -12.82 33.25 -2.932 1 77.25 345 SER A CA 1
ATOM 2787 C C . SER A 1 345 ? -11.305 33.312 -3.041 1 77.25 345 SER A C 1
ATOM 2789 O O . SER A 1 345 ? -10.766 33.875 -4.004 1 77.25 345 SER A O 1
ATOM 2791 N N . GLN A 1 346 ? -10.672 32.812 -2.135 1 72.5 346 GLN A N 1
ATOM 2792 C CA . GLN A 1 346 ? -9.219 32.812 -2.127 1 72.5 346 GLN A CA 1
ATOM 2793 C C . GLN A 1 346 ? -8.672 31.844 -3.189 1 72.5 346 GLN A C 1
ATOM 2795 O O . GLN A 1 346 ? -7.629 32.125 -3.793 1 72.5 346 GLN A O 1
ATOM 2800 N N . LEU A 1 347 ? -9.359 30.703 -3.34 1 66.12 347 LEU A N 1
ATOM 2801 C CA . LEU A 1 347 ? -8.953 29.75 -4.363 1 66.12 347 LEU A CA 1
ATOM 2802 C C . LEU A 1 347 ? -9.117 30.344 -5.758 1 66.12 347 LEU A C 1
ATOM 2804 O O . LEU A 1 347 ? -8.281 30.125 -6.637 1 66.12 347 LEU A O 1
ATOM 2808 N N . LYS A 1 348 ? -10.305 30.922 -6.047 1 59.66 348 LYS A N 1
ATOM 2809 C CA . LYS A 1 348 ? -10.562 31.562 -7.332 1 59.66 348 LYS A CA 1
ATOM 2810 C C . LYS A 1 348 ? -9.539 32.656 -7.613 1 59.66 348 LYS A C 1
ATOM 2812 O O . LYS A 1 348 ? -9.125 32.844 -8.758 1 59.66 348 LYS A O 1
ATOM 2817 N N . LEU A 1 349 ? -9.242 33.344 -6.633 1 50.97 349 LEU A N 1
ATOM 2818 C CA . LEU A 1 349 ? -8.258 34.406 -6.785 1 50.97 349 LEU A CA 1
ATOM 2819 C C . LEU A 1 349 ? -6.898 33.844 -7.184 1 50.97 349 LEU A C 1
ATOM 2821 O O . LEU A 1 349 ? -6.203 34.438 -8.016 1 50.97 349 LEU A O 1
ATOM 2825 N N . GLU A 1 350 ? -6.641 32.781 -6.625 1 51.16 350 GLU A N 1
ATOM 2826 C CA . GLU A 1 350 ? -5.355 32.156 -6.945 1 51.16 350 GLU A CA 1
ATOM 2827 C C . GLU A 1 350 ? -5.359 31.562 -8.352 1 51.16 350 GLU A C 1
ATOM 2829 O O . GLU A 1 350 ? -4.34 31.562 -9.039 1 51.16 350 GLU A O 1
ATOM 2834 N N . ASN A 1 351 ? -6.504 31 -8.742 1 48.78 351 ASN A N 1
ATOM 2835 C CA . ASN A 1 351 ? -6.629 30.5 -10.109 1 48.78 351 ASN A CA 1
ATOM 2836 C C . ASN A 1 351 ? -6.691 31.656 -11.117 1 48.78 351 ASN A C 1
ATOM 2838 O O . ASN A 1 351 ? -6.316 31.484 -12.281 1 48.78 351 ASN A O 1
ATOM 2842 N N . LYS A 1 352 ? -7.234 32.906 -10.82 1 42.66 352 LYS A N 1
ATOM 2843 C CA . LYS A 1 352 ? -7.328 34.094 -11.688 1 42.66 352 LYS A CA 1
ATOM 2844 C C . LYS A 1 352 ? -6.02 34.875 -11.703 1 42.66 352 LYS A C 1
ATOM 2846 O O . LYS A 1 352 ? -5.848 35.781 -12.5 1 42.66 352 LYS A O 1
ATOM 2851 N N . LYS A 1 353 ? -5.238 34.906 -10.836 1 40.41 353 LYS A N 1
ATOM 2852 C CA . LYS A 1 353 ? -4.016 35.656 -11.008 1 40.41 353 LYS A CA 1
ATOM 2853 C C . LYS A 1 353 ? -3.232 35.188 -12.234 1 40.41 353 LYS A C 1
ATOM 2855 O O . LYS A 1 353 ? -2.904 34.031 -12.352 1 40.41 353 LYS A O 1
ATOM 2860 N N . PRO A 1 354 ? -3.379 36.031 -13.297 1 31.05 354 PRO A N 1
ATOM 2861 C CA . PRO A 1 354 ? -2.604 35.781 -14.508 1 31.05 354 PRO A CA 1
ATOM 2862 C C . PRO A 1 354 ? -1.18 35.312 -14.211 1 31.05 354 PRO A C 1
ATOM 2864 O O . PRO A 1 354 ? -0.585 35.75 -13.219 1 31.05 354 PRO A O 1
ATOM 2867 N N . LEU A 1 355 ? -0.799 34.094 -14.93 1 28.19 355 LEU A N 1
ATOM 2868 C CA . LEU A 1 355 ? 0.638 33.969 -15.133 1 28.19 355 LEU A CA 1
ATOM 2869 C C . LEU A 1 355 ? 1.256 35.281 -15.617 1 28.19 355 LEU A C 1
ATOM 2871 O O . LEU A 1 355 ? 0.731 35.906 -16.531 1 28.19 355 LEU A O 1
ATOM 2875 N N . MET B 1 1 ? -12.539 -18.781 22.469 1 30.23 1 MET B N 1
ATOM 2876 C CA . MET B 1 1 ? -11.766 -17.609 22.844 1 30.23 1 MET B CA 1
ATOM 2877 C C . MET B 1 1 ? -10.273 -17.875 22.75 1 30.23 1 MET B C 1
ATOM 2879 O O . MET B 1 1 ? -9.5 -17.016 22.328 1 30.23 1 MET B O 1
ATOM 2883 N N . ILE B 1 2 ? -9.891 -19.062 23.172 1 38.22 2 ILE B N 1
ATOM 2884 C CA . ILE B 1 2 ? -8.5 -19.5 23.266 1 38.22 2 ILE B CA 1
ATOM 2885 C C . ILE B 1 2 ? -7.949 -19.781 21.875 1 38.22 2 ILE B C 1
ATOM 2887 O O . ILE B 1 2 ? -6.812 -19.422 21.562 1 38.22 2 ILE B O 1
ATOM 2891 N N . GLN B 1 3 ? -8.805 -20.344 21.047 1 37.5 3 GLN B N 1
ATOM 2892 C CA . GLN B 1 3 ? -8.336 -20.766 19.734 1 37.5 3 GLN B CA 1
ATOM 2893 C C . GLN B 1 3 ? -8.102 -19.578 18.812 1 37.5 3 GLN B C 1
ATOM 2895 O O . GLN B 1 3 ? -7.148 -19.562 18.031 1 37.5 3 GLN B O 1
ATOM 2900 N N . LEU B 1 4 ? -8.891 -18.578 18.969 1 40.12 4 LEU B N 1
ATOM 2901 C CA . LEU B 1 4 ? -8.727 -17.375 18.172 1 40.12 4 LEU B CA 1
ATOM 2902 C C . LEU B 1 4 ? -7.457 -16.625 18.562 1 40.12 4 LEU B C 1
ATOM 2904 O O . LEU B 1 4 ? -6.801 -16.016 17.719 1 40.12 4 LEU B O 1
ATOM 2908 N N . SER B 1 5 ? -7.148 -16.672 19.844 1 41.03 5 SER B N 1
ATOM 2909 C CA . SER B 1 5 ? -5.93 -16.078 20.375 1 41.03 5 SER B CA 1
ATOM 2910 C C . SER B 1 5 ? -4.684 -16.766 19.812 1 41.03 5 SER B C 1
ATOM 2912 O O . SER B 1 5 ? -3.721 -16.094 19.438 1 41.03 5 SER B O 1
ATOM 2914 N N . HIS B 1 6 ? -4.762 -18.047 19.719 1 41.12 6 HIS B N 1
ATOM 2915 C CA . HIS B 1 6 ? -3.613 -18.812 19.25 1 41.12 6 HIS B CA 1
ATOM 2916 C C . HIS B 1 6 ? -3.373 -18.578 17.75 1 41.12 6 HIS B C 1
ATOM 2918 O O . HIS B 1 6 ? -2.225 -18.5 17.312 1 41.12 6 HIS B O 1
ATOM 2924 N N . TYR B 1 7 ? -4.418 -18.562 17.031 1 39.91 7 TYR B N 1
ATOM 2925 C CA . TYR B 1 7 ? -4.27 -18.328 15.594 1 39.91 7 TYR B CA 1
ATOM 2926 C C . TYR B 1 7 ? -3.75 -16.922 15.32 1 39.91 7 TYR B C 1
ATOM 2928 O O . TYR B 1 7 ? -2.898 -16.734 14.453 1 39.91 7 TYR B O 1
ATOM 2936 N N . ARG B 1 8 ? -4.27 -16.031 16.062 1 41.75 8 ARG B N 1
ATOM 2937 C CA . ARG B 1 8 ? -3.762 -14.664 15.992 1 41.75 8 ARG B CA 1
ATOM 2938 C C . ARG B 1 8 ? -2.293 -14.602 16.406 1 41.75 8 ARG B C 1
ATOM 2940 O O . ARG B 1 8 ? -1.498 -13.906 15.766 1 41.75 8 ARG B O 1
ATOM 2947 N N . LEU B 1 9 ? -2.008 -15.25 17.484 1 41.53 9 LEU B N 1
ATOM 2948 C CA . LEU B 1 9 ? -0.62 -15.336 17.938 1 41.53 9 LEU B CA 1
ATOM 2949 C C . LEU B 1 9 ? 0.247 -16 16.875 1 41.53 9 LEU B C 1
ATOM 2951 O O . LEU B 1 9 ? 1.398 -15.617 16.656 1 41.53 9 LEU B O 1
ATOM 2955 N N . ARG B 1 10 ? -0.243 -16.938 16.281 1 41.06 10 ARG B N 1
ATOM 2956 C CA . ARG B 1 10 ? 0.501 -17.672 15.266 1 41.06 10 ARG B CA 1
ATOM 2957 C C . ARG B 1 10 ? 0.731 -16.812 14.023 1 41.06 10 ARG B C 1
ATOM 2959 O O . ARG B 1 10 ? 1.792 -16.891 13.406 1 41.06 10 ARG B O 1
ATOM 2966 N N . ILE B 1 11 ? -0.245 -16.094 13.664 1 45.12 11 ILE B N 1
ATOM 2967 C CA . ILE B 1 11 ? -0.101 -15.195 12.523 1 45.12 11 ILE B CA 1
ATOM 2968 C C . ILE B 1 11 ? 0.986 -14.164 12.812 1 45.12 11 ILE B C 1
ATOM 2970 O O . ILE B 1 11 ? 1.812 -13.867 11.945 1 45.12 11 ILE B O 1
ATOM 2974 N N . PHE B 1 12 ? 1.034 -13.656 14.07 1 47.28 12 PHE B N 1
ATOM 2975 C CA . PHE B 1 12 ? 1.995 -12.633 14.461 1 47.28 12 PHE B CA 1
ATOM 2976 C C . PHE B 1 12 ? 3.395 -13.227 14.594 1 47.28 12 PHE B C 1
ATOM 2978 O O . PHE B 1 12 ? 4.387 -12.555 14.297 1 47.28 12 PHE B O 1
ATOM 2985 N N . THR B 1 13 ? 3.479 -14.383 15.055 1 47.25 13 THR B N 1
ATOM 2986 C CA . THR B 1 13 ? 4.789 -15 15.211 1 47.25 13 THR B CA 1
ATOM 2987 C C . THR B 1 13 ? 5.438 -15.242 13.852 1 47.25 13 THR B C 1
ATOM 2989 O O . THR B 1 13 ? 6.656 -15.43 13.766 1 47.25 13 THR B O 1
ATOM 2992 N N . MET B 1 14 ? 4.617 -15.227 12.867 1 54.06 14 MET B N 1
ATOM 2993 C CA . MET B 1 14 ? 5.098 -15.625 11.547 1 54.06 14 MET B CA 1
ATOM 2994 C C . MET B 1 14 ? 5.461 -14.406 10.703 1 54.06 14 MET B C 1
ATOM 2996 O O . MET B 1 14 ? 5.957 -14.539 9.586 1 54.06 14 MET B O 1
ATOM 3000 N N . LEU B 1 15 ? 5.293 -13.297 11.398 1 62.88 15 LEU B N 1
ATOM 3001 C CA . LEU B 1 15 ? 5.477 -12.102 10.578 1 62.88 15 LEU B CA 1
ATOM 3002 C C . LEU B 1 15 ? 6.953 -11.727 10.492 1 62.88 15 LEU B C 1
ATOM 3004 O O . LEU B 1 15 ? 7.66 -11.727 11.5 1 62.88 15 LEU B O 1
ATOM 3008 N N . LEU B 1 16 ? 7.523 -11.836 9.227 1 68.94 16 LEU B N 1
ATOM 3009 C CA . LEU B 1 16 ? 8.898 -11.438 8.953 1 68.94 16 LEU B CA 1
ATOM 3010 C C . LEU B 1 16 ? 9.094 -9.945 9.203 1 68.94 16 LEU B C 1
ATOM 3012 O O . LEU B 1 16 ? 10.219 -9.484 9.406 1 68.94 16 LEU B O 1
ATOM 3016 N N . ASN B 1 17 ? 8.016 -9.273 9.719 1 76.81 17 ASN B N 1
ATOM 3017 C CA . ASN B 1 17 ? 7.973 -7.875 10.141 1 76.81 17 ASN B CA 1
ATOM 3018 C C . ASN B 1 17 ? 9.039 -7.043 9.43 1 76.81 17 ASN B C 1
ATOM 3020 O O . ASN B 1 17 ? 9.977 -6.566 10.07 1 76.81 17 ASN B O 1
ATOM 3024 N N . THR B 1 18 ? 9.055 -6.812 8.172 1 91.25 18 THR B N 1
ATOM 3025 C CA . THR B 1 18 ? 10.016 -6.062 7.375 1 91.25 18 THR B CA 1
ATOM 3026 C C . THR B 1 18 ? 9.305 -5.012 6.52 1 91.25 18 THR B C 1
ATOM 3028 O O . THR B 1 18 ? 8.219 -5.266 5.988 1 91.25 18 THR B O 1
ATOM 3031 N N . ALA B 1 19 ? 9.859 -3.809 6.523 1 95 19 ALA B N 1
ATOM 3032 C CA . ALA B 1 19 ? 9.422 -2.742 5.625 1 95 19 ALA B CA 1
ATOM 3033 C C . ALA B 1 19 ? 10.469 -2.455 4.555 1 95 19 ALA B C 1
ATOM 3035 O O . ALA B 1 19 ? 11.625 -2.855 4.691 1 95 19 ALA B O 1
ATOM 3036 N N . PHE B 1 20 ? 10.031 -1.904 3.461 1 97.56 20 PHE B N 1
ATOM 3037 C CA . PHE B 1 20 ? 10.922 -1.623 2.342 1 97.56 20 PHE B CA 1
ATOM 3038 C C . PHE B 1 20 ? 10.891 -0.143 1.98 1 97.56 20 PHE B C 1
ATOM 3040 O O . PHE B 1 20 ? 9.93 0.561 2.316 1 97.56 20 PHE B O 1
ATOM 3047 N N . ILE B 1 21 ? 11.93 0.327 1.401 1 98 21 ILE B N 1
ATOM 3048 C CA . ILE B 1 21 ? 12.039 1.681 0.869 1 98 21 ILE B CA 1
ATOM 3049 C C . ILE B 1 21 ? 12.656 1.64 -0.527 1 98 21 ILE B C 1
ATOM 3051 O O . ILE B 1 21 ? 13.508 0.792 -0.812 1 98 21 ILE B O 1
ATOM 3055 N N . ARG B 1 22 ? 12.195 2.43 -1.399 1 97.69 22 ARG B N 1
ATOM 3056 C CA . ARG B 1 22 ? 12.719 2.434 -2.762 1 97.69 22 ARG B CA 1
ATOM 3057 C C . ARG B 1 22 ? 14.031 3.201 -2.838 1 97.69 22 ARG B C 1
ATOM 3059 O O . ARG B 1 22 ? 14.234 4.172 -2.105 1 97.69 22 ARG B O 1
ATOM 3066 N N . SER B 1 23 ? 14.859 2.844 -3.766 1 97.38 23 SER B N 1
ATOM 3067 C CA . SER B 1 23 ? 16.203 3.412 -3.906 1 97.38 23 SER B CA 1
ATOM 3068 C C . SER B 1 23 ? 16.141 4.906 -4.195 1 97.38 23 SER B C 1
ATOM 3070 O O . SER B 1 23 ? 16.938 5.68 -3.676 1 97.38 23 SER B O 1
ATOM 3072 N N . CYS B 1 24 ? 15.172 5.363 -4.918 1 96.75 24 CYS B N 1
ATOM 3073 C CA . CYS B 1 24 ? 15.086 6.777 -5.266 1 96.75 24 CYS B CA 1
ATOM 3074 C C . CYS B 1 24 ? 14.75 7.621 -4.039 1 96.75 24 CYS B C 1
ATOM 3076 O O . CYS B 1 24 ? 15.023 8.82 -4.012 1 96.75 24 CYS B O 1
ATOM 3078 N N . TYR B 1 25 ? 14.125 7.016 -3.031 1 97.5 25 TYR B N 1
ATOM 3079 C CA . TYR B 1 25 ? 13.766 7.758 -1.83 1 97.5 25 TYR B CA 1
ATOM 3080 C C . TYR B 1 25 ? 14.945 7.848 -0.867 1 97.5 25 TYR B C 1
ATOM 3082 O O . TYR B 1 25 ? 15 8.75 -0.028 1 97.5 25 TYR B O 1
ATOM 3090 N N . ILE B 1 26 ? 15.898 6.969 -0.971 1 97.62 26 ILE B N 1
ATOM 3091 C CA . ILE B 1 26 ? 17.062 6.973 -0.096 1 97.62 26 ILE B CA 1
ATOM 3092 C C . ILE B 1 26 ? 18.25 7.59 -0.827 1 97.62 26 ILE B C 1
ATOM 3094 O O . ILE B 1 26 ? 19.234 8 -0.198 1 97.62 26 ILE B O 1
ATOM 3098 N N . SER B 1 27 ? 18.219 7.727 -2.158 1 97.12 27 SER B N 1
ATOM 3099 C CA . SER B 1 27 ? 19.328 8.18 -2.996 1 97.12 27 SER B CA 1
ATOM 3100 C C . SER B 1 27 ? 19.812 9.57 -2.576 1 97.12 27 SER B C 1
ATOM 3102 O O . SER B 1 27 ? 21 9.852 -2.609 1 97.12 27 SER B O 1
ATOM 3104 N N . PRO B 1 28 ? 18.938 10.461 -2.158 1 97.81 28 PRO B N 1
ATOM 3105 C CA . PRO B 1 28 ? 19.406 11.789 -1.739 1 97.81 28 PRO B CA 1
ATOM 3106 C C . PRO B 1 28 ? 20.438 11.711 -0.608 1 97.81 28 PRO B C 1
ATOM 3108 O O . PRO B 1 28 ? 21.359 12.531 -0.554 1 97.81 28 PRO B O 1
ATOM 3111 N N . VAL B 1 29 ? 20.25 10.789 0.321 1 98.44 29 VAL B N 1
ATOM 3112 C CA . VAL B 1 29 ? 21.219 10.617 1.4 1 98.44 29 VAL B CA 1
ATOM 3113 C C . VAL B 1 29 ? 22.562 10.188 0.825 1 98.44 29 VAL B C 1
ATOM 3115 O O . VAL B 1 29 ? 23.609 10.766 1.15 1 98.44 29 VAL B O 1
ATOM 3118 N N . LEU B 1 30 ? 22.531 9.18 -0.051 1 98.31 30 LEU B N 1
ATOM 3119 C CA . LEU B 1 30 ? 23.766 8.656 -0.641 1 98.31 30 LEU B CA 1
ATOM 3120 C C . LEU B 1 30 ? 24.453 9.719 -1.486 1 98.31 30 LEU B C 1
ATOM 3122 O O . LEU B 1 30 ? 25.688 9.859 -1.423 1 98.31 30 LEU B O 1
ATOM 3126 N N . GLU B 1 31 ? 23.672 10.422 -2.211 1 97.69 31 GLU B N 1
ATOM 3127 C CA . GLU B 1 31 ? 24.203 11.492 -3.049 1 97.69 31 GLU B CA 1
ATOM 3128 C C . GLU B 1 31 ? 24.797 12.617 -2.201 1 97.69 31 GLU B C 1
ATOM 3130 O O . GLU B 1 31 ? 25.859 13.141 -2.514 1 97.69 31 GLU B O 1
ATOM 3135 N N . GLY B 1 32 ? 24.078 13.023 -1.157 1 98.38 32 GLY B N 1
ATOM 3136 C CA . GLY B 1 32 ? 24.578 14.047 -0.257 1 98.38 32 GLY B CA 1
ATOM 3137 C C . GLY B 1 32 ? 25.875 13.656 0.438 1 98.38 32 GLY B C 1
ATOM 3138 O O . GLY B 1 32 ? 26.797 14.453 0.528 1 98.38 32 GLY B O 1
ATOM 3139 N N . VAL B 1 33 ? 25.953 12.477 0.925 1 98.62 33 VAL B N 1
ATOM 3140 C CA . VAL B 1 33 ? 27.125 11.969 1.63 1 98.62 33 VAL B CA 1
ATOM 3141 C C . VAL B 1 33 ? 28.312 11.891 0.671 1 98.62 33 VAL B C 1
ATOM 3143 O O . VAL B 1 33 ? 29.453 12.211 1.045 1 98.62 33 VAL B O 1
ATOM 3146 N N . GLU B 1 34 ? 28.047 11.453 -0.526 1 98.44 34 GLU B N 1
ATOM 3147 C CA . GLU B 1 34 ? 29.109 11.406 -1.524 1 98.44 34 GLU B CA 1
ATOM 3148 C C . GLU B 1 34 ? 29.609 12.812 -1.856 1 98.44 34 GLU B C 1
ATOM 3150 O O . GLU B 1 34 ? 30.828 13.039 -1.948 1 98.44 34 GLU B O 1
ATOM 3155 N N . ALA B 1 35 ? 28.75 13.719 -2.029 1 98.31 35 ALA B N 1
ATOM 3156 C CA . ALA B 1 35 ? 29.094 15.094 -2.395 1 98.31 35 ALA B CA 1
ATOM 3157 C C . ALA B 1 35 ? 29.875 15.773 -1.275 1 98.31 35 ALA B C 1
ATOM 3159 O O . ALA B 1 35 ? 30.844 16.516 -1.536 1 98.31 35 ALA B O 1
ATOM 3160 N N . HIS B 1 36 ? 29.5 15.562 -0.035 1 98.38 36 HIS B N 1
ATOM 3161 C CA . HIS B 1 36 ? 30.047 16.297 1.096 1 98.38 36 HIS B CA 1
ATOM 3162 C C . HIS B 1 36 ? 31.297 15.602 1.643 1 98.38 36 HIS B C 1
ATOM 3164 O O . HIS B 1 36 ? 32.25 16.266 2.057 1 98.38 36 HIS B O 1
ATOM 3170 N N . TYR B 1 37 ? 31.328 14.258 1.64 1 98.25 37 TYR B N 1
ATOM 3171 C CA . TYR B 1 37 ? 32.375 13.531 2.338 1 98.25 37 TYR B CA 1
ATOM 3172 C C . TYR B 1 37 ? 33.188 12.695 1.364 1 98.25 37 TYR B C 1
ATOM 3174 O O . TYR B 1 37 ? 34.25 12.172 1.725 1 98.25 37 TYR B O 1
ATOM 3182 N N . GLY B 1 38 ? 32.688 12.445 0.181 1 98 38 GLY B N 1
ATOM 3183 C CA . GLY B 1 38 ? 33.375 11.594 -0.781 1 98 38 GLY B CA 1
ATOM 3184 C C . GLY B 1 38 ? 33.125 10.117 -0.535 1 98 38 GLY B C 1
ATOM 3185 O O . GLY B 1 38 ? 33.781 9.266 -1.151 1 98 38 GLY B O 1
ATOM 3186 N N . VAL B 1 39 ? 32.281 9.82 0.379 1 98.12 39 VAL B N 1
ATOM 3187 C CA . VAL B 1 39 ? 31.906 8.43 0.642 1 98.12 39 VAL B CA 1
ATOM 3188 C C . VAL B 1 39 ? 30.938 7.945 -0.422 1 98.12 39 VAL B C 1
ATOM 3190 O O . VAL B 1 39 ? 29.828 8.484 -0.56 1 98.12 39 VAL B O 1
ATOM 3193 N N . THR B 1 40 ? 31.281 6.918 -1.15 1 98.06 40 THR B N 1
ATOM 3194 C CA . THR B 1 40 ? 30.484 6.406 -2.256 1 98.06 40 THR B CA 1
ATOM 3195 C C . THR B 1 40 ? 29.656 5.203 -1.814 1 98.06 40 THR B C 1
ATOM 3197 O O . THR B 1 40 ? 29.938 4.605 -0.77 1 98.06 40 THR B O 1
ATOM 3200 N N . PRO B 1 41 ? 28.609 4.836 -2.602 1 97.88 41 PRO B N 1
ATOM 3201 C CA . PRO B 1 41 ? 27.844 3.623 -2.299 1 97.88 41 PRO B CA 1
ATOM 3202 C C . PRO B 1 41 ? 28.719 2.375 -2.24 1 97.88 41 PRO B C 1
ATOM 3204 O O . PRO B 1 41 ? 28.453 1.469 -1.445 1 97.88 41 PRO B O 1
ATOM 3207 N N . ALA B 1 42 ? 29.75 2.332 -3.027 1 97.5 42 ALA B N 1
ATOM 3208 C CA . ALA B 1 42 ? 30.688 1.204 -3.016 1 97.5 42 ALA B CA 1
ATOM 3209 C C . ALA B 1 42 ? 31.359 1.066 -1.656 1 97.5 42 ALA B C 1
ATOM 3211 O O . ALA B 1 42 ? 31.625 -0.047 -1.195 1 97.5 42 ALA B O 1
ATOM 3212 N N . ASP B 1 43 ? 31.688 2.176 -1.056 1 98 43 ASP B N 1
ATOM 3213 C CA . ASP B 1 43 ? 32.281 2.182 0.269 1 98 43 ASP B CA 1
ATOM 3214 C C . ASP B 1 43 ? 31.359 1.573 1.311 1 98 43 ASP B C 1
ATOM 3216 O O . ASP B 1 43 ? 31.812 1.116 2.363 1 98 43 ASP B O 1
ATOM 3220 N N . LEU B 1 44 ? 30.078 1.555 1.053 1 97.75 44 LEU B N 1
ATOM 3221 C CA . LEU B 1 44 ? 29.062 1.015 1.961 1 97.75 44 LEU B CA 1
ATOM 3222 C C . LEU B 1 44 ? 28.719 -0.424 1.594 1 97.75 44 LEU B C 1
ATOM 3224 O O . LEU B 1 44 ? 27.844 -1.033 2.213 1 97.75 44 LEU B O 1
ATOM 3228 N N . GLY B 1 45 ? 29.391 -0.912 0.552 1 96.88 45 GLY B N 1
ATOM 3229 C CA . GLY B 1 45 ? 29.109 -2.27 0.109 1 96.88 45 GLY B CA 1
ATOM 3230 C C . GLY B 1 45 ? 27.844 -2.379 -0.722 1 96.88 45 GLY B C 1
ATOM 3231 O O . GLY B 1 45 ? 27.281 -3.469 -0.867 1 96.88 45 GLY B O 1
ATOM 3232 N N . ILE B 1 46 ? 27.359 -1.273 -1.282 1 97.62 46 ILE B N 1
ATOM 3233 C CA . ILE B 1 46 ? 26.156 -1.273 -2.088 1 97.62 46 ILE B CA 1
ATOM 3234 C C . ILE B 1 46 ? 26.5 -1.53 -3.553 1 97.62 46 ILE B C 1
ATOM 3236 O O . ILE B 1 46 ? 27.203 -0.732 -4.176 1 97.62 46 ILE B O 1
ATOM 3240 N N . PRO B 1 47 ? 26 -2.613 -4.098 1 95.56 47 PRO B N 1
ATOM 3241 C CA . PRO B 1 47 ? 26.281 -2.879 -5.508 1 95.56 47 PRO B CA 1
ATOM 3242 C C . PRO B 1 47 ? 25.703 -1.808 -6.438 1 95.56 47 PRO B C 1
ATOM 3244 O O . PRO B 1 47 ? 24.594 -1.329 -6.223 1 95.56 47 PRO B O 1
ATOM 3247 N N . ALA B 1 48 ? 26.438 -1.465 -7.488 1 93.88 48 ALA B N 1
ATOM 3248 C CA . ALA B 1 48 ? 26.016 -0.446 -8.445 1 93.88 48 ALA B CA 1
ATOM 3249 C C . ALA B 1 48 ? 24.688 -0.828 -9.102 1 93.88 48 ALA B C 1
ATOM 3251 O O . ALA B 1 48 ? 23.844 0.035 -9.359 1 93.88 48 ALA B O 1
ATOM 3252 N N . LEU B 1 49 ? 24.484 -2.088 -9.305 1 91.69 49 LEU B N 1
ATOM 3253 C CA . LEU B 1 49 ? 23.297 -2.598 -9.969 1 91.69 49 LEU B CA 1
ATOM 3254 C C . LEU B 1 49 ? 22.047 -2.293 -9.148 1 91.69 49 LEU B C 1
ATOM 3256 O O . LEU B 1 49 ? 20.969 -2.066 -9.703 1 91.69 49 LEU B O 1
ATOM 3260 N N . LEU B 1 50 ? 22.203 -2.285 -7.859 1 94.69 50 LEU B N 1
ATOM 3261 C CA . LEU B 1 50 ? 21.078 -2.033 -6.953 1 94.69 50 LEU B CA 1
ATOM 3262 C C . LEU B 1 50 ? 20.531 -0.625 -7.148 1 94.69 50 LEU B C 1
ATOM 3264 O O . LEU B 1 50 ? 19.328 -0.408 -7.043 1 94.69 50 LEU B O 1
ATOM 3268 N N . LEU B 1 51 ? 21.391 0.295 -7.484 1 95 51 LEU B N 1
ATOM 3269 C CA . LEU B 1 51 ? 21.016 1.702 -7.551 1 95 51 LEU B CA 1
ATOM 3270 C C . LEU B 1 51 ? 20.703 2.115 -8.984 1 95 51 LEU B C 1
ATOM 3272 O O . LEU B 1 51 ? 20.297 3.248 -9.234 1 95 51 LEU B O 1
ATOM 3276 N N . GLN B 1 52 ? 20.859 1.208 -9.953 1 91.12 52 GLN B N 1
ATOM 3277 C CA . GLN B 1 52 ? 20.594 1.503 -11.359 1 91.12 52 GLN B CA 1
ATOM 3278 C C . GLN B 1 52 ? 19.109 1.74 -11.617 1 91.12 52 GLN B C 1
ATOM 3280 O O . GLN B 1 52 ? 18.75 2.664 -12.344 1 91.12 52 GLN B O 1
ATOM 3285 N N . ASP B 1 53 ? 18.344 0.868 -11.094 1 89.06 53 ASP B N 1
ATOM 3286 C CA . ASP B 1 53 ? 16.891 1.096 -11.109 1 89.06 53 ASP B CA 1
ATOM 3287 C C . ASP B 1 53 ? 16.453 1.912 -9.898 1 89.06 53 ASP B C 1
ATOM 3289 O O . ASP B 1 53 ? 16.578 1.456 -8.758 1 89.06 53 ASP B O 1
ATOM 3293 N N . ARG B 1 54 ? 15.875 3.014 -10.133 1 93.81 54 ARG B N 1
ATOM 3294 C CA . ARG B 1 54 ? 15.555 3.971 -9.078 1 93.81 54 ARG B CA 1
ATOM 3295 C C . ARG B 1 54 ? 14.328 3.525 -8.289 1 93.81 54 ARG B C 1
ATOM 3297 O O . ARG B 1 54 ? 14.008 4.105 -7.246 1 93.81 54 ARG B O 1
ATOM 3304 N N . MET B 1 55 ? 13.664 2.469 -8.727 1 93.75 55 MET B N 1
ATOM 3305 C CA . MET B 1 55 ? 12.469 1.984 -8.039 1 93.75 55 MET B CA 1
ATOM 3306 C C . MET B 1 55 ? 12.742 0.65 -7.352 1 93.75 55 MET B C 1
ATOM 3308 O O . MET B 1 55 ? 11.812 -0.03 -6.918 1 93.75 55 MET B O 1
ATOM 3312 N N . THR B 1 56 ? 14.016 0.305 -7.223 1 94.75 56 THR B N 1
ATOM 3313 C CA . THR B 1 56 ? 14.391 -0.923 -6.535 1 94.75 56 THR B CA 1
ATOM 3314 C C . THR B 1 56 ? 13.984 -0.867 -5.062 1 94.75 56 THR B C 1
ATOM 3316 O O . THR B 1 56 ? 14.125 0.173 -4.414 1 94.75 56 THR B O 1
ATOM 3319 N N . LEU B 1 57 ? 13.508 -1.987 -4.57 1 96.81 57 LEU B N 1
ATOM 3320 C CA . LEU B 1 57 ? 13.086 -2.082 -3.176 1 96.81 57 LEU B CA 1
ATOM 3321 C C . LEU B 1 57 ? 14.242 -2.545 -2.289 1 96.81 57 LEU B C 1
ATOM 3323 O O . LEU B 1 57 ? 14.906 -3.539 -2.594 1 96.81 57 LEU B O 1
ATOM 3327 N N . ILE B 1 58 ? 14.469 -1.82 -1.221 1 98.06 58 ILE B N 1
ATOM 3328 C CA . ILE B 1 58 ? 15.531 -2.092 -0.26 1 98.06 58 ILE B CA 1
ATOM 3329 C C . ILE B 1 58 ? 14.93 -2.311 1.127 1 98.06 58 ILE B C 1
ATOM 3331 O O . ILE B 1 58 ? 14.133 -1.497 1.6 1 98.06 58 ILE B O 1
ATOM 3335 N N . PRO B 1 59 ? 15.258 -3.486 1.792 1 97.12 59 PRO B N 1
ATOM 3336 C CA . PRO B 1 59 ? 14.797 -3.621 3.176 1 97.12 59 PRO B CA 1
ATOM 3337 C C . PRO B 1 59 ? 15.266 -2.471 4.066 1 97.12 59 PRO B C 1
ATOM 3339 O O . PRO B 1 59 ? 16.438 -2.115 4.055 1 97.12 59 PRO B O 1
ATOM 3342 N N . PHE B 1 60 ? 14.375 -1.919 4.832 1 97.12 60 PHE B N 1
ATOM 3343 C CA . PHE B 1 60 ? 14.711 -0.734 5.613 1 97.12 60 PHE B CA 1
ATOM 3344 C C . PHE B 1 60 ? 15.781 -1.053 6.648 1 97.12 60 PHE B C 1
ATOM 3346 O O . PHE B 1 60 ? 16.547 -0.174 7.043 1 97.12 60 PHE B O 1
ATOM 3353 N N . THR B 1 61 ? 15.867 -2.285 7.117 1 94.5 61 THR B N 1
ATOM 3354 C CA . THR B 1 61 ? 16.906 -2.711 8.047 1 94.5 61 THR B CA 1
ATOM 3355 C C . THR B 1 61 ? 18.297 -2.486 7.449 1 94.5 61 THR B C 1
ATOM 3357 O O . THR B 1 61 ? 19.234 -2.141 8.164 1 94.5 61 THR B O 1
ATOM 3360 N N . GLU B 1 62 ? 18.406 -2.705 6.164 1 96.56 62 GLU B N 1
ATOM 3361 C CA . GLU B 1 62 ? 19.672 -2.467 5.492 1 96.56 62 GLU B CA 1
ATOM 3362 C C . GLU B 1 62 ? 20 -0.976 5.43 1 96.56 62 GLU B C 1
ATOM 3364 O O . GLU B 1 62 ? 21.141 -0.576 5.605 1 96.56 62 GLU B O 1
ATOM 3369 N N . VAL B 1 63 ? 19.031 -0.18 5.199 1 97.81 63 VAL B N 1
ATOM 3370 C CA . VAL B 1 63 ? 19.219 1.268 5.188 1 97.81 63 VAL B CA 1
ATOM 3371 C C . VAL B 1 63 ? 19.688 1.738 6.559 1 97.81 63 VAL B C 1
ATOM 3373 O O . VAL B 1 63 ? 20.562 2.602 6.656 1 97.81 63 VAL B O 1
ATOM 3376 N N . SER B 1 64 ? 19.109 1.188 7.605 1 96.69 64 SER B N 1
ATOM 3377 C CA . SER B 1 64 ? 19.516 1.507 8.969 1 96.69 64 SER B CA 1
ATOM 3378 C C . SER B 1 64 ? 21 1.222 9.172 1 96.69 64 SER B C 1
ATOM 3380 O O . SER B 1 64 ? 21.719 2.01 9.797 1 96.69 64 SER B O 1
ATOM 3382 N N . LYS B 1 65 ? 21.422 0.136 8.617 1 96.62 65 LYS B N 1
ATOM 3383 C CA . LYS B 1 65 ? 22.844 -0.2 8.695 1 96.62 65 LYS B CA 1
ATOM 3384 C C . LYS B 1 65 ? 23.688 0.821 7.941 1 96.62 65 LYS B C 1
ATOM 3386 O O . LYS B 1 65 ? 24.781 1.178 8.391 1 96.62 65 LYS B O 1
ATOM 3391 N N . TRP B 1 66 ? 23.203 1.234 6.762 1 98.12 66 TRP B N 1
ATOM 3392 C CA . TRP B 1 66 ? 23.922 2.244 5.992 1 98.12 66 TRP B CA 1
ATOM 3393 C C . TRP B 1 66 ? 24.109 3.518 6.809 1 98.12 66 TRP B C 1
ATOM 3395 O O . TRP B 1 66 ? 25.172 4.141 6.762 1 98.12 66 TRP B O 1
ATOM 3405 N N . PHE B 1 67 ? 23.078 3.934 7.555 1 97.88 67 PHE B N 1
ATOM 3406 C CA . PHE B 1 67 ? 23.156 5.137 8.375 1 97.88 67 PHE B CA 1
ATOM 3407 C C . PHE B 1 67 ? 24.281 5.02 9.391 1 97.88 67 PHE B C 1
ATOM 3409 O O . PHE B 1 67 ? 25.078 5.949 9.562 1 97.88 67 PHE B O 1
ATOM 3416 N N . GLU B 1 68 ? 24.359 3.922 10.008 1 96.38 68 GLU B N 1
ATOM 3417 C CA . GLU B 1 68 ? 25.391 3.688 11.016 1 96.38 68 GLU B CA 1
ATOM 3418 C C . GLU B 1 68 ? 26.781 3.619 10.383 1 96.38 68 GLU B C 1
ATOM 3420 O O . GLU B 1 68 ? 27.734 4.156 10.93 1 96.38 68 GLU B O 1
ATOM 3425 N N . GLN B 1 69 ? 26.859 2.992 9.242 1 97.81 69 GLN B N 1
ATOM 3426 C CA . GLN B 1 69 ? 28.125 2.885 8.523 1 97.81 69 GLN B CA 1
ATOM 3427 C C . GLN B 1 69 ? 28.609 4.25 8.055 1 97.81 69 GLN B C 1
ATOM 3429 O O . GLN B 1 69 ? 29.812 4.547 8.109 1 97.81 69 GLN B O 1
ATOM 3434 N N . ILE B 1 70 ? 27.719 5.023 7.566 1 98.38 70 ILE B N 1
ATOM 3435 C CA . ILE B 1 70 ? 28.062 6.371 7.117 1 98.38 70 ILE B CA 1
ATOM 3436 C C . ILE B 1 70 ? 28.641 7.176 8.273 1 98.38 70 ILE B C 1
ATOM 3438 O O . ILE B 1 70 ? 29.641 7.875 8.117 1 98.38 70 ILE B O 1
ATOM 3442 N N . GLU B 1 71 ? 28 7.074 9.414 1 96.81 71 GLU B N 1
ATOM 3443 C CA . GLU B 1 71 ? 28.5 7.758 10.602 1 96.81 71 GLU B CA 1
ATOM 3444 C C . GLU B 1 71 ? 29.922 7.312 10.922 1 96.81 71 GLU B C 1
ATOM 3446 O O . GLU B 1 71 ? 30.781 8.141 11.242 1 96.81 71 GLU B O 1
ATOM 3451 N N . LEU B 1 72 ? 30.172 6.07 10.828 1 96.75 72 LEU B N 1
ATOM 3452 C CA . LEU B 1 72 ? 31.5 5.52 11.109 1 96.75 72 LEU B CA 1
ATOM 3453 C C . LEU B 1 72 ? 32.531 6 10.086 1 96.75 72 LEU B C 1
ATOM 3455 O O . LEU B 1 72 ? 33.625 6.406 10.445 1 96.75 72 LEU B O 1
ATOM 3459 N N . LEU B 1 73 ? 32.156 5.977 8.805 1 97.81 73 LEU B N 1
ATOM 3460 C CA . LEU B 1 73 ? 33.062 6.301 7.715 1 97.81 73 LEU B CA 1
ATOM 3461 C C . LEU B 1 73 ? 33.375 7.793 7.684 1 97.81 73 LEU B C 1
ATOM 3463 O O . LEU B 1 73 ? 34.5 8.195 7.359 1 97.81 73 LEU B O 1
ATOM 3467 N N . THR B 1 74 ? 32.438 8.594 8.031 1 97.12 74 THR B N 1
ATOM 3468 C CA . THR B 1 74 ? 32.594 10.047 7.984 1 97.12 74 THR B CA 1
ATOM 3469 C C . THR B 1 74 ? 33.188 10.562 9.289 1 97.12 74 THR B C 1
ATOM 3471 O O . THR B 1 74 ? 33.812 11.633 9.328 1 97.12 74 THR B O 1
ATOM 3474 N N . GLY B 1 75 ? 32.906 9.852 10.383 1 96 75 GLY B N 1
ATOM 3475 C CA . GLY B 1 75 ? 33.312 10.281 11.711 1 96 75 GLY B CA 1
ATOM 3476 C C . GLY B 1 75 ? 32.406 11.336 12.312 1 96 75 GLY B C 1
ATOM 3477 O O . GLY B 1 75 ? 32.719 11.922 13.352 1 96 75 GLY B O 1
ATOM 3478 N N . GLU B 1 76 ? 31.297 11.602 11.672 1 95.94 76 GLU B N 1
ATOM 3479 C CA . GLU B 1 76 ? 30.391 12.648 12.109 1 95.94 76 GLU B CA 1
ATOM 3480 C C . GLU B 1 76 ? 28.984 12.102 12.32 1 95.94 76 GLU B C 1
ATOM 3482 O O . GLU B 1 76 ? 28.344 11.641 11.375 1 95.94 76 GLU B O 1
ATOM 3487 N N . ALA B 1 77 ? 28.5 12.25 13.492 1 94.44 77 ALA B N 1
ATOM 3488 C CA . ALA B 1 77 ? 27.172 11.766 13.836 1 94.44 77 ALA B CA 1
ATOM 3489 C C . ALA B 1 77 ? 26.094 12.641 13.219 1 94.44 77 ALA B C 1
ATOM 3491 O O . ALA B 1 77 ? 24.953 12.211 13.047 1 94.44 77 ALA B O 1
ATOM 3492 N N . ASP B 1 78 ? 26.453 13.883 12.844 1 95.5 78 ASP B N 1
ATOM 3493 C CA . ASP B 1 78 ? 25.453 14.828 12.352 1 95.5 78 ASP B CA 1
ATOM 3494 C C . ASP B 1 78 ? 25.531 14.953 10.828 1 95.5 78 ASP B C 1
ATOM 3496 O O . ASP B 1 78 ? 25.234 16.016 10.273 1 95.5 78 ASP B O 1
ATOM 3500 N N . PHE B 1 79 ? 25.969 13.898 10.141 1 97.62 79 PHE B N 1
ATOM 3501 C CA . PHE B 1 79 ? 26.109 13.977 8.688 1 97.62 79 PHE B CA 1
ATOM 3502 C C . PHE B 1 79 ? 24.781 14.312 8.023 1 97.62 79 PHE B C 1
ATOM 3504 O O . PHE B 1 79 ? 24.75 14.969 6.984 1 97.62 79 PHE B O 1
ATOM 3511 N N . MET B 1 80 ? 23.703 13.836 8.625 1 97.75 80 MET B N 1
ATOM 3512 C CA . MET B 1 80 ? 22.391 14.125 8.07 1 97.75 80 MET B CA 1
ATOM 3513 C C . MET B 1 80 ? 22.109 15.625 8.07 1 97.75 80 MET B C 1
ATOM 3515 O O . MET B 1 80 ? 21.484 16.141 7.148 1 97.75 80 MET B O 1
ATOM 3519 N N . VAL B 1 81 ? 22.531 16.312 9.086 1 97.12 81 VAL B N 1
ATOM 3520 C CA . VAL B 1 81 ? 22.406 17.766 9.211 1 97.12 81 VAL B CA 1
ATOM 3521 C C . VAL B 1 81 ? 23.266 18.453 8.164 1 97.12 81 VAL B C 1
ATOM 3523 O O . VAL B 1 81 ? 22.828 19.422 7.531 1 97.12 81 VAL B O 1
ATOM 3526 N N . LYS B 1 82 ? 24.422 17.922 7.949 1 97.5 82 LYS B N 1
ATOM 3527 C CA . LYS B 1 82 ? 25.391 18.516 7.023 1 97.5 82 LYS B CA 1
ATOM 3528 C C . LYS B 1 82 ? 24.906 18.391 5.582 1 97.5 82 LYS B C 1
ATOM 3530 O O . LYS B 1 82 ? 25.234 19.234 4.738 1 97.5 82 LYS B O 1
ATOM 3535 N N . ILE B 1 83 ? 24.094 17.422 5.32 1 97.94 83 ILE B N 1
ATOM 3536 C CA . ILE B 1 83 ? 23.688 17.188 3.934 1 97.94 83 ILE B CA 1
ATOM 3537 C C . ILE B 1 83 ? 22.234 17.609 3.74 1 97.94 83 ILE B C 1
ATOM 3539 O O . ILE B 1 83 ? 21.609 17.234 2.754 1 97.94 83 ILE B O 1
ATOM 3543 N N . GLN B 1 84 ? 21.656 18.344 4.609 1 96.94 84 GLN B N 1
ATOM 3544 C CA . GLN B 1 84 ? 20.234 18.641 4.656 1 96.94 84 GLN B CA 1
ATOM 3545 C C . GLN B 1 84 ? 19.75 19.234 3.334 1 96.94 84 GLN B C 1
ATOM 3547 O O . GLN B 1 84 ? 18.609 19 2.934 1 96.94 84 GLN B O 1
ATOM 3552 N N . GLN B 1 85 ? 20.609 19.938 2.549 1 95.5 85 GLN B N 1
ATOM 3553 C CA . GLN B 1 85 ? 20.203 20.609 1.309 1 95.5 85 GLN B CA 1
ATOM 3554 C C . GLN B 1 85 ? 19.891 19.578 0.222 1 95.5 85 GLN B C 1
ATOM 3556 O O . GLN B 1 85 ? 19.172 19.891 -0.737 1 95.5 85 GLN B O 1
ATOM 3561 N N . HIS B 1 86 ? 20.422 18.359 0.364 1 97 86 HIS B N 1
ATOM 3562 C CA . HIS B 1 86 ? 20.219 17.312 -0.622 1 97 86 HIS B CA 1
ATOM 3563 C C . HIS B 1 86 ? 18.906 16.562 -0.351 1 97 86 HIS B C 1
ATOM 3565 O O . HIS B 1 86 ? 18.438 15.812 -1.206 1 97 86 HIS B O 1
ATOM 3571 N N . LEU B 1 87 ? 18.391 16.703 0.85 1 97.62 87 LEU B N 1
ATOM 3572 C CA . LEU B 1 87 ? 17.234 15.922 1.283 1 97.62 87 LEU B CA 1
ATOM 3573 C C . LEU B 1 87 ? 15.938 16.547 0.776 1 97.62 87 LEU B C 1
ATOM 3575 O O . LEU B 1 87 ? 15.344 17.391 1.451 1 97.62 87 LEU B O 1
ATOM 3579 N N . THR B 1 88 ? 15.539 16.156 -0.434 1 95.5 88 THR B N 1
ATOM 3580 C CA . THR B 1 88 ? 14.344 16.688 -1.093 1 95.5 88 THR B CA 1
ATOM 3581 C C . THR B 1 88 ? 13.539 15.547 -1.73 1 95.5 88 THR B C 1
ATOM 3583 O O . THR B 1 88 ? 14.016 14.414 -1.813 1 95.5 88 THR B O 1
ATOM 3586 N N . LEU B 1 89 ? 12.352 15.852 -2.172 1 94.75 89 LEU B N 1
ATOM 3587 C CA . LEU B 1 89 ? 11.484 14.883 -2.838 1 94.75 89 LEU B CA 1
ATOM 3588 C C . LEU B 1 89 ? 11.594 15.008 -4.355 1 94.75 89 LEU B C 1
ATOM 3590 O O . LEU B 1 89 ? 10.898 14.312 -5.09 1 94.75 89 LEU B O 1
ATOM 3594 N N . GLN B 1 90 ? 12.461 15.82 -4.816 1 89.62 90 GLN B N 1
ATOM 3595 C CA . GLN B 1 90 ? 12.594 16.094 -6.242 1 89.62 90 GLN B CA 1
ATOM 3596 C C . GLN B 1 90 ? 13.117 14.867 -6.988 1 89.62 90 GLN B C 1
ATOM 3598 O O . GLN B 1 90 ? 12.805 14.68 -8.172 1 89.62 90 GLN B O 1
ATOM 3603 N N . GLY B 1 91 ? 13.82 14.039 -6.352 1 86.69 91 GLY B N 1
ATOM 3604 C CA . GLY B 1 91 ? 14.445 12.891 -6.992 1 86.69 91 GLY B CA 1
ATOM 3605 C C . GLY B 1 91 ? 13.539 11.68 -7.074 1 86.69 91 GLY B C 1
ATOM 3606 O O . GLY B 1 91 ? 13.898 10.664 -7.664 1 86.69 91 GLY B O 1
ATOM 3607 N N . LEU B 1 92 ? 12.352 11.789 -6.52 1 89.19 92 LEU B N 1
ATOM 3608 C CA . LEU B 1 92 ? 11.43 10.664 -6.586 1 89.19 92 LEU B CA 1
ATOM 3609 C C . LEU B 1 92 ? 10.953 10.43 -8.016 1 89.19 92 LEU B C 1
ATOM 3611 O O . LEU B 1 92 ? 10.742 11.383 -8.766 1 89.19 92 LEU B O 1
ATOM 3615 N N . GLU B 1 93 ? 10.828 9.133 -8.367 1 84.81 93 GLU B N 1
ATOM 3616 C CA . GLU B 1 93 ? 10.461 8.727 -9.727 1 84.81 93 GLU B CA 1
ATOM 3617 C C . GLU B 1 93 ? 8.953 8.875 -9.953 1 84.81 93 GLU B C 1
ATOM 3619 O O . GLU B 1 93 ? 8.258 7.879 -10.156 1 84.81 93 GLU B O 1
ATOM 3624 N N . VAL B 1 94 ? 8.523 10.031 -9.938 1 84.25 94 VAL B N 1
ATOM 3625 C CA . VAL B 1 94 ? 7.16 10.391 -10.297 1 84.25 94 VAL B CA 1
ATOM 3626 C C . VAL B 1 94 ? 7.176 11.531 -11.312 1 84.25 94 VAL B C 1
ATOM 3628 O O . VAL B 1 94 ? 7.961 12.477 -11.18 1 84.25 94 VAL B O 1
ATOM 3631 N N . PRO B 1 95 ? 6.418 11.375 -12.32 1 81.12 95 PRO B N 1
ATOM 3632 C CA . PRO B 1 95 ? 6.457 12.406 -13.359 1 81.12 95 PRO B CA 1
ATOM 3633 C C . PRO B 1 95 ? 6.09 13.789 -12.828 1 81.12 95 PRO B C 1
ATOM 3635 O O . PRO B 1 95 ? 5.293 13.906 -11.891 1 81.12 95 PRO B O 1
ATOM 3638 N N . GLY B 1 96 ? 6.777 14.844 -13.359 1 78.38 96 GLY B N 1
ATOM 3639 C CA . GLY B 1 96 ? 6.398 16.234 -13.164 1 78.38 96 GLY B CA 1
ATOM 3640 C C . GLY B 1 96 ? 6.652 16.734 -11.75 1 78.38 96 GLY B C 1
ATOM 3641 O O . GLY B 1 96 ? 5.973 17.641 -11.281 1 78.38 96 GLY B O 1
ATOM 3642 N N . ASN B 1 97 ? 7.512 16.094 -11.055 1 86.81 97 ASN B N 1
ATOM 3643 C CA . ASN B 1 97 ? 7.711 16.5 -9.664 1 86.81 97 ASN B CA 1
ATOM 3644 C C . ASN B 1 97 ? 6.387 16.641 -8.922 1 86.81 97 ASN B C 1
ATOM 3646 O O . ASN B 1 97 ? 6.137 17.656 -8.273 1 86.81 97 ASN B O 1
ATOM 3650 N N . TRP B 1 98 ? 5.574 15.625 -9.055 1 86.94 98 TRP B N 1
ATOM 3651 C CA . TRP B 1 98 ? 4.176 15.602 -8.633 1 86.94 98 TRP B CA 1
ATOM 3652 C C . TRP B 1 98 ? 4.039 16.031 -7.176 1 86.94 98 TRP B C 1
ATOM 3654 O O . TRP B 1 98 ? 3.1 16.734 -6.816 1 86.94 98 TRP B O 1
ATOM 3664 N N . PHE B 1 99 ? 4.898 15.758 -6.301 1 89.38 99 PHE B N 1
ATOM 3665 C CA . PHE B 1 99 ? 4.824 16.047 -4.875 1 89.38 99 PHE B CA 1
ATOM 3666 C C . PHE B 1 99 ? 5.016 17.531 -4.613 1 89.38 99 PHE B C 1
ATOM 3668 O O . PHE B 1 99 ? 4.363 18.109 -3.738 1 89.38 99 PHE B O 1
ATOM 3675 N N . LEU B 1 100 ? 5.883 18.141 -5.422 1 88.5 100 LEU B N 1
ATOM 3676 C CA . LEU B 1 100 ? 6.289 19.5 -5.098 1 88.5 100 LEU B CA 1
ATOM 3677 C C . LEU B 1 100 ? 5.684 20.5 -6.082 1 88.5 100 LEU B C 1
ATOM 3679 O O . LEU B 1 100 ? 5.816 21.703 -5.906 1 88.5 100 LEU B O 1
ATOM 3683 N N . ARG B 1 101 ? 5.047 19.984 -7.066 1 82.94 101 ARG B N 1
ATOM 3684 C CA . ARG B 1 101 ? 4.414 20.891 -8.031 1 82.94 101 ARG B CA 1
ATOM 3685 C C . ARG B 1 101 ? 2.9 20.922 -7.832 1 82.94 101 ARG B C 1
ATOM 3687 O O . ARG B 1 101 ? 2.141 20.594 -8.75 1 82.94 101 ARG B O 1
ATOM 3694 N N . ALA B 1 102 ? 2.514 21.188 -6.668 1 80.25 102 ALA B N 1
ATOM 3695 C CA . ALA B 1 102 ? 1.118 21.406 -6.301 1 80.25 102 ALA B CA 1
ATOM 3696 C C . ALA B 1 102 ? 0.796 22.906 -6.242 1 80.25 102 ALA B C 1
ATOM 3698 O O . ALA B 1 102 ? 1.7 23.734 -6.152 1 80.25 102 ALA B O 1
ATOM 3699 N N . PRO B 1 103 ? -0.417 23.203 -6.41 1 72 103 PRO B N 1
ATOM 3700 C CA . PRO B 1 103 ? -0.795 24.625 -6.395 1 72 103 PRO B CA 1
ATOM 3701 C C . PRO B 1 103 ? -0.435 25.312 -5.082 1 72 103 PRO B C 1
ATOM 3703 O O . PRO B 1 103 ? -0.126 26.516 -5.074 1 72 103 PRO B O 1
ATOM 3706 N N . ASP B 1 104 ? -0.522 24.609 -3.98 1 77.94 104 ASP B N 1
ATOM 3707 C CA . ASP B 1 104 ? -0.179 25.172 -2.678 1 77.94 104 ASP B CA 1
ATOM 3708 C C . ASP B 1 104 ? 0.354 24.094 -1.737 1 77.94 104 ASP B C 1
ATOM 3710 O O . ASP B 1 104 ? 0.41 22.922 -2.102 1 77.94 104 ASP B O 1
ATOM 3714 N N . LEU B 1 105 ? 0.745 24.562 -0.582 1 84.81 105 LEU B N 1
ATOM 3715 C CA . LEU B 1 105 ? 1.353 23.656 0.386 1 84.81 105 LEU B CA 1
ATOM 3716 C C . LEU B 1 105 ? 0.336 22.641 0.885 1 84.81 105 LEU B C 1
ATOM 3718 O O . LEU B 1 105 ? 0.685 21.484 1.143 1 84.81 105 LEU B O 1
ATOM 3722 N N . ALA B 1 106 ? -0.868 23.016 0.986 1 79.62 106 ALA B N 1
ATOM 3723 C CA . ALA B 1 106 ? -1.905 22.125 1.484 1 79.62 106 ALA B CA 1
ATOM 3724 C C . ALA B 1 106 ? -2.051 20.891 0.583 1 79.62 106 ALA B C 1
ATOM 3726 O O . ALA B 1 106 ? -2.148 19.766 1.07 1 79.62 106 ALA B O 1
ATOM 3727 N N . ILE B 1 107 ? -2.072 21.141 -0.688 1 79.81 107 ILE B N 1
ATOM 3728 C CA . ILE B 1 107 ? -2.205 20.047 -1.645 1 79.81 107 ILE B CA 1
ATOM 3729 C C . ILE B 1 107 ? -0.935 19.203 -1.643 1 79.81 107 ILE B C 1
ATOM 3731 O O . ILE B 1 107 ? -1.001 17.969 -1.676 1 79.81 107 ILE B O 1
ATOM 3735 N N . SER B 1 108 ? 0.206 19.844 -1.634 1 87.69 108 SER B N 1
ATOM 3736 C CA . SER B 1 108 ? 1.461 19.109 -1.535 1 87.69 108 SER B CA 1
ATOM 3737 C C . SER B 1 108 ? 1.504 18.266 -0.27 1 87.69 108 SER B C 1
ATOM 3739 O O . SER B 1 108 ? 1.922 17.094 -0.308 1 87.69 108 SER B O 1
ATOM 3741 N N . PHE B 1 109 ? 1.096 18.922 0.768 1 89.31 109 PHE B N 1
ATOM 3742 C CA . PHE B 1 109 ? 1.01 18.25 2.055 1 89.31 109 PHE B CA 1
ATOM 3743 C C . PHE B 1 109 ? 0.166 16.984 1.943 1 89.31 109 PHE B C 1
ATOM 3745 O O . PHE B 1 109 ? 0.584 15.906 2.387 1 89.31 109 PHE B O 1
ATOM 3752 N N . ARG B 1 110 ? -0.882 17.016 1.341 1 84 110 ARG B N 1
ATOM 3753 C CA . ARG B 1 110 ? -1.78 15.883 1.138 1 84 110 ARG B CA 1
ATOM 3754 C C . ARG B 1 110 ? -1.145 14.836 0.23 1 84 110 ARG B C 1
ATOM 3756 O O . ARG B 1 110 ? -1.187 13.641 0.53 1 84 110 ARG B O 1
ATOM 3763 N N . ARG B 1 111 ? -0.584 15.281 -0.869 1 87.19 111 ARG B N 1
ATOM 3764 C CA . ARG B 1 111 ? 0.049 14.383 -1.826 1 87.19 111 ARG B CA 1
ATOM 3765 C C . ARG B 1 111 ? 1.168 13.578 -1.167 1 87.19 111 ARG B C 1
ATOM 3767 O O . ARG B 1 111 ? 1.305 12.375 -1.407 1 87.19 111 ARG B O 1
ATOM 3774 N N . ILE B 1 112 ? 1.884 14.273 -0.366 1 93.75 112 ILE B N 1
ATOM 3775 C CA . ILE B 1 112 ? 3.006 13.617 0.296 1 93.75 112 ILE B CA 1
ATOM 3776 C C . ILE B 1 112 ? 2.484 12.594 1.305 1 93.75 112 ILE B C 1
ATOM 3778 O O . ILE B 1 112 ? 2.936 11.445 1.323 1 93.75 112 ILE B O 1
ATOM 3782 N N . ASN B 1 113 ? 1.533 12.953 2.084 1 91.5 113 ASN B N 1
ATOM 3783 C CA . ASN B 1 113 ? 0.985 12.047 3.088 1 91.5 113 ASN B CA 1
ATOM 3784 C C . ASN B 1 113 ? 0.349 10.82 2.447 1 91.5 113 ASN B C 1
ATOM 3786 O O . ASN B 1 113 ? 0.417 9.719 3 1 91.5 113 ASN B O 1
ATOM 3790 N N . HIS B 1 114 ? -0.163 10.984 1.285 1 87.69 114 HIS B N 1
ATOM 3791 C CA . HIS B 1 114 ? -0.884 9.891 0.64 1 87.69 114 HIS B CA 1
ATOM 3792 C C . HIS B 1 114 ? 0.017 9.125 -0.325 1 87.69 114 HIS B C 1
ATOM 3794 O O . HIS B 1 114 ? -0.185 7.934 -0.559 1 87.69 114 HIS B O 1
ATOM 3800 N N . GLY B 1 115 ? 0.968 9.805 -0.839 1 90.69 115 GLY B N 1
ATOM 3801 C CA . GLY B 1 115 ? 1.69 9.25 -1.973 1 90.69 115 GLY B CA 1
ATOM 3802 C C . GLY B 1 115 ? 3.002 8.594 -1.582 1 90.69 115 GLY B C 1
ATOM 3803 O O . GLY B 1 115 ? 3.49 7.703 -2.283 1 90.69 115 GLY B O 1
ATOM 3804 N N . VAL B 1 116 ? 3.578 8.953 -0.543 1 93.06 116 VAL B N 1
ATOM 3805 C CA . VAL B 1 116 ? 4.914 8.484 -0.198 1 93.06 116 VAL B CA 1
ATOM 3806 C C . VAL B 1 116 ? 4.867 6.996 0.151 1 93.06 116 VAL B C 1
ATOM 3808 O O . VAL B 1 116 ? 5.898 6.316 0.145 1 93.06 116 VAL B O 1
ATOM 3811 N N . CYS B 1 117 ? 3.715 6.477 0.364 1 90.44 117 CYS B N 1
ATOM 3812 C CA . CYS B 1 117 ? 3.568 5.062 0.699 1 90.44 117 CYS B CA 1
ATOM 3813 C C . CYS B 1 117 ? 4.004 4.18 -0.462 1 90.44 117 CYS B C 1
ATOM 3815 O O . CYS B 1 117 ? 4.289 2.994 -0.273 1 90.44 117 CYS B O 1
ATOM 3817 N N . CYS B 1 118 ? 4.051 4.703 -1.624 1 92.56 118 CYS B N 1
ATOM 3818 C CA . CYS B 1 118 ? 4.531 3.926 -2.762 1 92.56 118 CYS B CA 1
ATOM 3819 C C . CYS B 1 118 ? 6.055 3.857 -2.771 1 92.56 118 CYS B C 1
ATOM 3821 O O . CYS B 1 118 ? 6.637 3.043 -3.486 1 92.56 118 CYS B O 1
ATOM 3823 N N . PHE B 1 119 ? 6.652 4.633 -1.893 1 96.19 119 PHE B N 1
ATOM 3824 C CA . PHE B 1 119 ? 8.109 4.668 -1.883 1 96.19 119 PHE B CA 1
ATOM 3825 C C . PHE B 1 119 ? 8.656 4.09 -0.584 1 96.19 119 PHE B C 1
ATOM 3827 O O . PHE B 1 119 ? 9.844 3.775 -0.491 1 96.19 119 PHE B O 1
ATOM 3834 N N . GLN B 1 120 ? 7.828 3.961 0.31 1 96.56 120 GLN B N 1
ATOM 3835 C CA . GLN B 1 120 ? 8.227 3.408 1.601 1 96.56 120 GLN B CA 1
ATOM 3836 C C . GLN B 1 120 ? 7.055 2.709 2.283 1 96.56 120 GLN B C 1
ATOM 3838 O O . GLN B 1 120 ? 5.977 3.285 2.422 1 96.56 120 GLN B O 1
ATOM 3843 N N . SER B 1 121 ? 7.246 1.47 2.648 1 95.06 121 SER B N 1
ATOM 3844 C CA . SER B 1 121 ? 6.211 0.739 3.377 1 95.06 121 SER B CA 1
ATOM 3845 C C . SER B 1 121 ? 6.488 0.742 4.875 1 95.06 121 SER B C 1
ATOM 3847 O O . SER B 1 121 ? 7.617 0.976 5.305 1 95.06 121 SER B O 1
ATOM 3849 N N . GLY B 1 122 ? 5.445 0.577 5.684 1 92.75 122 GLY B N 1
ATOM 3850 C CA . GLY B 1 122 ? 5.59 0.396 7.117 1 92.75 122 GLY B CA 1
ATOM 3851 C C . GLY B 1 122 ? 5.605 1.703 7.887 1 92.75 122 GLY B C 1
ATOM 3852 O O . GLY B 1 122 ? 5.402 1.719 9.102 1 92.75 122 GLY B O 1
ATOM 3853 N N . ALA B 1 123 ? 5.906 2.803 7.219 1 94.62 123 ALA B N 1
ATOM 3854 C CA . ALA B 1 123 ? 5.934 4.109 7.875 1 94.62 123 ALA B CA 1
ATOM 3855 C C . ALA B 1 123 ? 4.613 4.848 7.672 1 94.62 123 ALA B C 1
ATOM 3857 O O . ALA B 1 123 ? 3.84 4.516 6.77 1 94.62 123 ALA B O 1
ATOM 3858 N N . CYS B 1 124 ? 4.398 5.82 8.562 1 92.88 124 CYS B N 1
ATOM 3859 C CA . CYS B 1 124 ? 3.154 6.578 8.523 1 92.88 124 CYS B CA 1
ATOM 3860 C C . CYS B 1 124 ? 3.43 8.07 8.398 1 92.88 124 CYS B C 1
ATOM 3862 O O . CYS B 1 124 ? 4.266 8.617 9.125 1 92.88 124 CYS B O 1
ATOM 3864 N N . TYR B 1 125 ? 2.807 8.703 7.469 1 95.06 125 TYR B N 1
ATOM 3865 C CA . TYR B 1 125 ? 2.742 10.156 7.336 1 95.06 125 TYR B CA 1
ATOM 3866 C C . TYR B 1 125 ? 1.323 10.664 7.559 1 95.06 125 TYR B C 1
ATOM 3868 O O . TYR B 1 125 ? 0.385 10.203 6.902 1 95.06 125 TYR B O 1
ATOM 3876 N N . TYR B 1 126 ? 1.18 11.531 8.492 1 90.88 126 TYR B N 1
ATOM 3877 C CA . TYR B 1 126 ? -0.177 12.008 8.727 1 90.88 126 TYR B CA 1
ATOM 3878 C C . TYR B 1 126 ? -0.161 13.359 9.43 1 90.88 126 TYR B C 1
ATOM 3880 O O . TYR B 1 126 ? 0.9 13.852 9.828 1 90.88 126 TYR B O 1
ATOM 3888 N N . ALA B 1 127 ? -1.307 13.961 9.484 1 90.88 127 ALA B N 1
ATOM 3889 C CA . ALA B 1 127 ? -1.475 15.258 10.133 1 90.88 127 ALA B CA 1
ATOM 3890 C C . ALA B 1 127 ? -2.234 15.125 11.445 1 90.88 127 ALA B C 1
ATOM 3892 O O . ALA B 1 127 ? -3.17 14.32 11.555 1 90.88 127 ALA B O 1
ATOM 3893 N N . GLN B 1 128 ? -1.742 15.844 12.406 1 89.25 128 GLN B N 1
ATOM 3894 C CA . GLN B 1 128 ? -2.445 16.016 13.672 1 89.25 128 GLN B CA 1
ATOM 3895 C C . GLN B 1 128 ? -2.711 17.484 13.969 1 89.25 128 GLN B C 1
ATOM 3897 O O . GLN B 1 128 ? -1.775 18.281 14.086 1 89.25 128 GLN B O 1
ATOM 3902 N N . GLN B 1 129 ? -3.951 17.781 14.047 1 86.62 129 GLN B N 1
ATOM 3903 C CA . GLN B 1 129 ? -4.293 19.172 14.328 1 86.62 129 GLN B CA 1
ATOM 3904 C C . GLN B 1 129 ? -4.664 19.359 15.797 1 86.62 129 GLN B C 1
ATOM 3906 O O . GLN B 1 129 ? -5.359 18.531 16.375 1 86.62 129 GLN B O 1
ATOM 3911 N N . SER B 1 130 ? -4.109 20.281 16.422 1 84.69 130 SER B N 1
ATOM 3912 C CA . SER B 1 130 ? -4.434 20.766 17.766 1 84.69 130 SER B CA 1
ATOM 3913 C C . SER B 1 130 ? -4.621 22.266 17.781 1 84.69 130 SER B C 1
ATOM 3915 O O . SER B 1 130 ? -3.652 23.016 17.953 1 84.69 130 SER B O 1
ATOM 3917 N N . GLY B 1 131 ? -5.898 22.688 17.734 1 82.62 131 GLY B N 1
ATOM 3918 C CA . GLY B 1 131 ? -6.145 24.109 17.656 1 82.62 131 GLY B CA 1
ATOM 3919 C C . GLY B 1 131 ? -5.621 24.734 16.375 1 82.62 131 GLY B C 1
ATOM 3920 O O . GLY B 1 131 ? -5.961 24.281 15.273 1 82.62 131 GLY B O 1
ATOM 3921 N N . LYS B 1 132 ? -4.672 25.688 16.562 1 84.62 132 LYS B N 1
ATOM 3922 C CA . LYS B 1 132 ? -4.121 26.391 15.398 1 84.62 132 LYS B CA 1
ATOM 3923 C C . LYS B 1 132 ? -2.83 25.734 14.922 1 84.62 132 LYS B C 1
ATOM 3925 O O . LYS B 1 132 ? -2.234 26.172 13.938 1 84.62 132 LYS B O 1
ATOM 3930 N N . ILE B 1 133 ? -2.475 24.719 15.609 1 90.12 133 ILE B N 1
ATOM 3931 C CA . ILE B 1 133 ? -1.22 24.047 15.273 1 90.12 133 ILE B CA 1
ATOM 3932 C C . ILE B 1 133 ? -1.506 22.766 14.5 1 90.12 133 ILE B C 1
ATOM 3934 O O . ILE B 1 133 ? -2.4 22 14.867 1 90.12 133 ILE B O 1
ATOM 3938 N N . LEU B 1 134 ? -0.821 22.641 13.43 1 90.75 134 LEU B N 1
ATOM 3939 C CA . LEU B 1 134 ? -0.822 21.406 12.648 1 90.75 134 LEU B CA 1
ATOM 3940 C C . LEU B 1 134 ? 0.512 20.672 12.781 1 90.75 134 LEU B C 1
ATOM 3942 O O . LEU B 1 134 ? 1.566 21.25 12.5 1 90.75 134 LEU B O 1
ATOM 3946 N N . LYS B 1 135 ? 0.458 19.516 13.242 1 94.06 135 LYS B N 1
ATOM 3947 C CA . LYS B 1 135 ? 1.656 18.688 13.344 1 94.06 135 LYS B CA 1
ATOM 3948 C C . LYS B 1 135 ? 1.777 17.75 12.156 1 94.06 135 LYS B C 1
ATOM 3950 O O . LYS B 1 135 ? 0.865 16.969 11.883 1 94.06 135 LYS B O 1
ATOM 3955 N N . TRP B 1 136 ? 2.814 17.969 11.352 1 96.19 136 TRP B N 1
ATOM 3956 C CA . TRP B 1 136 ? 3.166 17 10.312 1 96.19 136 TRP B CA 1
ATOM 3957 C C . TRP B 1 136 ? 3.957 15.828 10.906 1 96.19 136 TRP B C 1
ATOM 3959 O O . TRP B 1 136 ? 5.121 15.992 11.273 1 96.19 136 TRP B O 1
ATOM 3969 N N . CYS B 1 137 ? 3.354 14.656 10.93 1 96.06 137 CYS B N 1
ATOM 3970 C CA . CYS B 1 137 ? 3.879 13.547 11.719 1 96.06 137 CYS B CA 1
ATOM 3971 C C . CYS B 1 137 ? 4.426 12.445 10.812 1 96.06 137 CYS B C 1
ATOM 3973 O O . CYS B 1 137 ? 3.865 12.18 9.75 1 96.06 137 CYS B O 1
ATOM 3975 N N . TYR B 1 138 ? 5.531 11.875 11.219 1 97.44 138 TYR B N 1
ATOM 3976 C CA . TYR B 1 138 ? 6.152 10.695 10.617 1 97.44 138 TYR B CA 1
ATOM 3977 C C . TYR B 1 138 ? 6.484 9.656 11.68 1 97.44 138 TYR B C 1
ATOM 3979 O O . TYR B 1 138 ? 7.16 9.961 12.664 1 97.44 138 TYR B O 1
ATOM 3987 N N . SER B 1 139 ? 6.008 8.453 11.531 1 95.12 139 SER B N 1
ATOM 3988 C CA . SER B 1 139 ? 6.316 7.355 12.438 1 95.12 139 SER B CA 1
ATOM 3989 C C . SER B 1 139 ? 6.824 6.137 11.672 1 95.12 139 SER B C 1
ATOM 3991 O O . SER B 1 139 ? 6.211 5.707 10.695 1 95.12 139 SER B O 1
ATOM 3993 N N . ASN B 1 140 ? 7.902 5.625 12.039 1 95.19 140 ASN B N 1
ATOM 3994 C CA . ASN B 1 140 ? 8.508 4.422 11.477 1 95.19 140 ASN B CA 1
ATOM 3995 C C . ASN B 1 140 ? 8.922 3.438 12.562 1 95.19 140 ASN B C 1
ATOM 3997 O O . ASN B 1 140 ? 9.992 3.576 13.164 1 95.19 140 ASN B O 1
ATOM 4001 N N . PRO B 1 141 ? 8.156 2.434 12.812 1 91.5 141 PRO B N 1
ATOM 4002 C CA . PRO B 1 141 ? 8.469 1.477 13.875 1 91.5 141 PRO B CA 1
ATOM 4003 C C . PRO B 1 141 ? 9.562 0.489 13.477 1 91.5 141 PRO B C 1
ATOM 4005 O O . PRO B 1 141 ? 9.977 -0.344 14.289 1 91.5 141 PRO B O 1
ATOM 4008 N N . PHE B 1 142 ? 10.078 0.595 12.312 1 92.25 142 PHE B N 1
ATOM 4009 C CA . PHE B 1 142 ? 11.023 -0.395 11.82 1 92.25 142 PHE B CA 1
ATOM 4010 C C . PHE B 1 142 ? 12.453 0.108 11.961 1 92.25 142 PHE B C 1
ATOM 4012 O O . PHE B 1 142 ? 13.391 -0.518 11.453 1 92.25 142 PHE B O 1
ATOM 4019 N N . VAL B 1 143 ? 12.609 1.181 12.555 1 93.44 143 VAL B N 1
ATOM 4020 C CA . VAL B 1 143 ? 13.938 1.735 12.805 1 93.44 143 VAL B CA 1
ATOM 4021 C C . VAL B 1 143 ? 14.141 1.951 14.297 1 93.44 143 VAL B C 1
ATOM 4023 O O . VAL B 1 143 ? 13.203 2.314 15.016 1 93.44 143 VAL B O 1
ATOM 4026 N N . LYS B 1 144 ? 15.391 1.679 14.758 1 91.38 144 LYS B N 1
ATOM 4027 C CA . LYS B 1 144 ? 15.656 1.762 16.188 1 91.38 144 LYS B CA 1
ATOM 4028 C C . LYS B 1 144 ? 17 2.445 16.469 1 91.38 144 LYS B C 1
ATOM 4030 O O . LYS B 1 144 ? 17.797 2.654 15.547 1 91.38 144 LYS B O 1
ATOM 4035 N N . ASP B 1 145 ? 17.109 2.904 17.641 1 91.31 145 ASP B N 1
ATOM 4036 C CA . ASP B 1 145 ? 18.375 3.41 18.188 1 91.31 145 ASP B CA 1
ATOM 4037 C C . ASP B 1 145 ? 18.922 4.559 17.344 1 91.31 145 ASP B C 1
ATOM 4039 O O . ASP B 1 145 ? 18.172 5.484 17 1 91.31 145 ASP B O 1
ATOM 4043 N N . LYS B 1 146 ? 20.219 4.547 17.078 1 93.62 146 LYS B N 1
ATOM 4044 C CA . LYS B 1 146 ? 20.844 5.676 16.391 1 93.62 146 LYS B CA 1
ATOM 4045 C C . LYS B 1 146 ? 20.281 5.852 14.984 1 93.62 146 LYS B C 1
ATOM 4047 O O . LYS B 1 146 ? 20.156 6.977 14.492 1 93.62 146 LYS B O 1
ATOM 4052 N N . ALA B 1 147 ? 20.031 4.742 14.383 1 96.25 147 ALA B N 1
ATOM 4053 C CA . ALA B 1 147 ? 19.453 4.812 13.039 1 96.25 147 ALA B CA 1
ATOM 4054 C C . ALA B 1 147 ? 18.125 5.555 13.055 1 96.25 147 ALA B C 1
ATOM 4056 O O . ALA B 1 147 ? 17.766 6.219 12.078 1 96.25 147 ALA B O 1
ATOM 4057 N N . ARG B 1 148 ? 17.422 5.449 14.156 1 97.12 148 ARG B N 1
ATOM 4058 C CA . ARG B 1 148 ? 16.156 6.141 14.305 1 97.12 148 ARG B CA 1
ATOM 4059 C C . ARG B 1 148 ? 16.344 7.656 14.273 1 97.12 148 ARG B C 1
ATOM 4061 O O . ARG B 1 148 ? 15.539 8.375 13.68 1 97.12 148 ARG B O 1
ATOM 4068 N N . ALA B 1 149 ? 17.391 8.125 14.906 1 97.62 149 ALA B N 1
ATOM 4069 C CA . ALA B 1 149 ? 17.688 9.555 14.883 1 97.62 149 ALA B CA 1
ATOM 4070 C C . ALA B 1 149 ? 18 10.023 13.461 1 97.62 149 ALA B C 1
ATOM 4072 O O . ALA B 1 149 ? 17.531 11.078 13.031 1 97.62 149 ALA B O 1
ATOM 4073 N N . HIS B 1 150 ? 18.781 9.234 12.727 1 98.19 150 HIS B N 1
ATOM 4074 C CA . HIS B 1 150 ? 19.156 9.586 11.359 1 98.19 150 HIS B CA 1
ATOM 4075 C C . HIS B 1 150 ? 17.938 9.578 10.445 1 98.19 150 HIS B C 1
ATOM 4077 O O . HIS B 1 150 ? 17.766 10.477 9.625 1 98.19 150 HIS B O 1
ATOM 4083 N N . ASP B 1 151 ? 17.125 8.539 10.617 1 98.38 151 ASP B N 1
ATOM 4084 C CA . ASP B 1 151 ? 15.906 8.461 9.812 1 98.38 151 ASP B CA 1
ATOM 4085 C C . ASP B 1 151 ? 14.969 9.633 10.109 1 98.38 151 ASP B C 1
ATOM 4087 O O . ASP B 1 151 ? 14.367 10.195 9.203 1 98.38 151 ASP B O 1
ATOM 4091 N N . SER B 1 152 ? 14.82 9.977 11.383 1 98.38 152 SER B N 1
ATOM 4092 C CA . SER B 1 152 ? 13.992 11.102 11.805 1 98.38 152 SER B CA 1
ATOM 4093 C C . SER B 1 152 ? 14.492 12.414 11.211 1 98.38 152 SER B C 1
ATOM 4095 O O . SER B 1 152 ? 13.703 13.211 10.711 1 98.38 152 SER B O 1
ATOM 4097 N N . LEU B 1 153 ? 15.766 12.617 11.234 1 98.44 153 LEU B N 1
ATOM 4098 C CA . LEU B 1 153 ? 16.375 13.805 10.648 1 98.44 153 LEU B CA 1
ATOM 4099 C C . LEU B 1 153 ? 16.156 13.844 9.141 1 98.44 153 LEU B C 1
ATOM 4101 O O . LEU B 1 153 ? 15.805 14.891 8.586 1 98.44 153 LEU B O 1
ATOM 4105 N N . ARG B 1 154 ? 16.375 12.719 8.477 1 98.38 154 ARG B N 1
ATOM 4106 C CA . ARG B 1 154 ? 16.188 12.625 7.027 1 98.38 154 ARG B CA 1
ATOM 4107 C C . ARG B 1 154 ? 14.797 13.102 6.621 1 98.38 154 ARG B C 1
ATOM 4109 O O . ARG B 1 154 ? 14.656 13.953 5.738 1 98.38 154 ARG B O 1
ATOM 4116 N N . VAL B 1 155 ? 13.836 12.57 7.324 1 98.56 155 VAL B N 1
ATOM 4117 C CA . VAL B 1 155 ? 12.453 12.867 6.953 1 98.56 155 VAL B CA 1
ATOM 4118 C C . VAL B 1 155 ? 12.102 14.289 7.367 1 98.56 155 VAL B C 1
ATOM 4120 O O . VAL B 1 155 ? 11.445 15.016 6.621 1 98.56 155 VAL B O 1
ATOM 4123 N N . ALA B 1 156 ? 12.531 14.734 8.555 1 98.56 156 ALA B N 1
ATOM 4124 C CA . ALA B 1 156 ? 12.258 16.094 9.008 1 98.56 156 ALA B CA 1
ATOM 4125 C C . ALA B 1 156 ? 12.781 17.125 8.023 1 98.56 156 ALA B C 1
ATOM 4127 O O . ALA B 1 156 ? 12.062 18.062 7.641 1 98.56 156 ALA B O 1
ATOM 4128 N N . PHE B 1 157 ? 14 16.953 7.59 1 98.38 157 PHE B N 1
ATOM 4129 C CA . PHE B 1 157 ? 14.586 17.891 6.641 1 98.38 157 PHE B CA 1
ATOM 4130 C C . PHE B 1 157 ? 13.898 17.781 5.285 1 98.38 157 PHE B C 1
ATOM 4132 O O . PHE B 1 157 ? 13.727 18.797 4.59 1 98.38 157 PHE B O 1
ATOM 4139 N N . THR B 1 158 ? 13.562 16.578 4.852 1 98.19 158 THR B N 1
ATOM 4140 C CA . THR B 1 158 ? 12.852 16.391 3.594 1 98.19 158 THR B CA 1
ATOM 4141 C C . THR B 1 158 ? 11.531 17.156 3.602 1 98.19 158 THR B C 1
ATOM 4143 O O . THR B 1 158 ? 11.227 17.891 2.656 1 98.19 158 THR B O 1
ATOM 4146 N N . LEU B 1 159 ? 10.781 17 4.691 1 97.44 159 LEU B N 1
ATOM 4147 C CA . LEU B 1 159 ? 9.5 17.688 4.812 1 97.44 159 LEU B CA 1
ATOM 4148 C C . LEU B 1 159 ? 9.695 19.188 4.973 1 97.44 159 LEU B C 1
ATOM 4150 O O . LEU B 1 159 ? 8.938 19.984 4.41 1 97.44 159 LEU B O 1
ATOM 4154 N N . PHE B 1 160 ? 10.711 19.578 5.715 1 97.62 160 PHE B N 1
ATOM 4155 C CA . PHE B 1 160 ? 11.039 21 5.902 1 97.62 160 PHE B CA 1
ATOM 4156 C C . PHE B 1 160 ? 11.359 21.656 4.566 1 97.62 160 PHE B C 1
ATOM 4158 O O . PHE B 1 160 ? 10.883 22.75 4.281 1 97.62 160 PHE B O 1
ATOM 4165 N N . ASN B 1 161 ? 12.133 20.984 3.785 1 96.5 161 ASN B N 1
ATOM 4166 C CA . ASN B 1 161 ? 12.484 21.5 2.469 1 96.5 161 ASN B CA 1
ATOM 4167 C C . ASN B 1 161 ? 11.273 21.562 1.545 1 96.5 161 ASN B C 1
ATOM 4169 O O . ASN B 1 161 ? 11.18 22.438 0.692 1 96.5 161 ASN B O 1
ATOM 4173 N N . ALA B 1 162 ? 10.375 20.625 1.706 1 94.56 162 ALA B N 1
ATOM 4174 C CA . ALA B 1 162 ? 9.125 20.688 0.958 1 94.56 162 ALA B CA 1
ATOM 4175 C C . ALA B 1 162 ? 8.312 21.922 1.347 1 94.56 162 ALA B C 1
ATOM 4177 O O . ALA B 1 162 ? 7.734 22.594 0.485 1 94.56 162 ALA B O 1
ATOM 4178 N N . ILE B 1 163 ? 8.25 22.234 2.637 1 93.81 163 ILE B N 1
ATOM 4179 C CA . ILE B 1 163 ? 7.559 23.422 3.119 1 93.81 163 ILE B CA 1
ATOM 4180 C C . ILE B 1 163 ? 8.211 24.672 2.529 1 93.81 163 ILE B C 1
ATOM 4182 O O . ILE B 1 163 ? 7.52 25.547 1.989 1 93.81 163 ILE B O 1
ATOM 4186 N N . LYS B 1 164 ? 9.484 24.688 2.547 1 92.62 164 LYS B N 1
ATOM 4187 C CA . LYS B 1 164 ? 10.234 25.859 2.068 1 92.62 164 LYS B CA 1
ATOM 4188 C C . LYS B 1 164 ? 10.008 26.078 0.577 1 92.62 164 LYS B C 1
ATOM 4190 O O . LYS B 1 164 ? 10.047 27.219 0.1 1 92.62 164 LYS B O 1
ATOM 4195 N N . ASN B 1 165 ? 9.773 24.984 -0.102 1 88.81 165 ASN B N 1
ATOM 4196 C CA . ASN B 1 165 ? 9.453 25.094 -1.522 1 88.81 165 ASN B CA 1
ATOM 4197 C C . ASN B 1 165 ? 8.25 26 -1.765 1 88.81 165 ASN B C 1
ATOM 4199 O O . ASN B 1 165 ? 8.133 26.609 -2.828 1 88.81 165 ASN B O 1
ATOM 4203 N N . TYR B 1 166 ? 7.367 26.172 -0.826 1 84.31 166 TYR B N 1
ATOM 4204 C CA . TYR B 1 166 ? 6.129 26.922 -1.007 1 84.31 166 TYR B CA 1
ATOM 4205 C C . TYR B 1 166 ? 6.152 28.219 -0.205 1 84.31 166 TYR B C 1
ATOM 4207 O O . TYR B 1 166 ? 5.59 29.234 -0.63 1 84.31 166 TYR B O 1
ATOM 4215 N N . VAL B 1 167 ? 6.812 28.203 0.923 1 85.44 167 VAL B N 1
ATOM 4216 C CA . VAL B 1 167 ? 6.703 29.359 1.82 1 85.44 167 VAL B CA 1
ATOM 4217 C C . VAL B 1 167 ? 8 30.156 1.795 1 85.44 167 VAL B C 1
ATOM 4219 O O . VAL B 1 167 ? 8.062 31.266 2.334 1 85.44 167 VAL B O 1
ATOM 4222 N N . GLY B 1 168 ? 9.023 29.625 1.229 1 87.69 168 GLY B N 1
ATOM 4223 C CA . GLY B 1 168 ? 10.273 30.344 1.082 1 87.69 168 GLY B CA 1
ATOM 4224 C C . GLY B 1 168 ? 11.336 29.922 2.074 1 87.69 168 GLY B C 1
ATOM 4225 O O . GLY B 1 168 ? 11.031 29.25 3.068 1 87.69 168 GLY B O 1
ATOM 4226 N N . ASP B 1 169 ? 12.516 30.359 1.886 1 89.69 169 ASP B N 1
ATOM 4227 C CA . ASP B 1 169 ? 13.688 29.891 2.619 1 89.69 169 ASP B CA 1
ATOM 4228 C C . ASP B 1 169 ? 13.742 30.516 4.012 1 89.69 169 ASP B C 1
ATOM 4230 O O . ASP B 1 169 ? 14.445 30.016 4.895 1 89.69 169 ASP B O 1
ATOM 4234 N N . SER B 1 170 ? 13.086 31.578 4.215 1 90.75 170 SER B N 1
ATOM 4235 C CA . SER B 1 170 ? 13.133 32.281 5.496 1 90.75 170 SER B CA 1
ATOM 4236 C C . SER B 1 170 ? 12.148 31.672 6.492 1 90.75 170 SER B C 1
ATOM 4238 O O . SER B 1 170 ? 12.109 32.094 7.652 1 90.75 170 SER B O 1
ATOM 4240 N N . TYR B 1 171 ? 11.516 30.625 6.121 1 91.94 171 TYR B N 1
ATOM 4241 C CA . TYR B 1 171 ? 10.484 30.016 6.953 1 91.94 171 TYR B CA 1
ATOM 4242 C C . TYR B 1 171 ? 11.102 29.219 8.086 1 91.94 171 TYR B C 1
ATOM 4244 O O . TYR B 1 171 ? 12.148 28.578 7.91 1 91.94 171 TYR B O 1
ATOM 4252 N N . SER B 1 172 ? 10.469 29.297 9.266 1 95.25 172 SER B N 1
ATOM 4253 C CA . SER B 1 172 ? 10.797 28.438 10.391 1 95.25 172 SER B CA 1
ATOM 4254 C C . SER B 1 172 ? 9.531 27.844 11.023 1 95.25 172 SER B C 1
ATOM 4256 O O . SER B 1 172 ? 8.562 28.562 11.266 1 95.25 172 SER B O 1
ATOM 4258 N N . PRO B 1 173 ? 9.586 26.547 11.266 1 96.25 173 PRO B N 1
ATOM 4259 C CA . PRO B 1 173 ? 8.453 25.953 11.984 1 96.25 173 PRO B CA 1
ATOM 4260 C C . PRO B 1 173 ? 8.375 26.406 13.438 1 96.25 173 PRO B C 1
ATOM 4262 O O . PRO B 1 173 ? 9.297 27.062 13.93 1 96.25 173 PRO B O 1
ATOM 4265 N N . ARG B 1 174 ? 7.297 26.109 14.055 1 95.69 174 ARG B N 1
ATOM 4266 C CA . ARG B 1 174 ? 7.133 26.453 15.469 1 95.69 174 ARG B CA 1
ATOM 4267 C C . ARG B 1 174 ? 7.996 25.562 16.344 1 95.69 174 ARG B C 1
ATOM 4269 O O . ARG B 1 174 ? 8.547 26.031 17.359 1 95.69 174 ARG B O 1
ATOM 4276 N N . LYS B 1 175 ? 8.055 24.359 15.984 1 97.69 175 LYS B N 1
ATOM 4277 C CA . LYS B 1 175 ? 8.797 23.359 16.734 1 97.69 175 LYS B CA 1
ATOM 4278 C C . LYS B 1 175 ? 9.062 22.109 15.883 1 97.69 175 LYS B C 1
ATOM 4280 O O . LYS B 1 175 ? 8.297 21.812 14.961 1 97.69 175 LYS B O 1
ATOM 4285 N N . VAL B 1 176 ? 10.148 21.453 16.172 1 98.38 176 VAL B N 1
ATOM 4286 C CA . VAL B 1 176 ? 10.438 20.156 15.555 1 98.38 176 VAL B CA 1
ATOM 4287 C C . VAL B 1 176 ? 10.727 19.125 16.641 1 98.38 176 VAL B C 1
ATOM 4289 O O . VAL B 1 176 ? 11.477 19.406 17.594 1 98.38 176 VAL B O 1
ATOM 4292 N N . ARG B 1 177 ? 10.078 18.062 16.594 1 98.38 177 ARG B N 1
ATOM 4293 C CA . ARG B 1 177 ? 10.359 16.922 17.469 1 98.38 177 ARG B CA 1
ATOM 4294 C C . ARG B 1 177 ? 10.961 15.766 16.672 1 98.38 177 ARG B C 1
ATOM 4296 O O . ARG B 1 177 ? 10.422 15.359 15.641 1 98.38 177 ARG B O 1
ATOM 4303 N N . LEU B 1 178 ? 12.055 15.297 17.109 1 98.25 178 LEU B N 1
ATOM 4304 C CA . LEU B 1 178 ? 12.758 14.211 16.438 1 98.25 178 LEU B CA 1
ATOM 4305 C C . LEU B 1 178 ? 12.727 12.938 17.281 1 98.25 178 LEU B C 1
ATOM 4307 O O . LEU B 1 178 ? 12.812 12.992 18.5 1 98.25 178 LEU B O 1
ATOM 4311 N N . SER B 1 179 ? 12.617 11.891 16.469 1 96.5 179 SER B N 1
ATOM 4312 C CA . SER B 1 179 ? 12.586 10.578 17.109 1 96.5 179 SER B CA 1
ATOM 4313 C C . SER B 1 179 ? 13.984 9.977 17.188 1 96.5 179 SER B C 1
ATOM 4315 O O . SER B 1 179 ? 14.781 10.102 16.25 1 96.5 179 SER B O 1
ATOM 4317 N N . GLY B 1 180 ? 14.445 9.477 18.297 1 94.5 180 GLY B N 1
ATOM 4318 C CA . GLY B 1 180 ? 15.766 8.914 18.547 1 94.5 180 GLY B CA 1
ATOM 4319 C C . GLY B 1 180 ? 16.641 9.789 19.422 1 94.5 180 GLY B C 1
ATOM 4320 O O . GLY B 1 180 ? 16.219 10.867 19.844 1 94.5 180 GLY B O 1
ATOM 4321 N N . PRO B 1 181 ? 17.812 9.359 19.703 1 95.62 181 PRO B N 1
ATOM 4322 C CA . PRO B 1 181 ? 18.719 10.109 20.594 1 95.62 181 PRO B CA 1
ATOM 4323 C C . PRO B 1 181 ? 19.266 11.375 19.922 1 95.62 181 PRO B C 1
ATOM 4325 O O . PRO B 1 181 ? 19.328 11.453 18.703 1 95.62 181 PRO B O 1
ATOM 4328 N N . PRO B 1 182 ? 19.656 12.336 20.719 1 94.94 182 PRO B N 1
ATOM 4329 C CA . PRO B 1 182 ? 20.094 13.633 20.203 1 94.94 182 PRO B CA 1
ATOM 4330 C C . PRO B 1 182 ? 21.359 13.531 19.375 1 94.94 182 PRO B C 1
ATOM 4332 O O . PRO B 1 182 ? 22.266 12.758 19.719 1 94.94 182 PRO B O 1
ATOM 4335 N N . ILE B 1 183 ? 21.281 14.266 18.266 1 91.44 183 ILE B N 1
ATOM 4336 C CA . ILE B 1 183 ? 22.422 14.484 17.375 1 91.44 183 ILE B CA 1
ATOM 4337 C C . ILE B 1 183 ? 22.672 15.977 17.203 1 91.44 183 ILE B C 1
ATOM 4339 O O . ILE B 1 183 ? 21.844 16.688 16.609 1 91.44 183 ILE B O 1
ATOM 4343 N N . GLN B 1 184 ? 23.656 16.531 17.719 1 88.25 184 GLN B N 1
ATOM 4344 C CA . GLN B 1 184 ? 24.078 17.922 17.594 1 88.25 184 GLN B CA 1
ATOM 4345 C C . GLN B 1 184 ? 22.906 18.875 17.75 1 88.25 184 GLN B C 1
ATOM 4347 O O . GLN B 1 184 ? 22.406 19.438 16.766 1 88.25 184 GLN B O 1
ATOM 4352 N N . GLN B 1 185 ? 22.562 19.266 18.781 1 92.62 185 GLN B N 1
ATOM 4353 C CA . GLN B 1 185 ? 21.375 20.047 19.156 1 92.62 185 GLN B CA 1
ATOM 4354 C C . GLN B 1 185 ? 21.438 21.453 18.562 1 92.62 185 GLN B C 1
ATOM 4356 O O . GLN B 1 185 ? 20.516 21.875 17.859 1 92.62 185 GLN B O 1
ATOM 4361 N N . GLN B 1 186 ? 22.5 22.125 18.734 1 94.19 186 GLN B N 1
ATOM 4362 C CA . GLN B 1 186 ? 22.625 23.547 18.375 1 94.19 186 GLN B CA 1
ATOM 4363 C C . GLN B 1 186 ? 22.531 23.75 16.875 1 94.19 186 GLN B C 1
ATOM 4365 O O . GLN B 1 186 ? 21.766 24.594 16.406 1 94.19 186 GLN B O 1
ATOM 4370 N N . GLU B 1 187 ? 23.234 22.984 16.141 1 95 187 GLU B N 1
ATOM 4371 C CA . GLU B 1 187 ? 23.25 23.125 14.688 1 95 187 GLU B CA 1
ATOM 4372 C C . GLU B 1 187 ? 21.891 22.766 14.086 1 95 187 GLU B C 1
ATOM 4374 O O . GLU B 1 187 ? 21.438 23.406 13.133 1 95 187 GLU B O 1
ATOM 4379 N N . THR B 1 188 ? 21.266 21.75 14.609 1 96.69 188 THR B N 1
ATOM 4380 C CA . THR B 1 188 ? 19.969 21.328 14.133 1 96.69 188 THR B CA 1
ATOM 4381 C C . THR B 1 188 ? 18.922 22.406 14.367 1 96.69 188 THR B C 1
ATOM 4383 O O . THR B 1 188 ? 18.125 22.719 13.477 1 96.69 188 THR B O 1
ATOM 4386 N N . GLU B 1 189 ? 19 23.047 15.555 1 97.19 189 GLU B N 1
ATOM 4387 C CA . GLU B 1 189 ? 18.078 24.125 15.875 1 97.19 189 GLU B CA 1
ATOM 4388 C C . GLU B 1 189 ? 18.312 25.344 14.977 1 97.19 189 GLU B C 1
ATOM 4390 O O . GLU B 1 189 ? 17.359 26 14.547 1 97.19 189 GLU B O 1
ATOM 4395 N N . GLN B 1 190 ? 19.5 25.594 14.711 1 96.25 190 GLN B N 1
ATOM 4396 C CA . GLN B 1 190 ? 19.844 26.719 13.859 1 96.25 190 GLN B CA 1
ATOM 4397 C C . GLN B 1 190 ? 19.312 26.531 12.445 1 96.25 190 GLN B C 1
ATOM 4399 O O . GLN B 1 190 ? 18.797 27.469 11.828 1 96.25 190 GLN B O 1
ATOM 4404 N N . LEU B 1 191 ? 19.391 25.375 11.953 1 96.12 191 LEU B N 1
ATOM 4405 C CA . LEU B 1 191 ? 18.969 25.094 10.578 1 96.12 191 LEU B CA 1
ATOM 4406 C C . LEU B 1 191 ? 17.453 25.141 10.453 1 96.12 191 LEU B C 1
ATOM 4408 O O . LEU B 1 191 ? 16.938 25.703 9.492 1 96.12 191 LEU B O 1
ATOM 4412 N N . PHE B 1 192 ? 16.766 24.609 11.453 1 97.25 192 PHE B N 1
ATOM 4413 C CA . PHE B 1 192 ? 15.305 24.656 11.414 1 97.25 192 PHE B CA 1
ATOM 4414 C C . PHE B 1 192 ? 14.805 26.031 11.797 1 97.25 192 PHE B C 1
ATOM 4416 O O . PHE B 1 192 ? 13.695 26.422 11.422 1 97.25 192 PHE B O 1
ATOM 4423 N N . GLY B 1 193 ? 15.609 26.75 12.617 1 97.06 193 GLY B N 1
ATOM 4424 C CA . GLY B 1 193 ? 15.211 28.062 13.094 1 97.06 193 GLY B CA 1
ATOM 4425 C C . GLY B 1 193 ? 14.156 28.016 14.18 1 97.06 193 GLY B C 1
ATOM 4426 O O . GLY B 1 193 ? 13.367 28.953 14.328 1 97.06 193 GLY B O 1
ATOM 4427 N N . CYS B 1 194 ? 14.07 26.922 14.906 1 97.5 194 CYS B N 1
ATOM 4428 C CA . CYS B 1 194 ? 13.078 26.719 15.961 1 97.5 194 CYS B CA 1
ATOM 4429 C C . CYS B 1 194 ? 13.594 25.75 17.016 1 97.5 194 CYS B C 1
ATOM 4431 O O . CYS B 1 194 ? 14.641 25.125 16.828 1 97.5 194 CYS B O 1
ATOM 4433 N N . PRO B 1 195 ? 12.906 25.672 18.188 1 97.75 195 PRO B N 1
ATOM 4434 C CA . PRO B 1 195 ? 13.289 24.656 19.172 1 97.75 195 PRO B CA 1
ATOM 4435 C C . PRO B 1 195 ? 13.148 23.234 18.625 1 97.75 195 PRO B C 1
ATOM 4437 O O . PRO B 1 195 ? 12.188 22.938 17.922 1 97.75 195 PRO B O 1
ATOM 4440 N N . VAL B 1 196 ? 14.164 22.406 18.953 1 98.12 196 VAL B N 1
ATOM 4441 C CA . VAL B 1 196 ? 14.18 21 18.547 1 98.12 196 VAL B CA 1
ATOM 4442 C C . VAL B 1 196 ? 14.258 20.109 19.766 1 98.12 196 VAL B C 1
ATOM 4444 O O . VAL B 1 196 ? 15.062 20.359 20.672 1 98.12 196 VAL B O 1
ATOM 4447 N N . SER B 1 197 ? 13.398 19.141 19.891 1 98.06 197 SER B N 1
ATOM 4448 C CA . SER B 1 197 ? 13.461 18.141 20.938 1 98.06 197 SER B CA 1
ATOM 4449 C C . SER B 1 197 ? 13.758 16.766 20.375 1 98.06 197 SER B C 1
ATOM 4451 O O . SER B 1 197 ? 13.375 16.438 19.25 1 98.06 197 SER B O 1
ATOM 4453 N N . TRP B 1 198 ? 14.414 15.922 21.141 1 97.19 198 TRP B N 1
ATOM 4454 C CA . TRP B 1 198 ? 14.805 14.57 20.75 1 97.19 198 TRP B CA 1
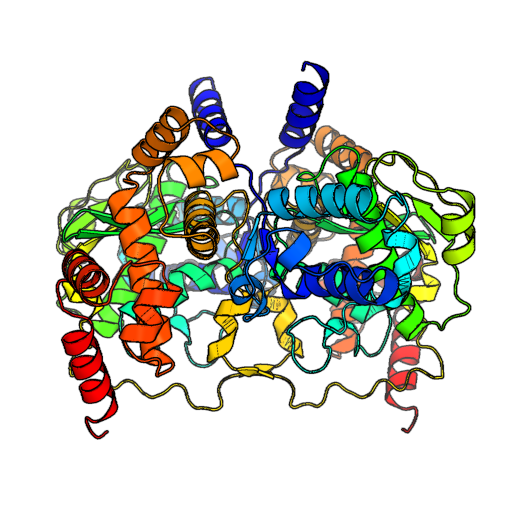ATOM 4455 C C . TRP B 1 198 ? 14.086 13.523 21.578 1 97.19 198 TRP B C 1
ATOM 4457 O O . TRP B 1 198 ? 13.258 13.867 22.438 1 97.19 198 TRP B O 1
ATOM 4467 N N . ASN B 1 199 ? 14.266 12.25 21.25 1 96.69 199 ASN B N 1
ATOM 4468 C CA . ASN B 1 199 ? 13.672 11.102 21.938 1 96.69 199 ASN B CA 1
ATOM 4469 C C . ASN B 1 199 ? 12.148 11.188 21.938 1 96.69 199 ASN B C 1
ATOM 4471 O O . ASN B 1 199 ? 11.5 10.758 22.891 1 96.69 199 ASN B O 1
ATOM 4475 N N . ALA B 1 200 ? 11.562 11.922 21 1 95.94 200 ALA B N 1
ATOM 4476 C CA . ALA B 1 200 ? 10.117 11.945 20.812 1 95.94 200 ALA B CA 1
ATOM 4477 C C . ALA B 1 200 ? 9.602 10.609 20.312 1 95.94 200 ALA B C 1
ATOM 4479 O O . ALA B 1 200 ? 10.344 9.844 19.688 1 95.94 200 ALA B O 1
ATOM 4480 N N . PRO B 1 201 ? 8.344 10.234 20.578 1 92.94 201 PRO B N 1
ATOM 4481 C CA . PRO B 1 201 ? 7.793 8.969 20.094 1 92.94 201 PRO B CA 1
ATOM 4482 C C . PRO B 1 201 ? 7.754 8.891 18.562 1 92.94 201 PRO B C 1
ATOM 4484 O O . PRO B 1 201 ? 7.789 7.801 17.984 1 92.94 201 PRO B O 1
ATOM 4487 N N . GLN B 1 202 ? 7.707 10.047 17.922 1 95.94 202 GLN B N 1
ATOM 4488 C CA . GLN B 1 202 ? 7.695 10.148 16.469 1 95.94 202 GLN B CA 1
ATOM 4489 C C . GLN B 1 202 ? 8.258 11.492 16 1 95.94 202 GLN B C 1
ATOM 4491 O O . GLN B 1 202 ? 8.508 12.383 16.828 1 95.94 202 GLN B O 1
ATOM 4496 N N . THR B 1 203 ? 8.5 11.602 14.695 1 98.19 203 THR B N 1
ATOM 4497 C CA . THR B 1 203 ? 8.945 12.859 14.109 1 98.19 203 THR B CA 1
ATOM 4498 C C . THR B 1 203 ? 7.758 13.797 13.898 1 98.19 203 THR B C 1
ATOM 4500 O O . THR B 1 203 ? 6.727 13.391 13.359 1 98.19 203 THR B O 1
ATOM 4503 N N . GLU B 1 204 ? 7.902 15.047 14.344 1 97.81 204 GLU B N 1
ATOM 4504 C CA . GLU B 1 204 ? 6.84 16.031 14.156 1 97.81 204 GLU B CA 1
ATOM 4505 C C . GLU B 1 204 ? 7.41 17.391 13.75 1 97.81 204 GLU B C 1
ATOM 4507 O O . GLU B 1 204 ? 8.414 17.828 14.297 1 97.81 204 GLU B O 1
ATOM 4512 N N . ILE B 1 205 ? 6.832 17.984 12.766 1 97.81 205 ILE B N 1
ATOM 4513 C CA . ILE B 1 205 ? 7.043 19.391 12.438 1 97.81 205 ILE B CA 1
ATOM 4514 C C . ILE B 1 205 ? 5.766 20.172 12.703 1 97.81 205 ILE B C 1
ATOM 4516 O O . ILE B 1 205 ? 4.723 19.906 12.102 1 97.81 205 ILE B O 1
ATOM 4520 N N . TRP B 1 206 ? 5.859 21.125 13.609 1 96.56 206 TRP B N 1
ATOM 4521 C CA . TRP B 1 206 ? 4.695 21.906 13.992 1 96.56 206 TRP B CA 1
ATOM 4522 C C . TRP B 1 206 ? 4.582 23.156 13.133 1 96.56 206 TRP B C 1
ATOM 4524 O O . TRP B 1 206 ? 5.512 23.969 13.078 1 96.56 206 TRP B O 1
ATOM 4534 N N . LEU B 1 207 ? 3.445 23.234 12.5 1 92.06 207 LEU B N 1
ATOM 4535 C CA . LEU B 1 207 ? 3.137 24.375 11.641 1 92.06 207 LEU B CA 1
ATOM 4536 C C . LEU B 1 207 ? 1.878 25.094 12.109 1 92.06 207 LEU B C 1
ATOM 4538 O O . LEU B 1 207 ? 1.078 24.531 12.859 1 92.06 207 LEU B O 1
ATOM 4542 N N . GLY B 1 208 ? 1.8 26.359 11.711 1 86.94 208 GLY B N 1
ATOM 4543 C CA . GLY B 1 208 ? 0.519 27.031 11.852 1 86.94 208 GLY B CA 1
ATOM 4544 C C . GLY B 1 208 ? -0.468 26.656 10.758 1 86.94 208 GLY B C 1
ATOM 4545 O O . GLY B 1 208 ? -0.084 26.5 9.602 1 86.94 208 GLY B O 1
ATOM 4546 N N . ILE B 1 209 ? -1.67 26.438 11.078 1 78.44 209 ILE B N 1
ATOM 4547 C CA . ILE B 1 209 ? -2.682 26 10.117 1 78.44 209 ILE B CA 1
ATOM 4548 C C . ILE B 1 209 ? -2.793 27.031 9 1 78.44 209 ILE B C 1
ATOM 4550 O O . ILE B 1 209 ? -3.092 26.688 7.852 1 78.44 209 ILE B O 1
ATOM 4554 N N . ASP B 1 210 ? -2.527 28.25 9.305 1 74.75 210 ASP B N 1
ATOM 4555 C CA . ASP B 1 210 ? -2.613 29.328 8.328 1 74.75 210 ASP B CA 1
ATOM 4556 C C . ASP B 1 210 ? -1.545 29.172 7.246 1 74.75 210 ASP B C 1
ATOM 4558 O O . ASP B 1 210 ? -1.683 29.719 6.148 1 74.75 210 ASP B O 1
ATOM 4562 N N . GLN B 1 211 ? -0.584 28.5 7.566 1 72 211 GLN B N 1
ATOM 4563 C CA . GLN B 1 211 ? 0.523 28.312 6.633 1 72 211 GLN B CA 1
ATOM 4564 C C . GLN B 1 211 ? 0.163 27.312 5.535 1 72 211 GLN B C 1
ATOM 4566 O O . GLN B 1 211 ? 0.794 27.297 4.477 1 72 211 GLN B O 1
ATOM 4571 N N . LEU B 1 212 ? -0.795 26.453 5.836 1 65.56 212 LEU B N 1
ATOM 4572 C CA . LEU B 1 212 ? -1.19 25.469 4.832 1 65.56 212 LEU B CA 1
ATOM 4573 C C . LEU B 1 212 ? -1.823 26.156 3.623 1 65.56 212 LEU B C 1
ATOM 4575 O O . LEU B 1 212 ? -1.769 25.625 2.51 1 65.56 212 LEU B O 1
ATOM 4579 N N . LEU B 1 213 ? -2.359 27.234 3.92 1 58 213 LEU B N 1
ATOM 4580 C CA . LEU B 1 213 ? -3.066 27.953 2.865 1 58 213 LEU B CA 1
ATOM 4581 C C . LEU B 1 213 ? -2.146 28.969 2.186 1 58 213 LEU B C 1
ATOM 4583 O O . LEU B 1 213 ? -2.561 29.672 1.256 1 58 213 LEU B O 1
ATOM 4587 N N . MET B 1 214 ? -0.966 29.031 2.635 1 48.66 214 MET B N 1
ATOM 4588 C CA . MET B 1 214 ? -0.052 30.047 2.105 1 48.66 214 MET B CA 1
ATOM 4589 C C . MET B 1 214 ? 0.611 29.547 0.821 1 48.66 214 MET B C 1
ATOM 4591 O O . MET B 1 214 ? 0.906 28.359 0.683 1 48.66 214 MET B O 1
ATOM 4595 N N . SER B 1 215 ? 0.273 30.078 -0.389 1 47.59 215 SER B N 1
ATOM 4596 C CA . SER B 1 215 ? 1.138 30.016 -1.563 1 47.59 215 SER B CA 1
ATOM 4597 C C . SER B 1 215 ? 1.999 31.266 -1.677 1 47.59 215 SER B C 1
ATOM 4599 O O . SER B 1 215 ? 1.574 32.344 -1.284 1 47.59 215 SER B O 1
ATOM 4601 N N . THR B 1 216 ? 3.273 31.062 -1.489 1 43.84 216 THR B N 1
ATOM 4602 C CA . THR B 1 216 ? 4.066 32.281 -1.678 1 43.84 216 THR B CA 1
ATOM 4603 C C . THR B 1 216 ? 3.688 32.969 -2.98 1 43.84 216 THR B C 1
ATOM 4605 O O . THR B 1 216 ? 3.248 32.312 -3.932 1 43.84 216 THR B O 1
ATOM 4608 N N . ASP B 1 217 ? 3.533 34.188 -2.879 1 41.47 217 ASP B N 1
ATOM 4609 C CA . ASP B 1 217 ? 3.4 35.031 -4.059 1 41.47 217 ASP B CA 1
ATOM 4610 C C . ASP B 1 217 ? 4.277 34.531 -5.203 1 41.47 217 ASP B C 1
ATOM 4612 O O . ASP B 1 217 ? 3.934 34.688 -6.375 1 41.47 217 ASP B O 1
ATOM 4616 N N . ASP B 1 218 ? 5.383 34.062 -4.844 1 39.59 218 ASP B N 1
ATOM 4617 C CA . ASP B 1 218 ? 6.363 33.656 -5.848 1 39.59 218 ASP B CA 1
ATOM 4618 C C . ASP B 1 218 ? 6.078 32.25 -6.367 1 39.59 218 ASP B C 1
ATOM 4620 O O . ASP B 1 218 ? 6.738 31.781 -7.293 1 39.59 218 ASP B O 1
ATOM 4624 N N . TYR B 1 219 ? 5.301 31.625 -5.594 1 41.44 219 TYR B N 1
ATOM 4625 C CA . TYR B 1 219 ? 5.043 30.281 -6.113 1 41.44 219 TYR B CA 1
ATOM 4626 C C . TYR B 1 219 ? 4.066 30.328 -7.281 1 41.44 219 TYR B C 1
ATOM 4628 O O . TYR B 1 219 ? 2.949 30.828 -7.148 1 41.44 219 TYR B O 1
ATOM 4636 N N . CYS B 1 220 ? 4.527 30.438 -8.469 1 38.75 220 CYS B N 1
ATOM 4637 C CA . CYS B 1 220 ? 3.766 30.281 -9.703 1 38.75 220 CYS B CA 1
ATOM 4638 C C . CYS B 1 220 ? 3.254 28.844 -9.852 1 38.75 220 CYS B C 1
ATOM 4640 O O . CYS B 1 220 ? 4.039 27.922 -10.078 1 38.75 220 CYS B O 1
ATOM 4642 N N . TYR B 1 221 ? 2.123 28.609 -9.172 1 43.56 221 TYR B N 1
ATOM 4643 C CA . TYR B 1 221 ? 1.496 27.344 -9.5 1 43.56 221 TYR B CA 1
ATOM 4644 C C . TYR B 1 221 ? 1.411 27.156 -11.016 1 43.56 221 TYR B C 1
ATOM 4646 O O . TYR B 1 221 ? 0.904 28.016 -11.727 1 43.56 221 TYR B O 1
ATOM 4654 N N . MET B 1 222 ? 2.256 26.422 -11.555 1 45.66 222 MET B N 1
ATOM 4655 C CA . MET B 1 222 ? 2.027 25.969 -12.922 1 45.66 222 MET B CA 1
ATOM 4656 C C . MET B 1 222 ? 0.998 24.844 -12.961 1 45.66 222 MET B C 1
ATOM 4658 O O . MET B 1 222 ? 1.159 23.828 -12.289 1 45.66 222 MET B O 1
ATOM 4662 N N . PRO B 1 223 ? -0.19 25.219 -13.305 1 47.75 223 PRO B N 1
ATOM 4663 C CA . PRO B 1 223 ? -1.161 24.125 -13.445 1 47.75 223 PRO B CA 1
ATOM 4664 C C . PRO B 1 223 ? -0.527 22.828 -13.938 1 47.75 223 PRO B C 1
ATOM 4666 O O . PRO B 1 223 ? 0.426 22.859 -14.719 1 47.75 223 PRO B O 1
ATOM 4669 N N . GLU B 1 224 ? -0.558 21.781 -13.141 1 53.94 224 GLU B N 1
ATOM 4670 C CA . GLU B 1 224 ? -0.107 20.484 -13.648 1 53.94 224 GLU B CA 1
ATOM 4671 C C . GLU B 1 224 ? -0.379 20.359 -15.148 1 53.94 224 GLU B C 1
ATOM 4673 O O . GLU B 1 224 ? -1.486 20.641 -15.609 1 53.94 224 GLU B O 1
ATOM 4678 N N . PRO B 1 225 ? 0.685 20.391 -15.883 1 49.25 225 PRO B N 1
ATOM 4679 C CA . PRO B 1 225 ? 0.296 20.172 -17.281 1 49.25 225 PRO B CA 1
ATOM 4680 C C . PRO B 1 225 ? -0.763 19.094 -17.438 1 49.25 225 PRO B C 1
ATOM 4682 O O . PRO B 1 225 ? -0.683 18.047 -16.797 1 49.25 225 PRO B O 1
ATOM 4685 N N . VAL B 1 226 ? -1.957 19.484 -17.875 1 51.56 226 VAL B N 1
ATOM 4686 C CA . VAL B 1 226 ? -3.064 18.594 -18.234 1 51.56 226 VAL B CA 1
ATOM 4687 C C . VAL B 1 226 ? -2.523 17.266 -18.734 1 51.56 226 VAL B C 1
ATOM 4689 O O . VAL B 1 226 ? -3.152 16.219 -18.547 1 51.56 226 VAL B O 1
ATOM 4692 N N . THR B 1 227 ? -1.176 17.234 -18.953 1 59.81 227 THR B N 1
ATOM 4693 C CA . THR B 1 227 ? -0.719 16.062 -19.719 1 59.81 227 THR B CA 1
ATOM 4694 C C . THR B 1 227 ? 0.134 15.148 -18.844 1 59.81 227 THR B C 1
ATOM 4696 O O . THR B 1 227 ? 0.529 14.07 -19.281 1 59.81 227 THR B O 1
ATOM 4699 N N . ALA B 1 228 ? 0.293 15.492 -17.578 1 76 228 ALA B N 1
ATOM 4700 C CA . ALA B 1 228 ? 1.175 14.57 -16.875 1 76 228 ALA B CA 1
ATOM 4701 C C . ALA B 1 228 ? 0.423 13.312 -16.453 1 76 228 ALA B C 1
ATOM 4703 O O . ALA B 1 228 ? -0.656 13.398 -15.859 1 76 228 ALA B O 1
ATOM 4704 N N . SER B 1 229 ? 0.931 12.227 -16.953 1 84 229 SER B N 1
ATOM 4705 C CA . SER B 1 229 ? 0.28 10.938 -16.719 1 84 229 SER B CA 1
ATOM 4706 C C . SER B 1 229 ? 1.304 9.836 -16.469 1 84 229 SER B C 1
ATOM 4708 O O . SER B 1 229 ? 2.492 10.016 -16.75 1 84 229 SER B O 1
ATOM 4710 N N . ILE B 1 230 ? 0.911 8.891 -15.828 1 85.75 230 ILE B N 1
ATOM 4711 C CA . ILE B 1 230 ? 1.689 7.668 -15.664 1 85.75 230 ILE B CA 1
ATOM 4712 C C . ILE B 1 230 ? 1.24 6.625 -16.688 1 85.75 230 ILE B C 1
ATOM 4714 O O . ILE B 1 230 ? 0.082 6.203 -16.672 1 85.75 230 ILE B O 1
ATOM 4718 N N . PRO B 1 231 ? 2.186 6.293 -17.547 1 82.44 231 PRO B N 1
ATOM 4719 C CA . PRO B 1 231 ? 1.806 5.188 -18.438 1 82.44 231 PRO B CA 1
ATOM 4720 C C . PRO B 1 231 ? 1.405 3.93 -17.672 1 82.44 231 PRO B C 1
ATOM 4722 O O . PRO B 1 231 ? 1.997 3.621 -16.625 1 82.44 231 PRO B O 1
ATOM 4725 N N . LEU B 1 232 ? 0.473 3.227 -18.109 1 82 232 LEU B N 1
ATOM 4726 C CA . LEU B 1 232 ? -0.024 2.031 -17.438 1 82 232 LEU B CA 1
ATOM 4727 C C . LEU B 1 232 ? 1.074 0.98 -17.328 1 82 232 LEU B C 1
ATOM 4729 O O . LEU B 1 232 ? 1.087 0.197 -16.375 1 82 232 LEU B O 1
ATOM 4733 N N . SER B 1 233 ? 1.965 1.035 -18.234 1 76 233 SER B N 1
ATOM 4734 C CA . SER B 1 233 ? 3.086 0.102 -18.203 1 76 233 SER B CA 1
ATOM 4735 C C . SER B 1 233 ? 3.961 0.333 -16.969 1 76 233 SER B C 1
ATOM 4737 O O . SER B 1 233 ? 4.719 -0.552 -16.562 1 76 233 SER B O 1
ATOM 4739 N N . GLN B 1 234 ? 3.787 1.5 -16.344 1 81.38 234 GLN B N 1
ATOM 4740 C CA . GLN B 1 234 ? 4.621 1.843 -15.195 1 81.38 234 GLN B CA 1
ATOM 4741 C C . GLN B 1 234 ? 3.822 1.789 -13.898 1 81.38 234 GLN B C 1
ATOM 4743 O O . GLN B 1 234 ? 4.391 1.862 -12.805 1 81.38 234 GLN B O 1
ATOM 4748 N N . LEU B 1 235 ? 2.586 1.58 -14.023 1 84 235 LEU B N 1
ATOM 4749 C CA . LEU B 1 235 ? 1.699 1.646 -12.867 1 84 235 LEU B CA 1
ATOM 4750 C C . LEU B 1 235 ? 2.088 0.605 -11.828 1 84 235 LEU B C 1
ATOM 4752 O O . LEU B 1 235 ? 2.072 0.887 -10.625 1 84 235 LEU B O 1
ATOM 4756 N N . GLU B 1 236 ? 2.49 -0.505 -12.305 1 84.5 236 GLU B N 1
ATOM 4757 C CA . GLU B 1 236 ? 2.85 -1.608 -11.422 1 84.5 236 GLU B CA 1
ATOM 4758 C C . GLU B 1 236 ? 3.982 -1.213 -10.477 1 84.5 236 GLU B C 1
ATOM 4760 O O . GLU B 1 236 ? 4.016 -1.641 -9.32 1 84.5 236 GLU B O 1
ATOM 4765 N N . LYS B 1 237 ? 4.875 -0.438 -10.945 1 85.62 237 LYS B N 1
ATOM 4766 C CA . LYS B 1 237 ? 6.027 -0.027 -10.148 1 85.62 237 LYS B CA 1
ATOM 4767 C C . LYS B 1 237 ? 5.59 0.767 -8.922 1 85.62 237 LYS B C 1
ATOM 4769 O O . LYS B 1 237 ? 6.223 0.686 -7.863 1 85.62 237 LYS B O 1
ATOM 4774 N N . TYR B 1 238 ? 4.539 1.443 -9.031 1 89.62 238 TYR B N 1
ATOM 4775 C CA . TYR B 1 238 ? 4.074 2.285 -7.934 1 89.62 238 TYR B CA 1
ATOM 4776 C C . TYR B 1 238 ? 3.189 1.496 -6.977 1 89.62 238 TYR B C 1
ATOM 4778 O O . TYR B 1 238 ? 3.109 1.815 -5.789 1 89.62 238 TYR B O 1
ATOM 4786 N N . LEU B 1 239 ? 2.631 0.481 -7.523 1 89.31 239 LEU B N 1
ATOM 4787 C CA . LEU B 1 239 ? 1.658 -0.258 -6.723 1 89.31 239 LEU B CA 1
ATOM 4788 C C . LEU B 1 239 ? 2.326 -1.409 -5.98 1 89.31 239 LEU B C 1
ATOM 4790 O O . LEU B 1 239 ? 1.851 -1.831 -4.926 1 89.31 239 LEU B O 1
ATOM 4794 N N . ASN B 1 240 ? 3.375 -1.874 -6.566 1 88.56 240 ASN B N 1
ATOM 4795 C CA . ASN B 1 240 ? 4.043 -3.049 -6.012 1 88.56 240 ASN B CA 1
ATOM 4796 C C . ASN B 1 240 ? 4.914 -2.686 -4.816 1 88.56 240 ASN B C 1
ATOM 4798 O O . ASN B 1 240 ? 6.145 -2.682 -4.914 1 88.56 240 ASN B O 1
ATOM 4802 N N . MET B 1 241 ? 4.332 -2.416 -3.699 1 92.81 241 MET B N 1
ATOM 4803 C CA . MET B 1 241 ? 5.008 -2.119 -2.438 1 92.81 241 MET B CA 1
ATOM 4804 C C . MET B 1 241 ? 4.656 -3.156 -1.376 1 92.81 241 MET B C 1
ATOM 4806 O O . MET B 1 241 ? 3.525 -3.188 -0.884 1 92.81 241 MET B O 1
ATOM 4810 N N . PRO B 1 242 ? 5.652 -3.982 -1.069 1 93.5 242 PRO B N 1
ATOM 4811 C CA . PRO B 1 242 ? 5.359 -4.988 -0.045 1 93.5 242 PRO B CA 1
ATOM 4812 C C . PRO B 1 242 ? 5.051 -4.371 1.316 1 93.5 242 PRO B C 1
ATOM 4814 O O . PRO B 1 242 ? 5.875 -3.635 1.867 1 93.5 242 PRO B O 1
ATOM 4817 N N . GLN B 1 243 ? 3.922 -4.711 1.797 1 91.44 243 GLN B N 1
ATOM 4818 C CA . GLN B 1 243 ? 3.543 -4.289 3.141 1 91.44 243 GLN B CA 1
ATOM 4819 C C . GLN B 1 243 ? 4.016 -5.293 4.188 1 91.44 243 GLN B C 1
ATOM 4821 O O . GLN B 1 243 ? 4.082 -6.496 3.918 1 91.44 243 GLN B O 1
ATOM 4826 N N . PRO B 1 244 ? 4.285 -4.844 5.395 1 90.12 244 PRO B N 1
ATOM 4827 C CA . PRO B 1 244 ? 4.793 -5.746 6.434 1 90.12 244 PRO B CA 1
ATOM 4828 C C . PRO B 1 244 ? 3.834 -6.895 6.738 1 90.12 244 PRO B C 1
ATOM 4830 O O . PRO B 1 244 ? 4.27 -7.969 7.16 1 90.12 244 PRO B O 1
ATOM 4833 N N . THR B 1 245 ? 2.584 -6.719 6.508 1 86.44 245 THR B N 1
ATOM 4834 C CA . THR B 1 245 ? 1.584 -7.738 6.797 1 86.44 245 THR B CA 1
ATOM 4835 C C . THR B 1 245 ? 1.466 -8.727 5.641 1 86.44 245 THR B C 1
ATOM 4837 O O . THR B 1 245 ? 0.803 -9.758 5.766 1 86.44 245 THR B O 1
ATOM 4840 N N . ASP B 1 246 ? 2.031 -8.406 4.535 1 90.56 246 ASP B N 1
ATOM 4841 C CA . ASP B 1 246 ? 2.004 -9.273 3.359 1 90.56 246 ASP B CA 1
ATOM 4842 C C . ASP B 1 246 ? 3.242 -10.164 3.309 1 90.56 246 ASP B C 1
ATOM 4844 O O . ASP B 1 246 ? 4.148 -9.938 2.504 1 90.56 246 ASP B O 1
ATOM 4848 N N . THR B 1 247 ? 3.248 -11.227 4.023 1 90.88 247 THR B N 1
ATOM 4849 C CA . THR B 1 247 ? 4.414 -12.062 4.277 1 90.88 247 THR B CA 1
ATOM 4850 C C . THR B 1 247 ? 4.953 -12.648 2.973 1 90.88 247 THR B C 1
ATOM 4852 O O . THR B 1 247 ? 6.156 -12.602 2.715 1 90.88 247 THR B O 1
ATOM 4855 N N . PRO B 1 248 ? 4.082 -13.172 2.115 1 90.5 248 PRO B N 1
ATOM 4856 C CA . PRO B 1 248 ? 4.613 -13.727 0.866 1 90.5 248 PRO B CA 1
ATOM 4857 C C . PRO B 1 248 ? 5.344 -12.68 0.026 1 90.5 248 PRO B C 1
ATOM 4859 O O . PRO B 1 248 ? 6.43 -12.945 -0.495 1 90.5 248 PRO B O 1
ATOM 4862 N N . LYS B 1 249 ? 4.797 -11.523 -0.045 1 91.75 249 LYS B N 1
ATOM 4863 C CA . LYS B 1 249 ? 5.422 -10.477 -0.844 1 91.75 249 LYS B CA 1
ATOM 4864 C C . LYS B 1 249 ? 6.73 -10.008 -0.21 1 91.75 249 LYS B C 1
ATOM 4866 O O . LYS B 1 249 ? 7.688 -9.68 -0.915 1 91.75 249 LYS B O 1
ATOM 4871 N N . VAL B 1 250 ? 6.66 -9.898 1.093 1 94.12 250 VAL B N 1
ATOM 4872 C CA . VAL B 1 250 ? 7.879 -9.539 1.815 1 94.12 250 VAL B CA 1
ATOM 4873 C C . VAL B 1 250 ? 8.977 -10.562 1.521 1 94.12 250 VAL B C 1
ATOM 4875 O O . VAL B 1 250 ? 10.117 -10.195 1.234 1 94.12 250 VAL B O 1
ATOM 4878 N N . LEU B 1 251 ? 8.625 -11.836 1.548 1 93.19 251 LEU B N 1
ATOM 4879 C CA . LEU B 1 251 ? 9.562 -12.906 1.253 1 93.19 251 LEU B CA 1
ATOM 4880 C C . LEU B 1 251 ? 10.086 -12.797 -0.174 1 93.19 251 LEU B C 1
ATOM 4882 O O . LEU B 1 251 ? 11.297 -12.906 -0.408 1 93.19 251 LEU B O 1
ATOM 4886 N N . TYR B 1 252 ? 9.156 -12.531 -1.075 1 92.31 252 TYR B N 1
ATOM 4887 C CA . TYR B 1 252 ? 9.516 -12.383 -2.48 1 92.31 252 TYR B CA 1
ATOM 4888 C C . TYR B 1 252 ? 10.539 -11.273 -2.668 1 92.31 252 TYR B C 1
ATOM 4890 O O . TYR B 1 252 ? 11.586 -11.484 -3.285 1 92.31 252 TYR B O 1
ATOM 4898 N N . GLU B 1 253 ? 10.258 -10.195 -2.068 1 94.31 253 GLU B N 1
ATOM 4899 C CA . GLU B 1 253 ? 11.102 -9.023 -2.311 1 94.31 253 GLU B CA 1
ATOM 4900 C C . GLU B 1 253 ? 12.43 -9.148 -1.572 1 94.31 253 GLU B C 1
ATOM 4902 O O . GLU B 1 253 ? 13.453 -8.625 -2.029 1 94.31 253 GLU B O 1
ATOM 4907 N N . MET B 1 254 ? 12.414 -9.859 -0.423 1 96.06 254 MET B N 1
ATOM 4908 C CA . MET B 1 254 ? 13.672 -10.086 0.282 1 96.06 254 MET B CA 1
ATOM 4909 C C . MET B 1 254 ? 14.609 -10.961 -0.544 1 96.06 254 MET B C 1
ATOM 4911 O O . MET B 1 254 ? 15.805 -10.68 -0.642 1 96.06 254 MET B O 1
ATOM 4915 N N . VAL B 1 255 ? 14.047 -11.977 -1.146 1 94.31 255 VAL B N 1
ATOM 4916 C CA . VAL B 1 255 ? 14.828 -12.836 -2.027 1 94.31 255 VAL B CA 1
ATOM 4917 C C . VAL B 1 255 ? 15.312 -12.039 -3.234 1 94.31 255 VAL B C 1
ATOM 4919 O O . VAL B 1 255 ? 16.484 -12.141 -3.629 1 94.31 255 VAL B O 1
ATOM 4922 N N . ASN B 1 256 ? 14.43 -11.289 -3.793 1 93.44 256 ASN B N 1
ATOM 4923 C CA . ASN B 1 256 ? 14.781 -10.453 -4.938 1 93.44 256 ASN B CA 1
ATOM 4924 C C . ASN B 1 256 ? 15.93 -9.5 -4.605 1 93.44 256 ASN B C 1
ATOM 4926 O O . ASN B 1 256 ? 16.844 -9.328 -5.406 1 93.44 256 ASN B O 1
ATOM 4930 N N . TYR B 1 257 ? 15.859 -8.883 -3.418 1 95.5 257 TYR B N 1
ATOM 4931 C CA . TYR B 1 257 ? 16.922 -7.98 -2.967 1 95.5 257 TYR B CA 1
ATOM 4932 C C . TYR B 1 257 ? 18.25 -8.719 -2.848 1 95.5 257 TYR B C 1
ATOM 4934 O O . TYR B 1 257 ? 19.297 -8.195 -3.227 1 95.5 257 TYR B O 1
ATOM 4942 N N . SER B 1 258 ? 18.234 -9.875 -2.355 1 95.19 258 SER B N 1
ATOM 4943 C CA . SER B 1 258 ? 19.453 -10.641 -2.086 1 95.19 258 SER B CA 1
ATOM 4944 C C . SER B 1 258 ? 20.203 -10.953 -3.375 1 95.19 258 SER B C 1
ATOM 4946 O O . SER B 1 258 ? 21.406 -11.172 -3.355 1 95.19 258 SER B O 1
ATOM 4948 N N . ARG B 1 259 ? 19.516 -10.945 -4.469 1 91.94 259 ARG B N 1
ATOM 4949 C CA . ARG B 1 259 ? 20.125 -11.32 -5.742 1 91.94 259 ARG B CA 1
ATOM 4950 C C . ARG B 1 259 ? 21.188 -10.312 -6.156 1 91.94 259 ARG B C 1
ATOM 4952 O O . ARG B 1 259 ? 22.062 -10.625 -6.969 1 91.94 259 ARG B O 1
ATOM 4959 N N . TYR B 1 260 ? 21.078 -9.117 -5.688 1 93.12 260 TYR B N 1
ATOM 4960 C CA . TYR B 1 260 ? 22.062 -8.086 -6.027 1 93.12 260 TYR B CA 1
ATOM 4961 C C . TYR B 1 260 ? 23.406 -8.391 -5.398 1 93.12 260 TYR B C 1
ATOM 4963 O O . TYR B 1 260 ? 24.422 -7.809 -5.785 1 93.12 260 TYR B O 1
ATOM 4971 N N . TYR B 1 261 ? 23.453 -9.234 -4.473 1 93.44 261 TYR B N 1
ATOM 4972 C CA . TYR B 1 261 ? 24.672 -9.578 -3.766 1 93.44 261 TYR B CA 1
ATOM 4973 C C . TYR B 1 261 ? 25.125 -11 -4.109 1 93.44 261 TYR B C 1
ATOM 4975 O O . TYR B 1 261 ? 25.984 -11.57 -3.436 1 93.44 261 TYR B O 1
ATOM 4983 N N . GLY B 1 262 ? 24.531 -11.547 -5.074 1 90.5 262 GLY B N 1
ATOM 4984 C CA . GLY B 1 262 ? 24.812 -12.906 -5.508 1 90.5 262 GLY B CA 1
ATOM 4985 C C . GLY B 1 262 ? 23.562 -13.773 -5.574 1 90.5 262 GLY B C 1
ATOM 4986 O O . GLY B 1 262 ? 22.469 -13.312 -5.289 1 90.5 262 GLY B O 1
ATOM 4987 N N . LEU B 1 263 ? 23.766 -15.031 -6 1 92.44 263 LEU B N 1
ATOM 4988 C CA . LEU B 1 263 ? 22.641 -15.945 -6.074 1 92.44 263 LEU B CA 1
ATOM 4989 C C . LEU B 1 263 ? 21.984 -16.141 -4.707 1 92.44 263 LEU B C 1
ATOM 4991 O O . LEU B 1 263 ? 22.688 -16.391 -3.721 1 92.44 263 LEU B O 1
ATOM 4995 N N . PRO B 1 264 ? 20.703 -15.977 -4.672 1 94.06 264 PRO B N 1
ATOM 4996 C CA . PRO B 1 264 ? 20.016 -16.125 -3.383 1 94.06 264 PRO B CA 1
ATOM 4997 C C . PRO B 1 264 ? 20.203 -17.516 -2.775 1 94.06 264 PRO B C 1
ATOM 4999 O O . PRO B 1 264 ? 20.172 -18.516 -3.498 1 94.06 264 PRO B O 1
ATOM 5002 N N . ASN B 1 265 ? 20.391 -17.562 -1.495 1 94.88 265 ASN B N 1
ATOM 5003 C CA . ASN B 1 265 ? 20.375 -18.797 -0.723 1 94.88 265 ASN B CA 1
ATOM 5004 C C . ASN B 1 265 ? 19.719 -18.594 0.639 1 94.88 265 ASN B C 1
ATOM 5006 O O . ASN B 1 265 ? 19.531 -17.469 1.085 1 94.88 265 ASN B O 1
ATOM 5010 N N . VAL B 1 266 ? 19.406 -19.703 1.242 1 95.81 266 VAL B N 1
ATOM 5011 C CA . VAL B 1 266 ? 18.594 -19.688 2.451 1 95.81 266 VAL B CA 1
ATOM 5012 C C . VAL B 1 266 ? 19.312 -18.938 3.561 1 95.81 266 VAL B C 1
ATOM 5014 O O . VAL B 1 266 ? 18.703 -18.203 4.332 1 95.81 266 VAL B O 1
ATOM 5017 N N . ASP B 1 267 ? 20.594 -19.031 3.611 1 96.81 267 ASP B N 1
ATOM 5018 C CA . ASP B 1 267 ? 21.375 -18.422 4.676 1 96.81 267 ASP B CA 1
ATOM 5019 C C . ASP B 1 267 ? 21.391 -16.891 4.539 1 96.81 267 ASP B C 1
ATOM 5021 O O . ASP B 1 267 ? 21.188 -16.172 5.52 1 96.81 267 ASP B O 1
ATOM 5025 N N . THR B 1 268 ? 21.656 -16.422 3.373 1 95.81 268 THR B N 1
ATOM 5026 C CA . THR B 1 268 ? 21.75 -14.984 3.148 1 95.81 268 THR B CA 1
ATOM 5027 C C . THR B 1 268 ? 20.391 -14.32 3.387 1 95.81 268 THR B C 1
ATOM 5029 O O . THR B 1 268 ? 20.328 -13.227 3.965 1 95.81 268 THR B O 1
ATOM 5032 N N . VAL B 1 269 ? 19.344 -14.969 2.959 1 96.5 269 VAL B N 1
ATOM 5033 C CA . VAL B 1 269 ? 18.016 -14.406 3.125 1 96.5 269 VAL B CA 1
ATOM 5034 C C . VAL B 1 269 ? 17.625 -14.445 4.598 1 96.5 269 VAL B C 1
ATOM 5036 O O . VAL B 1 269 ? 17.031 -13.492 5.117 1 96.5 269 VAL B O 1
ATOM 5039 N N . ALA B 1 270 ? 17.906 -15.547 5.285 1 96.5 270 ALA B N 1
ATOM 5040 C CA . ALA B 1 270 ? 17.656 -15.641 6.719 1 96.5 270 ALA B CA 1
ATOM 5041 C C . ALA B 1 270 ? 18.359 -14.531 7.48 1 96.5 270 ALA B C 1
ATOM 5043 O O . ALA B 1 270 ? 17.781 -13.906 8.375 1 96.5 270 ALA B O 1
ATOM 5044 N N . ALA B 1 271 ? 19.578 -14.266 7.074 1 95.75 271 ALA B N 1
ATOM 5045 C CA . ALA B 1 271 ? 20.375 -13.219 7.711 1 95.75 271 ALA B CA 1
ATOM 5046 C C . ALA B 1 271 ? 19.734 -11.844 7.512 1 95.75 271 ALA B C 1
ATOM 5048 O O . ALA B 1 271 ? 19.75 -11.008 8.422 1 95.75 271 ALA B O 1
ATOM 5049 N N . LEU B 1 272 ? 19.188 -11.625 6.363 1 95.31 272 LEU B N 1
ATOM 5050 C CA . LEU B 1 272 ? 18.531 -10.359 6.07 1 95.31 272 LEU B CA 1
ATOM 5051 C C . LEU B 1 272 ? 17.328 -10.148 6.969 1 95.31 272 LEU B C 1
ATOM 5053 O O . LEU B 1 272 ? 16.984 -9.008 7.305 1 95.31 272 LEU B O 1
ATOM 5057 N N . PHE B 1 273 ? 16.672 -11.25 7.355 1 94.44 273 PHE B N 1
ATOM 5058 C CA . PHE B 1 273 ? 15.531 -11.188 8.266 1 94.44 273 PHE B CA 1
ATOM 5059 C C . PHE B 1 273 ? 15.992 -11.219 9.719 1 94.44 273 PHE B C 1
ATOM 5061 O O . PHE B 1 273 ? 15.188 -11.094 10.641 1 94.44 273 PHE B O 1
ATOM 5068 N N . ASN B 1 274 ? 17.266 -11.398 9.883 1 92.94 274 ASN B N 1
ATOM 5069 C CA . ASN B 1 274 ? 17.844 -11.555 11.211 1 92.94 274 ASN B CA 1
ATOM 5070 C C . ASN B 1 274 ? 17.25 -12.758 11.945 1 92.94 274 ASN B C 1
ATOM 5072 O O . ASN B 1 274 ? 16.875 -12.648 13.109 1 92.94 274 ASN B O 1
ATOM 5076 N N . ILE B 1 275 ? 17.062 -13.852 11.281 1 94.06 275 ILE B N 1
ATOM 5077 C CA . ILE B 1 275 ? 16.594 -15.109 11.852 1 94.06 275 ILE B CA 1
ATOM 5078 C C . ILE B 1 275 ? 17.484 -16.25 11.383 1 94.06 275 ILE B C 1
ATOM 5080 O O . ILE B 1 275 ? 18.328 -16.062 10.508 1 94.06 275 ILE B O 1
ATOM 5084 N N . SER B 1 276 ? 17.391 -17.406 12.031 1 95.75 276 SER B N 1
ATOM 5085 C CA . SER B 1 276 ? 18.203 -18.562 11.664 1 95.75 276 SER B CA 1
ATOM 5086 C C . SER B 1 276 ? 17.672 -19.234 10.406 1 95.75 276 SER B C 1
ATOM 5088 O O . SER B 1 276 ? 16.516 -19.031 10.031 1 95.75 276 SER B O 1
ATOM 5090 N N . ARG B 1 277 ? 18.531 -20 9.781 1 95.62 277 ARG B N 1
ATOM 5091 C CA . ARG B 1 277 ? 18.156 -20.828 8.641 1 95.62 277 ARG B CA 1
ATOM 5092 C C . ARG B 1 277 ? 16.969 -21.719 8.977 1 95.62 277 ARG B C 1
ATOM 5094 O O . ARG B 1 277 ? 16.031 -21.844 8.188 1 95.62 277 ARG B O 1
ATOM 5101 N N . GLN B 1 278 ? 16.984 -22.266 10.125 1 95.25 278 GLN B N 1
ATOM 5102 C CA . GLN B 1 278 ? 15.922 -23.156 10.562 1 95.25 278 GLN B CA 1
ATOM 5103 C C . GLN B 1 278 ? 14.594 -22.422 10.703 1 95.25 278 GLN B C 1
ATOM 5105 O O . GLN B 1 278 ? 13.547 -22.938 10.297 1 95.25 278 GLN B O 1
ATOM 5110 N N . GLN B 1 279 ? 14.633 -21.266 11.266 1 94.5 279 GLN B N 1
ATOM 5111 C CA . GLN B 1 279 ? 13.43 -20.453 11.43 1 94.5 279 GLN B CA 1
ATOM 5112 C C . GLN B 1 279 ? 12.828 -20.062 10.086 1 94.5 279 GLN B C 1
ATOM 5114 O O . GLN B 1 279 ? 11.609 -20.109 9.906 1 94.5 279 GLN B O 1
ATOM 5119 N N . LEU B 1 280 ? 13.68 -19.688 9.125 1 94.88 280 LEU B N 1
ATOM 5120 C CA . LEU B 1 280 ? 13.188 -19.328 7.797 1 94.88 280 LEU B CA 1
ATOM 5121 C C . LEU B 1 280 ? 12.555 -20.516 7.105 1 94.88 280 LEU B C 1
ATOM 5123 O O . LEU B 1 280 ? 11.477 -20.406 6.512 1 94.88 280 LEU B O 1
ATOM 5127 N N . GLN B 1 281 ? 13.211 -21.656 7.199 1 93.94 281 GLN B N 1
ATOM 5128 C CA . GLN B 1 281 ? 12.703 -22.859 6.566 1 93.94 281 GLN B CA 1
ATOM 5129 C C . GLN B 1 281 ? 11.344 -23.25 7.137 1 93.94 281 GLN B C 1
ATOM 5131 O O . GLN B 1 281 ? 10.453 -23.672 6.395 1 93.94 281 GLN B O 1
ATOM 5136 N N . ARG B 1 282 ? 11.242 -23.125 8.406 1 92.44 282 ARG B N 1
ATOM 5137 C CA . ARG B 1 282 ? 9.969 -23.438 9.055 1 92.44 282 ARG B CA 1
ATOM 5138 C C . ARG B 1 282 ? 8.875 -22.5 8.562 1 92.44 282 ARG B C 1
ATOM 5140 O O . ARG B 1 282 ? 7.746 -22.922 8.32 1 92.44 282 ARG B O 1
ATOM 5147 N N . ARG B 1 283 ? 9.164 -21.25 8.43 1 89.69 283 ARG B N 1
ATOM 5148 C CA . ARG B 1 283 ? 8.188 -20.266 7.969 1 89.69 283 ARG B CA 1
ATOM 5149 C C . ARG B 1 283 ? 7.801 -20.516 6.516 1 89.69 283 ARG B C 1
ATOM 5151 O O . ARG B 1 283 ? 6.629 -20.375 6.148 1 89.69 283 ARG B O 1
ATOM 5158 N N . LEU B 1 284 ? 8.797 -20.812 5.742 1 91.38 284 LEU B N 1
ATOM 5159 C CA . LEU B 1 284 ? 8.523 -21.156 4.352 1 91.38 284 LEU B CA 1
ATOM 5160 C C . LEU B 1 284 ? 7.594 -22.359 4.254 1 91.38 284 LEU B C 1
ATOM 5162 O O . LEU B 1 284 ? 6.629 -22.344 3.484 1 91.38 284 LEU B O 1
ATOM 5166 N N . GLN B 1 285 ? 7.848 -23.344 5.027 1 88.62 285 GLN B N 1
ATOM 5167 C CA . GLN B 1 285 ? 7.035 -24.547 5.027 1 88.62 285 GLN B CA 1
ATOM 5168 C C . GLN B 1 285 ? 5.594 -24.25 5.434 1 88.62 285 GLN B C 1
ATOM 5170 O O . GLN B 1 285 ? 4.652 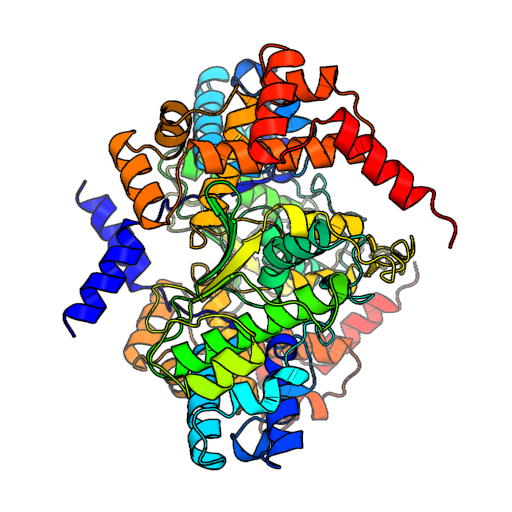-24.766 4.836 1 88.62 285 GLN B O 1
ATOM 5175 N N . LYS B 1 286 ? 5.453 -23.438 6.375 1 85.38 286 LYS B N 1
ATOM 5176 C CA . LYS B 1 286 ? 4.125 -23.047 6.852 1 85.38 286 LYS B CA 1
ATOM 5177 C C . LYS B 1 286 ? 3.33 -22.344 5.754 1 85.38 286 LYS B C 1
ATOM 5179 O O . LYS B 1 286 ? 2.105 -22.469 5.691 1 85.38 286 LYS B O 1
ATOM 5184 N N . LEU B 1 287 ? 4.074 -21.688 4.926 1 84.31 287 LEU B N 1
ATOM 5185 C CA . LEU B 1 287 ? 3.426 -20.953 3.85 1 84.31 287 LEU B CA 1
ATOM 5186 C C . LEU B 1 287 ? 3.295 -21.812 2.6 1 84.31 287 LEU B C 1
ATOM 5188 O O . LEU B 1 287 ? 2.713 -21.375 1.601 1 84.31 287 LEU B O 1
ATOM 5192 N N . GLY B 1 288 ? 3.879 -22.938 2.623 1 83 288 GLY B N 1
ATOM 5193 C CA . GLY B 1 288 ? 3.803 -23.844 1.496 1 83 288 GLY B CA 1
ATOM 5194 C C . GLY B 1 288 ? 4.926 -23.656 0.493 1 83 288 GLY B C 1
ATOM 5195 O O . GLY B 1 288 ? 4.863 -24.172 -0.623 1 83 288 GLY B O 1
ATOM 5196 N N . PHE B 1 289 ? 5.879 -22.938 0.918 1 85 289 PHE B N 1
ATOM 5197 C CA . PHE B 1 289 ? 7 -22.656 0.027 1 85 289 PHE B CA 1
ATOM 5198 C C . PHE B 1 289 ? 8.18 -23.562 0.337 1 85 289 PHE B C 1
ATOM 5200 O O . PHE B 1 289 ? 8.281 -24.094 1.44 1 85 289 PHE B O 1
ATOM 5207 N N . THR B 1 290 ? 8.953 -23.781 -0.661 1 90.62 290 THR B N 1
ATOM 5208 C CA . THR B 1 290 ? 10.359 -24.125 -0.486 1 90.62 290 THR B CA 1
ATOM 5209 C C . THR B 1 290 ? 11.258 -23.016 -1.028 1 90.62 290 THR B C 1
ATOM 5211 O O . THR B 1 290 ? 10.867 -22.297 -1.944 1 90.62 290 THR B O 1
ATOM 5214 N N . PHE B 1 291 ? 12.414 -22.953 -0.405 1 93.19 291 PHE B N 1
ATOM 5215 C CA . PHE B 1 291 ? 13.297 -21.875 -0.837 1 93.19 291 PHE B CA 1
ATOM 5216 C C . PHE B 1 291 ? 13.68 -22.047 -2.305 1 93.19 291 PHE B C 1
ATOM 5218 O O . PHE B 1 291 ? 13.75 -21.062 -3.047 1 93.19 291 PHE B O 1
ATOM 5225 N N . THR B 1 292 ? 13.875 -23.234 -2.729 1 91.44 292 THR B N 1
ATOM 5226 C CA . THR B 1 292 ? 14.297 -23.531 -4.094 1 91.44 292 THR B CA 1
ATOM 5227 C C . THR B 1 292 ? 13.25 -23.047 -5.094 1 91.44 292 THR B C 1
ATOM 5229 O O . THR B 1 292 ? 13.578 -22.328 -6.051 1 91.44 292 THR B O 1
ATOM 5232 N N . TYR B 1 293 ? 12.047 -23.328 -4.887 1 89.31 293 TYR B N 1
ATOM 5233 C CA . TYR B 1 293 ? 10.992 -22.938 -5.82 1 89.31 293 TYR B CA 1
ATOM 5234 C C . TYR B 1 293 ? 10.688 -21.453 -5.719 1 89.31 293 TYR B C 1
ATOM 5236 O O . TYR B 1 293 ? 10.375 -20.797 -6.723 1 89.31 293 TYR B O 1
ATOM 5244 N N . LEU B 1 294 ? 10.758 -20.953 -4.496 1 91.62 294 LEU B N 1
ATOM 5245 C CA . LEU B 1 294 ? 10.57 -19.516 -4.324 1 91.62 294 LEU B CA 1
ATOM 5246 C C . LEU B 1 294 ? 11.617 -18.719 -5.102 1 91.62 294 LEU B C 1
ATOM 5248 O O . LEU B 1 294 ? 11.273 -17.844 -5.891 1 91.62 294 LEU B O 1
ATOM 5252 N N . SER B 1 295 ? 12.891 -19.047 -4.855 1 92.75 295 SER B N 1
ATOM 5253 C CA . SER B 1 295 ? 13.984 -18.344 -5.52 1 92.75 295 SER B CA 1
ATOM 5254 C C . SER B 1 295 ? 13.938 -18.562 -7.031 1 92.75 295 SER B C 1
ATOM 5256 O O . SER B 1 295 ? 14.148 -17.625 -7.805 1 92.75 295 SER B O 1
ATOM 5258 N N . GLY B 1 296 ? 13.648 -19.766 -7.441 1 88.94 296 GLY B N 1
ATOM 5259 C CA . GLY B 1 296 ? 13.539 -20.047 -8.859 1 88.94 296 GLY B CA 1
ATOM 5260 C C . GLY B 1 296 ? 12.445 -19.25 -9.547 1 88.94 296 GLY B C 1
ATOM 5261 O O . GLY B 1 296 ? 12.656 -18.703 -10.641 1 88.94 296 GLY B O 1
ATOM 5262 N N . TYR B 1 297 ? 11.352 -19.203 -8.93 1 87.31 297 TYR B N 1
ATOM 5263 C CA . TYR B 1 297 ? 10.219 -18.453 -9.453 1 87.31 297 TYR B CA 1
ATOM 5264 C C . TYR B 1 297 ? 10.586 -16.969 -9.617 1 87.31 297 TYR B C 1
ATOM 5266 O O . TYR B 1 297 ? 10.312 -16.375 -10.656 1 87.31 297 TYR B O 1
ATOM 5274 N N . ILE B 1 298 ? 11.18 -16.406 -8.617 1 89.88 298 ILE B N 1
ATOM 5275 C CA . ILE B 1 298 ? 11.539 -15 -8.594 1 89.88 298 ILE B CA 1
ATOM 5276 C C . ILE B 1 298 ? 12.578 -14.711 -9.672 1 89.88 298 ILE B C 1
ATOM 5278 O O . ILE B 1 298 ? 12.43 -13.773 -10.453 1 89.88 298 ILE B O 1
ATOM 5282 N N . LEU B 1 299 ? 13.594 -15.531 -9.742 1 90.94 299 LEU B N 1
ATOM 5283 C CA . LEU B 1 299 ? 14.688 -15.312 -10.688 1 90.94 299 LEU B CA 1
ATOM 5284 C C . LEU B 1 299 ? 14.211 -15.492 -12.125 1 90.94 299 LEU B C 1
ATOM 5286 O O . LEU B 1 299 ? 14.633 -14.75 -13.016 1 90.94 299 LEU B O 1
ATOM 5290 N N . CYS B 1 300 ? 13.344 -16.375 -12.32 1 87.19 300 CYS B N 1
ATOM 5291 C CA . CYS B 1 300 ? 12.789 -16.594 -13.656 1 87.19 300 CYS B CA 1
ATOM 5292 C C . CYS B 1 300 ? 11.945 -15.398 -14.094 1 87.19 300 CYS B C 1
ATOM 5294 O O . CYS B 1 300 ? 12.016 -14.977 -15.25 1 87.19 300 CYS B O 1
ATOM 5296 N N . ASN B 1 301 ? 11.125 -14.93 -13.195 1 84.31 301 ASN B N 1
ATOM 5297 C CA . ASN B 1 301 ? 10.312 -13.758 -13.508 1 84.31 301 ASN B CA 1
ATOM 5298 C C . ASN B 1 301 ? 11.18 -12.547 -13.836 1 84.31 301 ASN B C 1
ATOM 5300 O O . ASN B 1 301 ? 10.867 -11.773 -14.742 1 84.31 301 ASN B O 1
ATOM 5304 N N . GLN B 1 302 ? 12.211 -12.414 -13.094 1 87.56 302 GLN B N 1
ATOM 5305 C CA . GLN B 1 302 ? 13.141 -11.328 -13.367 1 87.56 302 GLN B CA 1
ATOM 5306 C C . GLN B 1 302 ? 13.82 -11.516 -14.727 1 87.56 302 GLN B C 1
ATOM 5308 O O . GLN B 1 302 ? 14.023 -10.547 -15.453 1 87.56 302 GLN B O 1
ATOM 5313 N N . ALA B 1 303 ? 14.164 -12.703 -15.008 1 88.88 303 ALA B N 1
ATOM 5314 C CA . ALA B 1 303 ? 14.773 -13.016 -16.297 1 88.88 303 ALA B CA 1
ATOM 5315 C C . ALA B 1 303 ? 13.844 -12.641 -17.453 1 88.88 303 ALA B C 1
ATOM 5317 O O . ALA B 1 303 ? 14.273 -12.047 -18.438 1 88.88 303 ALA B O 1
ATOM 5318 N N . ILE B 1 304 ? 12.633 -12.953 -17.281 1 81.19 304 ILE B N 1
ATOM 5319 C CA . ILE B 1 304 ? 11.633 -12.68 -18.297 1 81.19 304 ILE B CA 1
ATOM 5320 C C . ILE B 1 304 ? 11.492 -11.172 -18.5 1 81.19 304 ILE B C 1
ATOM 5322 O O . ILE B 1 304 ? 11.43 -10.688 -19.625 1 81.19 304 ILE B O 1
ATOM 5326 N N . ARG B 1 305 ? 11.43 -10.469 -17.438 1 79.5 305 ARG B N 1
ATOM 5327 C CA . ARG B 1 305 ? 11.375 -9.016 -17.516 1 79.5 305 ARG B CA 1
ATOM 5328 C C . ARG B 1 305 ? 12.562 -8.477 -18.312 1 79.5 305 ARG B C 1
ATOM 5330 O O . ARG B 1 305 ? 12.391 -7.613 -19.188 1 79.5 305 ARG B O 1
ATOM 5337 N N . TYR B 1 306 ? 13.742 -8.969 -18.016 1 84.88 306 TYR B N 1
ATOM 5338 C CA . TYR B 1 306 ? 14.945 -8.531 -18.719 1 84.88 306 TYR B CA 1
ATOM 5339 C C . TYR B 1 306 ? 14.891 -8.898 -20.188 1 84.88 306 TYR B C 1
ATOM 5341 O O . TYR B 1 306 ? 15.305 -8.117 -21.047 1 84.88 306 TYR B O 1
ATOM 5349 N N . MET B 1 307 ? 14.367 -10.031 -20.469 1 82.88 307 MET B N 1
ATOM 5350 C CA . MET B 1 307 ? 14.219 -10.477 -21.844 1 82.88 307 MET B CA 1
ATOM 5351 C C . MET B 1 307 ? 13.289 -9.547 -22.625 1 82.88 307 MET B C 1
ATOM 5353 O O . MET B 1 307 ? 13.586 -9.164 -23.75 1 82.88 307 MET B O 1
ATOM 5357 N N . LEU B 1 308 ? 12.242 -9.164 -21.984 1 73.12 308 LEU B N 1
ATOM 5358 C CA . LEU B 1 308 ? 11.258 -8.289 -22.594 1 73.12 308 LEU B CA 1
ATOM 5359 C C . LEU B 1 308 ? 11.828 -6.891 -22.812 1 73.12 308 LEU B C 1
ATOM 5361 O O . LEU B 1 308 ? 11.406 -6.176 -23.734 1 73.12 308 LEU B O 1
ATOM 5365 N N . GLU B 1 309 ? 12.773 -6.562 -22.016 1 76.31 309 GLU B N 1
ATOM 5366 C CA . GLU B 1 309 ? 13.461 -5.281 -22.156 1 76.31 309 GLU B CA 1
ATOM 5367 C C . GLU B 1 309 ? 14.547 -5.344 -23.219 1 76.31 309 GLU B C 1
ATOM 5369 O O . GLU B 1 309 ? 15.195 -4.336 -23.516 1 76.31 309 GLU B O 1
ATOM 5374 N N . GLY B 1 310 ? 14.781 -6.512 -23.75 1 82.19 310 GLY B N 1
ATOM 5375 C CA . GLY B 1 310 ? 15.703 -6.664 -24.875 1 82.19 310 GLY B CA 1
ATOM 5376 C C . GLY B 1 310 ? 17.109 -7.035 -24.438 1 82.19 310 GLY B C 1
ATOM 5377 O O . GLY B 1 310 ? 18.047 -6.992 -25.234 1 82.19 310 GLY B O 1
ATOM 5378 N N . MET B 1 311 ? 17.312 -7.414 -23.266 1 88.12 311 MET B N 1
ATOM 5379 C CA . MET B 1 311 ? 18.625 -7.781 -22.75 1 88.12 311 MET B CA 1
ATOM 5380 C C . MET B 1 311 ? 19.047 -9.148 -23.281 1 88.12 311 MET B C 1
ATOM 5382 O O . MET B 1 311 ? 18.219 -10.047 -23.438 1 88.12 311 MET B O 1
ATOM 5386 N N . ASP B 1 312 ? 20.281 -9.273 -23.547 1 91.12 312 ASP B N 1
ATOM 5387 C CA . ASP B 1 312 ? 20.734 -10.562 -24.047 1 91.12 312 ASP B CA 1
ATOM 5388 C C . ASP B 1 312 ? 20.891 -11.57 -22.906 1 91.12 312 ASP B C 1
ATOM 5390 O O . ASP B 1 312 ? 21.016 -11.18 -21.75 1 91.12 312 ASP B O 1
ATOM 5394 N N . ILE B 1 313 ? 20.969 -12.797 -23.25 1 91.94 313 ILE B N 1
ATOM 5395 C CA . ILE B 1 313 ? 20.906 -13.906 -22.297 1 91.94 313 ILE B CA 1
ATOM 5396 C C . ILE B 1 313 ? 22.141 -13.883 -21.406 1 91.94 313 ILE B C 1
ATOM 5398 O O . ILE B 1 313 ? 22.047 -14.164 -20.203 1 91.94 313 ILE B O 1
ATOM 5402 N N . ALA B 1 314 ? 23.281 -13.562 -21.969 1 93.19 314 ALA B N 1
ATOM 5403 C CA . ALA B 1 314 ? 24.516 -13.539 -21.203 1 93.19 314 ALA B CA 1
ATOM 5404 C C . ALA B 1 314 ? 24.469 -12.445 -20.125 1 93.19 314 ALA B C 1
ATOM 5406 O O . ALA B 1 314 ? 24.891 -12.672 -18.984 1 93.19 314 ALA B O 1
ATOM 5407 N N . GLU B 1 315 ? 24 -11.375 -20.453 1 93.31 315 GLU B N 1
ATOM 5408 C CA . GLU B 1 315 ? 23.859 -10.266 -19.516 1 93.31 315 GLU B CA 1
ATOM 5409 C C . GLU B 1 315 ? 22.859 -10.602 -18.422 1 93.31 315 GLU B C 1
ATOM 5411 O O . GLU B 1 315 ? 23.062 -10.273 -17.25 1 93.31 315 GLU B O 1
ATOM 5416 N N . ILE B 1 316 ? 21.781 -11.242 -18.797 1 93.75 316 ILE B N 1
ATOM 5417 C CA . ILE B 1 316 ? 20.75 -11.648 -17.844 1 93.75 316 ILE B CA 1
ATOM 5418 C C . ILE B 1 316 ? 21.344 -12.602 -16.812 1 93.75 316 ILE B C 1
ATOM 5420 O O . ILE B 1 316 ? 21.141 -12.438 -15.609 1 93.75 316 ILE B O 1
ATOM 5424 N N . ALA B 1 317 ? 22.094 -13.57 -17.312 1 93.5 317 ALA B N 1
ATOM 5425 C CA . ALA B 1 317 ? 22.719 -14.547 -16.422 1 93.5 317 ALA B CA 1
ATOM 5426 C C . ALA B 1 317 ? 23.609 -13.852 -15.391 1 93.5 317 ALA B C 1
ATOM 5428 O O . ALA B 1 317 ? 23.531 -14.156 -14.195 1 93.5 317 ALA B O 1
ATOM 5429 N N . SER B 1 318 ? 24.375 -12.891 -15.836 1 90.12 318 SER B N 1
ATOM 5430 C CA . SER B 1 318 ? 25.266 -12.156 -14.953 1 90.12 318 SER B CA 1
ATOM 5431 C C . SER B 1 318 ? 24.484 -11.305 -13.953 1 90.12 318 SER B C 1
ATOM 5433 O O . SER B 1 318 ? 24.781 -11.312 -12.758 1 90.12 318 SER B O 1
ATOM 5435 N N . ARG B 1 319 ? 23.484 -10.664 -14.359 1 89.31 319 ARG B N 1
ATOM 5436 C CA . ARG B 1 319 ? 22.703 -9.758 -13.539 1 89.31 319 ARG B CA 1
ATOM 5437 C C . ARG B 1 319 ? 21.953 -10.523 -12.445 1 89.31 319 ARG B C 1
ATOM 5439 O O . ARG B 1 319 ? 21.734 -10 -11.352 1 89.31 319 ARG B O 1
ATOM 5446 N N . LEU B 1 320 ? 21.625 -11.695 -12.797 1 91.81 320 LEU B N 1
ATOM 5447 C CA . LEU B 1 320 ? 20.875 -12.5 -11.844 1 91.81 320 LEU B CA 1
ATOM 5448 C C . LEU B 1 320 ? 21.797 -13.242 -10.891 1 91.81 320 LEU B C 1
ATOM 5450 O O . LEU B 1 320 ? 21.344 -13.836 -9.914 1 91.81 320 LEU B O 1
ATOM 5454 N N . GLY B 1 321 ? 23.062 -13.227 -11.18 1 86.94 321 GLY B N 1
ATOM 5455 C CA . GLY B 1 321 ? 24.047 -13.789 -10.258 1 86.94 321 GLY B CA 1
ATOM 5456 C C . GLY B 1 321 ? 24.469 -15.203 -10.625 1 86.94 321 GLY B C 1
ATOM 5457 O O . GLY B 1 321 ? 25.094 -15.891 -9.82 1 86.94 321 GLY B O 1
ATOM 5458 N N . TYR B 1 322 ? 24.094 -15.703 -11.773 1 92.31 322 TYR B N 1
ATOM 5459 C CA . TYR B 1 322 ? 24.516 -17.031 -12.188 1 92.31 322 TYR B CA 1
ATOM 5460 C C . TYR B 1 322 ? 25.969 -17.047 -12.633 1 92.31 322 TYR B C 1
ATOM 5462 O O . TYR B 1 322 ? 26.469 -16.031 -13.133 1 92.31 322 TYR B O 1
ATOM 5470 N N . ALA B 1 323 ? 26.578 -18.172 -12.508 1 90.06 323 ALA B N 1
ATOM 5471 C CA . ALA B 1 323 ? 28 -18.328 -12.859 1 90.06 323 ALA B CA 1
ATOM 5472 C C . ALA 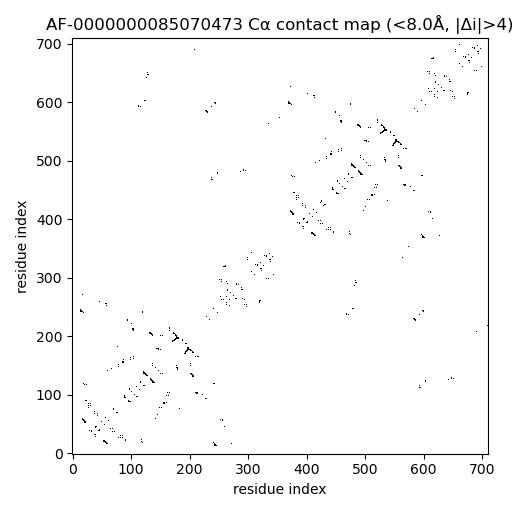B 1 323 ? 28.203 -18.234 -14.367 1 90.06 323 ALA B C 1
ATOM 5474 O O . ALA B 1 323 ? 29.234 -17.75 -14.828 1 90.06 323 ALA B O 1
ATOM 5475 N N . ASN B 1 324 ? 27.281 -18.734 -15.141 1 92.56 324 ASN B N 1
ATOM 5476 C CA . ASN B 1 324 ? 27.359 -18.703 -16.594 1 92.56 324 ASN B CA 1
ATOM 5477 C C . ASN B 1 324 ? 25.984 -18.891 -17.234 1 92.56 324 ASN B C 1
ATOM 5479 O O . ASN B 1 324 ? 25 -19.141 -16.547 1 92.56 324 ASN B O 1
ATOM 5483 N N . THR B 1 325 ? 25.969 -18.734 -18.547 1 93.94 325 THR B N 1
ATOM 5484 C CA . THR B 1 325 ? 24.719 -18.797 -19.312 1 93.94 325 THR B CA 1
ATOM 5485 C C . THR B 1 325 ? 24.109 -20.188 -19.234 1 93.94 325 THR B C 1
ATOM 5487 O O . THR B 1 325 ? 22.891 -20.344 -19.219 1 93.94 325 THR B O 1
ATOM 5490 N N . HIS B 1 326 ? 24.984 -21.156 -19.156 1 94.19 326 HIS B N 1
ATOM 5491 C CA . HIS B 1 326 ? 24.516 -22.531 -19.125 1 94.19 326 HIS B CA 1
ATOM 5492 C C . HIS B 1 326 ? 23.766 -22.828 -17.828 1 94.19 326 HIS B C 1
ATOM 5494 O O . HIS B 1 326 ? 22.688 -23.422 -17.844 1 94.19 326 HIS B O 1
ATOM 5500 N N . SER B 1 327 ? 24.344 -22.406 -16.734 1 94.06 327 SER B N 1
ATOM 5501 C CA . SER B 1 327 ? 23.703 -22.594 -15.438 1 94.06 327 SER B CA 1
ATOM 5502 C C . SER B 1 327 ? 22.359 -21.875 -15.375 1 94.06 327 SER B C 1
ATOM 5504 O O . SER B 1 327 ? 21.391 -22.406 -14.828 1 94.06 327 SER B O 1
ATOM 5506 N N . PHE B 1 328 ? 22.375 -20.672 -15.922 1 95.25 328 PHE B N 1
ATOM 5507 C CA . PHE B 1 328 ? 21.125 -19.906 -15.977 1 95.25 328 PHE B CA 1
ATOM 5508 C C . PHE B 1 328 ? 20.094 -20.641 -16.828 1 95.25 328 PHE B C 1
ATOM 5510 O O . PHE B 1 328 ? 18.953 -20.828 -16.391 1 95.25 328 PHE B O 1
ATOM 5517 N N . SER B 1 329 ? 20.469 -21.062 -17.969 1 93.75 329 SER B N 1
ATOM 5518 C CA . SER B 1 329 ? 19.547 -21.719 -18.891 1 93.75 329 SER B CA 1
ATOM 5519 C C . SER B 1 329 ? 18.953 -22.984 -18.281 1 93.75 329 SER B C 1
ATOM 5521 O O . SER B 1 329 ? 17.766 -23.266 -18.453 1 93.75 329 SER B O 1
ATOM 5523 N N . ARG B 1 330 ? 19.75 -23.719 -17.656 1 93.31 330 ARG B N 1
ATOM 5524 C CA . ARG B 1 330 ? 19.297 -24.938 -17.016 1 93.31 330 ARG B CA 1
ATOM 5525 C C . ARG B 1 330 ? 18.266 -24.641 -15.93 1 93.31 330 ARG B C 1
ATOM 5527 O O . ARG B 1 330 ? 17.25 -25.312 -15.828 1 93.31 330 ARG B O 1
ATOM 5534 N N . SER B 1 331 ? 18.609 -23.672 -15.148 1 91.94 331 SER B N 1
ATOM 5535 C CA . SER B 1 331 ? 17.703 -23.281 -14.086 1 91.94 331 SER B CA 1
ATOM 5536 C C . SER B 1 331 ? 16.375 -22.781 -14.648 1 91.94 331 SER B C 1
ATOM 5538 O O . SER B 1 331 ? 15.305 -23.141 -14.156 1 91.94 331 SER B O 1
ATOM 5540 N N . PHE B 1 332 ? 16.484 -21.906 -15.672 1 91.44 332 PHE B N 1
ATOM 5541 C CA . PHE B 1 332 ? 15.297 -21.359 -16.312 1 91.44 332 PHE B CA 1
ATOM 5542 C C . PHE B 1 332 ? 14.422 -22.484 -16.859 1 91.44 332 PHE B C 1
ATOM 5544 O O . PHE B 1 332 ? 13.203 -22.484 -16.672 1 91.44 332 PHE B O 1
ATOM 5551 N N . ALA B 1 333 ? 15.016 -23.453 -17.438 1 88.81 333 ALA B N 1
ATOM 5552 C CA . ALA B 1 333 ? 14.289 -24.578 -18.016 1 88.81 333 ALA B CA 1
ATOM 5553 C C . ALA B 1 333 ? 13.641 -25.438 -16.922 1 88.81 333 ALA B C 1
ATOM 5555 O O . ALA B 1 333 ? 12.562 -25.984 -17.125 1 88.81 333 ALA B O 1
ATOM 5556 N N . ARG B 1 334 ? 14.305 -25.562 -15.906 1 86.94 334 ARG B N 1
ATOM 5557 C CA . ARG B 1 334 ? 13.781 -26.328 -14.781 1 86.94 334 ARG B CA 1
ATOM 5558 C C . ARG B 1 334 ? 12.469 -25.734 -14.273 1 86.94 334 ARG B C 1
ATOM 5560 O O . ARG B 1 334 ? 11.523 -26.469 -13.977 1 86.94 334 ARG B O 1
ATOM 5567 N N . PHE B 1 335 ? 12.359 -24.438 -14.242 1 83.56 335 PHE B N 1
ATOM 5568 C CA . PHE B 1 335 ? 11.227 -23.781 -13.594 1 83.56 335 PHE B CA 1
ATOM 5569 C C . PHE B 1 335 ? 10.164 -23.391 -14.609 1 83.56 335 PHE B C 1
ATOM 5571 O O . PHE B 1 335 ? 8.977 -23.312 -14.281 1 83.56 335 PHE B O 1
ATOM 5578 N N . ARG B 1 336 ? 10.555 -23.125 -15.898 1 80.81 336 ARG B N 1
ATOM 5579 C CA . ARG B 1 336 ? 9.609 -22.672 -16.906 1 80.81 336 ARG B CA 1
ATOM 5580 C C . ARG B 1 336 ? 9.352 -23.75 -17.953 1 80.81 336 ARG B C 1
ATOM 5582 O O . ARG B 1 336 ? 8.523 -23.578 -18.844 1 80.81 336 ARG B O 1
ATOM 5589 N N . ARG B 1 337 ? 10.109 -24.781 -17.844 1 80.19 337 ARG B N 1
ATOM 5590 C CA . ARG B 1 337 ? 9.984 -25.938 -18.719 1 80.19 337 ARG B CA 1
ATOM 5591 C C . ARG B 1 337 ? 10.344 -25.594 -20.156 1 80.19 337 ARG B C 1
ATOM 5593 O O . ARG B 1 337 ? 9.922 -26.281 -21.078 1 80.19 337 ARG B O 1
ATOM 5600 N N . GLN B 1 338 ? 10.938 -24.547 -20.359 1 83.19 338 GLN B N 1
ATOM 5601 C CA . GLN B 1 338 ? 11.516 -24.125 -21.625 1 83.19 338 GLN B CA 1
ATOM 5602 C C . GLN B 1 338 ? 12.789 -23.312 -21.422 1 83.19 338 GLN B C 1
ATOM 5604 O O . GLN B 1 338 ? 12.961 -22.688 -20.375 1 83.19 338 GLN B O 1
ATOM 5609 N N . THR B 1 339 ? 13.586 -23.375 -22.422 1 86.44 339 THR B N 1
ATOM 5610 C CA . THR B 1 339 ? 14.812 -22.578 -22.328 1 86.44 339 THR B CA 1
ATOM 5611 C C . THR B 1 339 ? 14.516 -21.094 -22.578 1 86.44 339 THR B C 1
ATOM 5613 O O . THR B 1 339 ? 13.469 -20.75 -23.125 1 86.44 339 THR B O 1
ATOM 5616 N N . PRO B 1 340 ? 15.453 -20.219 -22.125 1 87.19 340 PRO B N 1
ATOM 5617 C CA . PRO B 1 340 ? 15.266 -18.781 -22.391 1 87.19 340 PRO B CA 1
ATOM 5618 C C . PRO B 1 340 ? 15.094 -18.469 -23.875 1 87.19 340 PRO B C 1
ATOM 5620 O O . PRO B 1 340 ? 14.266 -17.641 -24.25 1 87.19 340 PRO B O 1
ATOM 5623 N N . THR B 1 341 ? 15.812 -19.172 -24.688 1 84.75 341 THR B N 1
ATOM 5624 C CA . THR B 1 341 ? 15.75 -18.953 -26.125 1 84.75 341 THR B CA 1
ATOM 5625 C C . THR B 1 341 ? 14.383 -19.359 -26.672 1 84.75 341 THR B C 1
ATOM 5627 O O . THR B 1 341 ? 13.805 -18.672 -27.5 1 84.75 341 THR B O 1
ATOM 5630 N N . GLN B 1 342 ? 13.898 -20.453 -26.281 1 83.25 342 GLN B N 1
ATOM 5631 C CA . GLN B 1 342 ? 12.57 -20.922 -26.672 1 83.25 342 GLN B CA 1
ATOM 5632 C C . GLN B 1 342 ? 11.492 -19.938 -26.234 1 83.25 342 GLN B C 1
ATOM 5634 O O . GLN B 1 342 ? 10.555 -19.656 -26.984 1 83.25 342 GLN B O 1
ATOM 5639 N N . TYR B 1 343 ? 11.688 -19.438 -25.047 1 79.88 343 TYR B N 1
ATOM 5640 C CA . TYR B 1 343 ? 10.719 -18.484 -24.5 1 79.88 343 TYR B CA 1
ATOM 5641 C C . TYR B 1 343 ? 10.672 -17.219 -25.359 1 79.88 343 TYR B C 1
ATOM 5643 O O . TYR B 1 343 ? 9.594 -16.734 -25.703 1 79.88 343 TYR B O 1
ATOM 5651 N N . LEU B 1 344 ? 11.797 -16.688 -25.703 1 77.12 344 LEU B N 1
ATOM 5652 C CA . LEU B 1 344 ? 11.906 -15.484 -26.516 1 77.12 344 LEU B CA 1
ATOM 5653 C C . LEU B 1 344 ? 11.312 -15.711 -27.906 1 77.12 344 LEU B C 1
ATOM 5655 O O . LEU B 1 344 ? 10.672 -14.812 -28.453 1 77.12 344 LEU B O 1
ATOM 5659 N N . SER B 1 345 ? 11.523 -16.828 -28.406 1 77.25 345 SER B N 1
ATOM 5660 C CA . SER B 1 345 ? 10.977 -17.172 -29.719 1 77.25 345 SER B CA 1
ATOM 5661 C C . SER B 1 345 ? 9.453 -17.203 -29.688 1 77.25 345 SER B C 1
ATOM 5663 O O . SER B 1 345 ? 8.805 -16.797 -30.656 1 77.25 345 SER B O 1
ATOM 5665 N N . GLN B 1 346 ? 8.945 -17.656 -28.703 1 72.5 346 GLN B N 1
ATOM 5666 C CA . GLN B 1 346 ? 7.492 -17.719 -28.547 1 72.5 346 GLN B CA 1
ATOM 5667 C C . GLN B 1 346 ? 6.891 -16.328 -28.359 1 72.5 346 GLN B C 1
ATOM 5669 O O . GLN B 1 346 ? 5.789 -16.062 -28.828 1 72.5 346 GLN B O 1
ATOM 5674 N N . LEU B 1 347 ? 7.602 -15.5 -27.594 1 66.19 347 LEU B N 1
ATOM 5675 C CA . LEU B 1 347 ? 7.145 -14.133 -27.391 1 66.19 347 LEU B CA 1
ATOM 5676 C C . LEU B 1 347 ? 7.148 -13.359 -28.703 1 66.19 347 LEU B C 1
ATOM 5678 O O . LEU B 1 347 ? 6.246 -12.562 -28.969 1 66.19 347 LEU B O 1
ATOM 5682 N N . LYS B 1 348 ? 8.273 -13.43 -29.438 1 59.53 348 LYS B N 1
ATOM 5683 C CA . LYS B 1 348 ? 8.383 -12.773 -30.734 1 59.53 348 LYS B CA 1
ATOM 5684 C C . LYS B 1 348 ? 7.285 -13.258 -31.688 1 59.53 348 LYS B C 1
ATOM 5686 O O . LYS B 1 348 ? 6.742 -12.469 -32.469 1 59.53 348 LYS B O 1
ATOM 5691 N N . LEU B 1 349 ? 7.055 -14.438 -31.641 1 50.84 349 LEU B N 1
ATOM 5692 C CA . LEU B 1 349 ? 6.016 -15 -32.5 1 50.84 349 LEU B CA 1
ATOM 5693 C C . LEU B 1 349 ? 4.648 -14.414 -32.156 1 50.84 349 LEU B C 1
ATOM 5695 O O . LEU B 1 349 ? 3.842 -14.141 -33.031 1 50.84 349 LEU B O 1
ATOM 5699 N N . GLU B 1 350 ? 4.504 -14.227 -30.938 1 51.31 350 GLU B N 1
ATOM 5700 C CA . GLU B 1 350 ? 3.221 -13.672 -30.516 1 51.31 350 GLU B CA 1
ATOM 5701 C C . GLU B 1 350 ? 3.121 -12.188 -30.875 1 51.31 350 GLU B C 1
ATOM 5703 O O . GLU B 1 350 ? 2.035 -11.688 -31.188 1 51.31 350 GLU B O 1
ATOM 5708 N N . ASN B 1 351 ? 4.254 -11.492 -30.781 1 49.16 351 ASN B N 1
ATOM 5709 C CA . ASN B 1 351 ? 4.27 -10.094 -31.203 1 49.16 351 ASN B CA 1
ATOM 5710 C C . ASN B 1 351 ? 4.184 -9.977 -32.719 1 49.16 351 ASN B C 1
ATOM 5712 O O . ASN B 1 351 ? 3.721 -8.961 -33.25 1 49.16 351 ASN B O 1
ATOM 5716 N N . LYS B 1 352 ? 4.691 -10.961 -33.625 1 42.88 352 LYS B N 1
ATOM 5717 C CA . LYS B 1 352 ? 4.656 -10.961 -35.094 1 42.88 352 LYS B CA 1
ATOM 5718 C C . LYS B 1 352 ? 3.318 -11.484 -35.594 1 42.88 352 LYS B C 1
ATOM 5720 O O . LYS B 1 352 ? 3.035 -11.406 -36.812 1 42.88 352 LYS B O 1
ATOM 5725 N N . LYS B 1 353 ? 2.629 -12.227 -35.062 1 40.03 353 LYS B N 1
ATOM 5726 C CA . LYS B 1 353 ? 1.361 -12.609 -35.688 1 40.03 353 LYS B CA 1
ATOM 5727 C C . LYS B 1 353 ? 0.488 -11.391 -35.969 1 40.03 353 LYS B C 1
ATOM 5729 O O . LYS B 1 353 ? 0.202 -10.609 -35.031 1 40.03 353 LYS B O 1
ATOM 5734 N N . PRO B 1 354 ? 0.485 -11.039 -37.281 1 30.97 354 PRO B N 1
ATOM 5735 C CA . PRO B 1 354 ? -0.382 -9.938 -37.688 1 30.97 354 PRO B CA 1
ATOM 5736 C C . PRO B 1 354 ? -1.75 -9.969 -37.031 1 30.97 354 PRO B C 1
ATOM 5738 O O . PRO B 1 354 ? -2.275 -11.039 -36.719 1 30.97 354 PRO B O 1
ATOM 5741 N N . LEU B 1 355 ? -2.115 -8.711 -36.469 1 28.92 355 LEU B N 1
ATOM 5742 C CA . LEU B 1 355 ? -3.553 -8.508 -36.344 1 28.92 355 LEU B CA 1
ATOM 5743 C C . LEU B 1 355 ? -4.289 -8.922 -37.594 1 28.92 355 LEU B C 1
ATOM 5745 O O . LEU B 1 355 ? -3.871 -8.57 -38.719 1 28.92 355 LEU B O 1
#

Sequence (710 aa):
MIQLSHYRLRIFTMLLNTAFIRSCYISPVLEGVEAHYGVTPADLGIPALLLQDRMTLIPFTEVSKWFEQIELLTGEADFMVKIQQHLTLQGLEVPGNWFLRAPDLAISFRRINHGVCCFQSGACYYAQQSGKILKWCYSNPFVKDKARAHDSLRVAFTLFNAIKNYVGDSYSPRKVRLSGPPIQQQETEQLFGCPVSWNAPQTEIWLGIDQLLMSTDDYCYMPEPVTASIPLSQLEKYLNMPQPTDTPKVLYEMVNYSRYYGLPNVDTVAALFNISRQQLQRRLQKLGFTFTYLSGYILCNQAIRYMLEGMDIAEIASRLGYANTHSFSRSFARFRRQTPTQYLSQLKLENKKPLMIQLSHYRLRIFTMLLNTAFIRSCYISPVLEGVEAHYGVTPADLGIPALLLQDRMTLIPFTEVSKWFEQIELLTGEADFMVKIQQHLTLQGLEVPGNWFLRAPDLAISFRRINHGVCCFQSGACYYAQQSGKILKWCYSNPFVKDKARAHDSLRVAFTLFNAIKNYVGDSYSPRKVRLSGPPIQQQETEQLFGCPVSWNAPQTEIWLGIDQLLMSTDDYCYMPEPVTASIPLSQLEKYLNMPQPTDTPKVLYEMVNYSRYYGLPNVDTVAALFNISRQQLQRRLQKLGFTFTYLSGYILCNQAIRYMLEGMDIAEIASRLGYANTHSFSRSFARFRRQTPTQYLSQLKLENKKPL

Organism: Shewanella halifaxensis (strain HAW-EB4) (NCBI:txid458817)

InterPro domains:
  IPR009057 Homedomain-like superfamily [SSF46689] (301-346)
  IPR018060 AraC-like, DNA binding HTH domain [PF12833] (270-345)
  IPR018060 AraC-like, DNA binding HTH domain [PS01124] (265-346)
  IPR018060 AraC-like, DNA binding HTH domain [SM00342] (263-344)
  IPR032687 HTH-type transcriptional regulator AraC-type, N-terminal [PF12625] (44-207)

Radius of gyration: 25.84 Å; Cα contacts (8 Å, |Δi|>4): 1136; chains: 2; bounding box: 67×67×66 Å

Foldseek 3Di:
DVVVVVVVVVLVVLFLQWKKFFQLQCVLLQVLLCVPQVCHVVNLVHFPLQPPDRLAIDTVVSVLSSLVVSCVVRVALCSLLVSLVSLEQQRDPAPPSVLQLDPFLLVSLVCCQPQCCLGIAQKHWDWDDDVQKIKTWIAHPVHDASSQQSVQSSVLSHVLVSLCSFVNLVDAFAEWEGAHDDHDQPSSCVNRVYHYHYNDNTTITMHGPVSRPGGPPPSPNDPPPPPRDDDPVCVCSSVLGDYSSNRLSVLLSLLVVCQQVAQGDLQSSCVVSPHHSVSSQVSCVVVVHDPLLSSLVSLLVQLVVCVVVPHDQQVSCVSRHHPGSVRVQVSNCVNVVHGPVVVSVVVVVVVPPDD/DVVVVVVVVVLVVLFLQWKKFFQLQCVLLQVLLCVPQVCHVVNLVHFPLQPPDRLAIDTVVSVLSSLVVSCVVRVALCSLLVSLVSLEQQSPPAPPSVLQLDPFLLVSLVCCQPQCCLGIAQKHWDWDDDPQKIKTWIAHPVHDASSQQSVLSSVLSHVLVSLCSFVNLPDAFAEWEGAHDDHDQPSSCVNRVYHYHYNDNTTITMHGNVSRPGGDPPSPNDPPPPPRDDDPVCVCSSVLGDYSSNRLSVLLSLLVVCQQVAQDDLQSSCVVSPHHSVSSQVSCVVVVHDPLLSSLVSLLVQLVVCVVVPHDQQVSCVSRHHPGSVRVQVSNCVNVVHGPVVVSVVVVVVVPPDD